Protein AF-A0A1G3GS64-F1 (afdb_monomer)

Mean predicted aligned error: 20.25 Å

Foldseek 3Di:
DDQAEQQPRHGADDDDPPCPSVVVVVVVNQCSCQPQHEAQEADDQEDDDPDDAQHKYQHDPNHDDLCPPQHRWIWGDHPNDTDTHHDAAQGWYHHNVVNFIWGHNHPHTDTPVRDDDDDQADEDVDDADNVRSYYYDDPDDDDDDPPDDDDDDFDDDDQQDDGWDFDDDPPATAKIWDSHGGNWTFIWGDPGSPDIDTQWTQDPVPRDIDGPVDDDDQWDKDADPVDRVDIDIDHPPPVPDPDDDDDDDDPDDDDPDDPDDDDDDPDDDDDPDDDDDPDPDDDQDDDPDDDDRDDQDDDDDPPDDRDDDQADPDDPPDDGDDDDADPDPPDDGDDDDPDPDDDDDPPDPDDDDPPDDDDAQADEEPPGTGDPVRSYYYDDPDDDDDDPDDDDDDDFDDDDQQDDRWDFDDDPPATAWIFQRHGGNWTWIWGDPGSPDIDTQWTQDPVPRDIDGPDDDDADADCADDDQDDAQDWHQHPVVRFTWGQHPNDIDGPDDDDDDDDDDDDFQDKDWQWPDDDDDDLPDKAWAAAQKKKKFKGADQAKFWFFKKKWWFPFADAPKWKWKWKAFADPVLHGWFTPDTFDIWHRNDGTMTMGTDTDIHHHGGMMMIIMTINHGTITGFDDPVGGDFDDADDDDDPFGFGIFMDGDHPPDDDDRTPPDDRVRTDGNHTGGIMITGGD

pLDDT: mean 83.96, std 13.83, range [40.47, 97.44]

Nearest PDB structures (foldseek):
  8gtc-assembly1_S  TM=8.065E-01  e=6.611E-02  Dinoroseobacter phage vB_DshS-R4C
  4d59-assembly1_A  TM=5.506E-01  e=1.405E-03  Clostridioides difficile QCD-32g58
  4ci7-assembly1_B  TM=5.411E-01  e=1.731E-03  Clostridioides difficile QCD-32g58
  4ci7-assembly1_A  TM=4.856E-01  e=3.232E-03  Clostridioides difficile QCD-32g58

Solvent-accessible surface area (backbone atoms only — not comparable to full-atom values): 42453 Å² total; per-residue (Å²): 132,77,61,45,43,81,70,70,58,47,79,44,64,73,95,60,91,86,58,62,39,58,64,53,40,51,53,48,53,51,48,44,54,59,57,90,19,64,23,54,39,53,80,48,34,51,77,69,89,83,76,51,79,61,44,28,29,31,31,13,71,86,26,32,78,94,39,46,91,41,49,65,16,40,36,35,30,47,99,92,46,77,46,78,42,80,76,54,65,71,43,56,34,37,26,61,74,71,79,40,56,29,36,25,77,68,84,53,76,42,42,72,86,81,49,85,88,80,69,93,54,45,50,44,85,36,87,43,48,95,81,45,29,69,27,75,54,63,102,72,85,89,85,80,56,96,66,101,59,74,84,89,87,74,81,55,95,51,56,66,35,65,28,69,52,78,41,65,58,94,90,29,44,36,35,37,40,34,24,69,54,30,77,34,43,32,34,32,39,25,93,76,43,78,62,72,44,56,52,34,36,31,39,74,93,74,66,50,75,42,48,81,74,60,83,95,56,104,48,52,66,53,57,43,90,91,42,76,86,49,63,52,76,52,74,68,85,84,58,91,60,102,67,92,80,86,85,82,82,69,101,58,98,67,76,88,75,72,97,74,79,94,82,85,82,81,77,95,82,86,76,97,64,87,90,80,76,91,59,100,72,82,85,84,77,85,70,96,60,97,74,89,80,81,78,85,74,76,92,68,65,90,95,61,83,83,81,86,86,89,71,71,97,63,62,95,89,65,84,75,86,86,85,85,64,57,92,51,90,91,53,93,53,85,85,84,82,94,60,101,71,88,84,80,66,97,79,72,87,77,85,88,64,96,86,64,87,84,88,73,84,51,42,48,36,71,87,32,73,34,43,98,89,38,36,70,26,76,43,66,101,74,84,89,89,85,64,97,71,95,66,83,86,85,89,75,81,56,94,49,59,68,37,66,26,70,53,74,44,63,59,96,89,34,40,36,36,38,40,33,26,68,54,33,76,30,43,32,36,32,38,26,95,77,47,82,61,74,46,61,50,37,37,32,37,70,91,74,67,48,77,46,61,78,49,89,83,83,67,72,58,31,85,53,78,73,84,81,64,56,69,74,41,72,49,29,25,48,70,79,71,41,52,34,32,24,56,92,86,35,84,40,71,78,82,80,91,87,87,80,91,70,87,76,74,56,71,72,37,71,46,71,72,43,77,57,88,78,92,77,76,84,58,52,76,44,71,37,36,63,12,33,32,38,34,27,68,34,54,40,86,47,72,43,48,30,36,31,44,33,38,39,30,74,40,49,28,82,88,19,37,35,31,46,38,34,24,36,38,44,102,85,67,44,50,29,46,53,74,46,71,48,70,85,32,76,29,50,47,63,45,78,40,69,49,78,50,85,47,78,46,52,51,78,42,54,30,25,42,26,44,33,21,48,28,69,31,21,29,42,14,40,44,73,86,32,41,62,72,58,90,69,84,96,64,94,67,96,50,60,26,36,26,39,51,50,78,51,62,62,92,54,82,78,61,64,50,64,68,80,53,76,87,30,55,34,66,64,46,68,34,62,40,47,34,38,21,28,84

Secondary structure (DSSP, 8-state):
--SB-SSS-PBPPPP-TT-HHHHHHHHHHHHHHHTT-EESEEEESSPPSSPPTT-EEEEPSS--GGGTT-TTSEEEEETTEEEEE---TT-EEEEGGGTEEEEE-SSSEEEGGGS----S-EEESS---SS-SEEE-SS------SSS--------SSTTSEEEEEEEETTEEEEEEEEESSSSEEEEE-SSSSS-EEEEEE-TTT--EE-TT----S-EEEE-SS-TT-EEEE--TT-SS---------SS------S-S-----S----SS-----SS-------SS-----SS-S---TTPPP----S--PPTT-------S-SSTT---------S-----TT------SS-----S-EEETT----SS-SEEE-SS------SSS--------SSTTSEEEEEEEETTEEEEEEEEESSSSEEEEE-SSSSS-EEEEEE-TTT--EEESS----PPBSSPPSSPPTT-EEEETTTTEEEEEETTEEEETT--------PPPTTPEEE--SS-S------EEE--TTEEEEEEE--SS-EEEEEEEEEEEE--TT-EEEEEEEEE-TTS-EEEEEEEPPPEE-SS-EEEEEEEEEEE-TT--EEEEEEESSS-EEEEE-GGGSPPPP--SS--SS-EEEEEEE--TTSPPPSB----GGGEEETPPEE--EEEE-

Radius of gyration: 88.42 Å; Cα contacts (8 Å, |Δi|>4): 1139; chains: 1; bounding box: 151×76×243 Å

Sequence (679 aa):
MPDNSTILSLPLILPAQAQKHVTHNEALRILDVAVQAAVSNRNLTAPPLGPVVGQRHIIAADASGEWAAKAGQIALFADGYWSYFAPQKGWRVWIEAEDAVATFDGAVWKTQAEGALTVARLGVAATPDVTNRLAVSAPATLLTHAGAGHQLKLNKASAGDTASLLFQTGFAGRAEMGTIGADAFGIKVSADGAAFYDALLVAGASGVVSLPQGVAAAGFSLRDAGDPAKQGAFSVADLTAGALRTYTLPDVSSEVAVLAGAQSFSGAKTFAGAVTVSAASADFGTASGVANYGLGVGATVAAATKTVNLGTGGVAGSTTVVTVGSGVAGAEGSLVVNLPTVTFANTVTAVGMTEAAVVAKYLGLGGASGDATNRLSVNSPAVLLNNAGAGIETTLNKAAMGDDASIAFKTGFSARALVGLLGSDDLAVKVSADGASYTTALTVAAASGQVSLAKPVILSGQSADPVAPADGTIWHNGSTGQLCAQIDGRVKALDSQQDLPFLLPPVGEYVMTTTGCGGASLASALAGAAGRIEIFPFVPRANLVVDRMAFNVTVAAAGALGRILLYDADANGRPASLLVETADMDCGTTGVKETAVALTLTRGRSYWVGVRHSATFTLSAWLAAMSPDINGGTAPNLNARKVLRRTLAFGTAAPASWGFTSAEIMAGALAPAVWLRMA

Structure (mmCIF, N/CA/C/O backbone):
data_AF-A0A1G3GS64-F1
#
_entry.id   AF-A0A1G3GS64-F1
#
loop_
_atom_site.group_PDB
_atom_site.id
_atom_site.type_symbol
_atom_site.label_atom_id
_atom_site.label_alt_id
_atom_site.label_comp_id
_atom_site.label_asym_id
_atom_site.label_entity_id
_atom_site.label_seq_id
_atom_site.pdbx_PDB_ins_code
_atom_site.Cartn_x
_atom_site.Cartn_y
_atom_site.Cartn_z
_atom_site.occupancy
_atom_site.B_iso_or_equiv
_atom_site.auth_seq_id
_atom_site.auth_comp_id
_atom_site.auth_asym_id
_atom_site.auth_atom_id
_atom_site.pdbx_PDB_model_num
ATOM 1 N N . MET A 1 1 ? -68.966 -35.525 128.489 1.00 58.91 1 MET A N 1
ATOM 2 C CA . MET A 1 1 ? -68.860 -35.458 127.017 1.00 58.91 1 MET A CA 1
ATOM 3 C C . MET A 1 1 ? -69.140 -34.019 126.634 1.00 58.91 1 MET A C 1
ATOM 5 O O . MET A 1 1 ? -70.061 -33.474 127.229 1.00 58.91 1 MET A O 1
ATOM 9 N N . PRO A 1 2 ? -68.335 -33.396 125.764 1.00 68.12 2 PRO A N 1
ATOM 10 C CA . PRO A 1 2 ? -68.625 -32.053 125.269 1.00 68.12 2 PRO A CA 1
ATOM 11 C C . PRO A 1 2 ? -69.928 -32.042 124.453 1.00 68.12 2 PRO A C 1
ATOM 13 O O . PRO A 1 2 ? -70.245 -33.028 123.785 1.00 68.12 2 PRO A O 1
ATOM 16 N N . ASP A 1 3 ? -70.661 -30.928 124.509 1.00 81.38 3 ASP A N 1
ATOM 17 C CA . ASP A 1 3 ? -71.946 -30.754 123.812 1.00 81.38 3 ASP A CA 1
ATOM 18 C C . ASP A 1 3 ? -71.775 -30.375 122.333 1.00 81.38 3 ASP A C 1
ATOM 20 O O . ASP A 1 3 ? -72.740 -30.435 121.580 1.00 81.38 3 ASP A O 1
ATOM 24 N N . ASN A 1 4 ? -70.556 -30.024 121.900 1.00 87.50 4 ASN A N 1
ATOM 25 C CA . ASN A 1 4 ? -70.233 -29.595 120.537 1.00 87.50 4 ASN A CA 1
ATOM 26 C C . ASN A 1 4 ? -68.971 -30.301 119.999 1.00 87.50 4 ASN A C 1
ATOM 28 O O . ASN A 1 4 ? -68.123 -30.750 120.775 1.00 87.50 4 ASN A O 1
ATOM 32 N N . SER A 1 5 ? -68.824 -30.361 118.672 1.00 88.38 5 SER A N 1
ATOM 33 C CA . SER A 1 5 ? -67.592 -30.775 117.986 1.00 88.38 5 SER A CA 1
ATOM 34 C C . SER A 1 5 ? -66.467 -29.738 118.137 1.00 88.38 5 SER A C 1
ATOM 36 O O . SER A 1 5 ? -66.703 -28.589 118.510 1.00 88.38 5 SER A O 1
ATOM 38 N N . THR A 1 6 ? -65.224 -30.141 117.874 1.00 89.75 6 THR A N 1
ATOM 39 C CA . THR A 1 6 ? -64.026 -29.374 118.249 1.00 89.75 6 THR A CA 1
ATOM 40 C C . THR A 1 6 ? -63.704 -28.227 117.290 1.00 89.75 6 THR A C 1
ATOM 42 O O . THR A 1 6 ? -63.231 -27.188 117.740 1.00 89.75 6 THR A O 1
ATOM 45 N N . ILE A 1 7 ? -63.922 -28.399 115.985 1.00 90.75 7 ILE A N 1
ATOM 46 C CA . ILE A 1 7 ? -63.451 -27.459 114.955 1.00 90.75 7 ILE A CA 1
ATOM 47 C C . ILE A 1 7 ? -64.543 -26.467 114.554 1.00 90.75 7 ILE A C 1
ATOM 49 O O . ILE A 1 7 ? -64.341 -25.257 114.592 1.00 90.75 7 ILE A O 1
ATOM 53 N N . LEU A 1 8 ? -65.709 -26.980 114.173 1.00 91.38 8 LEU A N 1
ATOM 54 C CA . LEU A 1 8 ? -66.837 -26.220 113.637 1.00 91.38 8 LEU A CA 1
ATOM 55 C C . LEU A 1 8 ? -67.930 -25.966 114.685 1.00 91.38 8 LEU A C 1
ATOM 57 O O . LEU A 1 8 ? -68.939 -25.342 114.365 1.00 91.38 8 LEU A O 1
ATOM 61 N N . SER A 1 9 ? -67.741 -26.420 115.933 1.00 91.44 9 SER A N 1
ATOM 62 C CA . SER A 1 9 ? -68.710 -26.263 117.032 1.00 91.44 9 SER A CA 1
ATOM 63 C C . SER A 1 9 ? -70.106 -26.822 116.710 1.00 91.44 9 SER A C 1
ATOM 65 O O . SER A 1 9 ? -71.124 -26.225 117.058 1.00 91.44 9 SER A O 1
ATOM 67 N N . LEU A 1 10 ? -70.168 -27.973 116.033 1.00 89.94 10 LEU A N 1
ATOM 68 C CA . LEU A 1 10 ? -71.415 -28.643 115.662 1.00 89.94 10 LEU A CA 1
ATOM 69 C C . LEU A 1 10 ? -72.058 -29.291 116.900 1.00 89.94 10 LEU A C 1
ATOM 71 O O . LEU A 1 10 ? -71.377 -30.069 117.569 1.00 89.94 10 LEU A O 1
ATOM 75 N N . PRO A 1 11 ? -73.346 -29.045 117.193 1.00 89.88 11 PRO A N 1
ATOM 76 C CA . PRO A 1 11 ? -74.014 -29.638 118.351 1.00 89.88 11 PRO A CA 1
ATOM 77 C C . PRO A 1 11 ? -74.061 -31.172 118.293 1.00 89.88 11 PRO A C 1
ATOM 79 O O . PRO A 1 11 ? -74.501 -31.748 117.298 1.00 89.88 11 PRO A O 1
ATOM 82 N N . LEU A 1 12 ? -73.649 -31.834 119.374 1.00 86.44 12 LEU A N 1
ATOM 83 C CA . LEU A 1 12 ? -73.683 -33.285 119.557 1.00 86.44 12 LEU A CA 1
ATOM 84 C C . LEU A 1 12 ? -74.919 -33.707 120.365 1.00 86.44 12 LEU A C 1
ATOM 86 O O . LEU A 1 12 ? -75.396 -32.999 121.249 1.00 86.44 12 LEU A O 1
ATOM 90 N N . ILE A 1 13 ? -75.440 -34.904 120.091 1.00 87.69 13 ILE A N 1
ATOM 91 C CA . ILE A 1 13 ? -76.587 -35.460 120.819 1.00 87.69 13 ILE A CA 1
ATOM 92 C C . ILE A 1 13 ? -76.106 -36.111 122.124 1.00 87.69 13 ILE A C 1
ATOM 94 O O . ILE A 1 13 ? -75.232 -36.983 122.097 1.00 87.69 13 ILE A O 1
ATOM 98 N N . LEU A 1 14 ? -76.711 -35.732 123.255 1.00 80.88 14 LEU A N 1
ATOM 99 C CA . LEU A 1 14 ? -76.427 -36.300 124.578 1.00 80.88 14 LEU A CA 1
ATOM 100 C C . LEU A 1 14 ? -76.902 -37.768 124.719 1.00 80.88 14 LEU A C 1
ATOM 102 O O . LEU A 1 14 ? -77.846 -38.184 124.037 1.00 80.88 14 LEU A O 1
ATOM 106 N N . PRO A 1 15 ? -76.289 -38.576 125.610 1.00 79.62 15 PRO A N 1
ATOM 107 C CA . PRO A 1 15 ? -76.644 -39.987 125.771 1.00 79.62 15 PRO A CA 1
ATOM 108 C C . PRO A 1 15 ? -78.118 -40.206 126.164 1.00 79.62 15 PRO A C 1
ATOM 110 O O . PRO A 1 15 ? -78.600 -39.656 127.150 1.00 79.62 15 PRO A O 1
ATOM 113 N N . ALA A 1 16 ? -78.823 -41.062 125.415 1.00 75.56 16 ALA A N 1
ATOM 114 C CA . ALA A 1 16 ? -80.213 -41.475 125.659 1.00 75.56 16 ALA A CA 1
ATOM 115 C C . ALA A 1 16 ? -80.434 -42.954 125.258 1.00 75.56 16 ALA A C 1
ATOM 117 O O . ALA A 1 16 ? -79.530 -43.600 124.714 1.00 75.56 16 ALA A O 1
ATOM 118 N N . GLN A 1 17 ? -81.631 -43.504 125.509 1.00 51.56 17 GLN A N 1
ATOM 119 C CA . GLN A 1 17 ? -81.995 -44.887 125.149 1.00 51.56 17 GLN A CA 1
ATOM 120 C C . GLN A 1 17 ? -81.812 -45.175 123.639 1.00 51.56 17 GLN A C 1
ATOM 122 O O . GLN A 1 17 ? -82.091 -44.329 122.792 1.00 51.56 17 GLN A O 1
ATOM 127 N N . ALA A 1 18 ? -81.359 -46.393 123.312 1.00 67.44 18 ALA A N 1
ATOM 128 C CA . ALA A 1 18 ? -81.112 -46.924 121.958 1.00 67.44 18 ALA A CA 1
ATOM 129 C C . ALA A 1 18 ? -79.886 -46.389 121.178 1.00 67.44 18 ALA A C 1
ATOM 131 O O . ALA A 1 18 ? -79.785 -46.633 119.979 1.00 67.44 18 ALA A O 1
ATOM 132 N N . GLN A 1 19 ? -78.940 -45.697 121.827 1.00 77.56 19 GLN A N 1
ATOM 133 C CA . GLN A 1 19 ? -77.588 -45.414 121.293 1.00 77.56 19 GLN A CA 1
ATOM 134 C C . GLN A 1 19 ? -77.499 -44.722 119.908 1.00 77.56 19 GLN A C 1
ATOM 136 O O . GLN A 1 19 ? -76.430 -44.682 119.305 1.00 77.56 19 GLN A O 1
ATOM 141 N N . LYS A 1 20 ? -78.573 -44.081 119.418 1.00 80.44 20 LYS A N 1
ATOM 142 C CA . LYS A 1 20 ? -78.575 -43.348 118.129 1.00 80.44 20 LYS A CA 1
ATOM 143 C C . LYS A 1 20 ? -77.558 -42.199 118.070 1.00 80.44 20 LYS A C 1
ATOM 145 O O . LYS A 1 20 ? -77.063 -41.868 116.998 1.00 80.44 20 LYS A O 1
ATOM 150 N N . HIS A 1 21 ? -77.241 -41.609 119.223 1.00 81.56 21 HIS A N 1
ATOM 151 C CA . HIS A 1 21 ? -76.223 -40.566 119.359 1.00 81.56 21 HIS A CA 1
ATOM 152 C C . HIS A 1 21 ? -74.833 -41.045 118.919 1.00 81.56 21 HIS A C 1
ATOM 154 O O . HIS A 1 21 ? -74.057 -40.238 118.429 1.00 81.56 21 HIS A O 1
ATOM 160 N N . VAL A 1 22 ? -74.523 -42.343 119.032 1.00 82.44 22 VAL A N 1
ATOM 161 C CA . VAL A 1 22 ? -73.199 -42.882 118.685 1.00 82.44 22 VAL A CA 1
ATOM 162 C C . VAL A 1 22 ? -72.911 -42.708 117.193 1.00 82.44 22 VAL A C 1
ATOM 164 O O . VAL A 1 22 ? -71.914 -42.097 116.829 1.00 82.44 22 VAL A O 1
ATOM 167 N N . THR A 1 23 ? -73.803 -43.181 116.320 1.00 85.12 23 THR A N 1
ATOM 168 C CA . THR A 1 23 ? -73.600 -43.126 114.862 1.00 85.12 23 THR A CA 1
ATOM 169 C C . THR A 1 23 ? -73.754 -41.716 114.297 1.00 85.12 23 THR A C 1
ATOM 171 O O . THR A 1 23 ? -73.015 -41.336 113.393 1.00 85.12 23 THR A O 1
ATOM 174 N N . HIS A 1 24 ? -74.677 -40.915 114.839 1.00 88.75 24 HIS A N 1
ATOM 175 C CA . HIS A 1 24 ? -74.868 -39.532 114.401 1.00 88.75 24 HIS A CA 1
ATOM 176 C C . HIS A 1 24 ? -73.705 -38.621 114.812 1.00 88.75 24 HIS A C 1
ATOM 178 O O . HIS A 1 24 ? -73.173 -37.897 113.972 1.00 88.75 24 HIS A O 1
ATOM 184 N N . ASN A 1 25 ? -73.270 -38.681 116.075 1.00 88.94 25 ASN A N 1
ATOM 185 C CA . ASN A 1 25 ? -72.150 -37.864 116.544 1.00 88.94 25 ASN A CA 1
ATOM 186 C C . ASN A 1 25 ? -70.849 -38.253 115.830 1.00 88.94 25 ASN A C 1
ATOM 188 O O . ASN A 1 25 ? -70.027 -37.383 115.565 1.00 88.94 25 ASN A O 1
ATOM 192 N N . GLU A 1 26 ? -70.677 -39.525 115.459 1.00 87.44 26 GLU A N 1
ATOM 193 C CA . GLU A 1 26 ? -69.535 -39.956 114.649 1.00 87.44 26 GLU A CA 1
ATOM 194 C C . GLU A 1 26 ? -69.558 -39.350 113.237 1.00 87.44 26 GLU A C 1
ATOM 196 O O . GLU A 1 26 ? -68.541 -38.847 112.763 1.00 87.44 26 GLU A O 1
ATOM 201 N N . ALA A 1 27 ? -70.726 -39.291 112.588 1.00 88.12 27 ALA A N 1
ATOM 202 C CA . ALA A 1 27 ? -70.869 -38.598 111.308 1.00 88.12 27 ALA A CA 1
ATOM 203 C C . ALA A 1 27 ? -70.545 -37.095 111.424 1.00 88.12 27 ALA A C 1
ATOM 205 O O . ALA A 1 27 ? -69.856 -36.549 110.561 1.00 88.12 27 ALA A O 1
ATOM 206 N N . LEU A 1 28 ? -70.988 -36.435 112.502 1.00 90.62 28 LEU A N 1
ATOM 207 C CA . LEU A 1 28 ? -70.663 -35.028 112.759 1.00 90.62 28 LEU A CA 1
ATOM 208 C C . LEU A 1 28 ? -69.168 -34.813 113.011 1.00 90.62 28 LEU A C 1
ATOM 210 O O . LEU A 1 28 ? -68.622 -33.840 112.507 1.00 90.62 28 LEU A O 1
ATOM 214 N N . ARG A 1 29 ? -68.484 -35.725 113.711 1.00 88.44 29 ARG A N 1
ATOM 215 C CA . ARG A 1 29 ? -67.024 -35.667 113.916 1.00 88.44 29 ARG A CA 1
ATOM 216 C C . ARG A 1 29 ? -66.240 -35.803 112.615 1.00 88.44 29 ARG A C 1
ATOM 218 O O . ARG A 1 29 ? -65.251 -35.103 112.428 1.00 88.44 29 ARG A O 1
ATOM 225 N N . ILE A 1 30 ? -66.688 -36.664 111.701 1.00 89.75 30 ILE A N 1
ATOM 226 C CA . ILE A 1 30 ? -66.081 -36.769 110.367 1.00 89.75 30 ILE A CA 1
ATOM 227 C C . ILE A 1 30 ? -66.270 -35.455 109.597 1.00 89.75 30 ILE A C 1
ATOM 229 O O . ILE A 1 30 ? -65.313 -34.953 109.010 1.00 89.75 30 ILE A O 1
ATOM 233 N N . LEU A 1 31 ? -67.475 -34.871 109.618 1.00 91.81 31 LEU A N 1
ATOM 234 C CA . LEU A 1 31 ? -67.748 -33.586 108.959 1.00 91.81 31 LEU A CA 1
ATOM 235 C C . LEU A 1 31 ? -66.948 -32.427 109.568 1.00 91.81 31 LEU A C 1
ATOM 237 O O . LEU A 1 31 ? -66.467 -31.580 108.820 1.00 91.81 31 LEU A O 1
ATOM 241 N N . ASP A 1 32 ? -66.762 -32.429 110.888 1.00 91.81 32 ASP A N 1
ATOM 242 C CA . ASP A 1 32 ? -65.976 -31.443 111.638 1.00 91.81 32 ASP A CA 1
ATOM 243 C C . ASP A 1 32 ? -64.524 -31.344 111.149 1.00 91.81 32 ASP A C 1
ATOM 245 O O . ASP A 1 32 ? -63.923 -30.272 111.171 1.00 91.81 32 ASP A O 1
ATOM 249 N N . VAL A 1 33 ? -63.966 -32.463 110.676 1.00 91.50 33 VAL A N 1
ATOM 250 C CA . VAL A 1 33 ? -62.598 -32.535 110.148 1.00 91.50 33 VAL A CA 1
ATOM 251 C C . VAL A 1 33 ? -62.548 -32.403 108.628 1.00 91.50 33 VAL A C 1
ATOM 253 O O . VAL A 1 33 ? -61.609 -31.805 108.110 1.00 91.50 33 VAL A O 1
ATOM 256 N N . ALA A 1 34 ? -63.521 -32.957 107.902 1.00 90.50 34 ALA A N 1
ATOM 257 C CA . ALA A 1 34 ? -63.486 -33.034 106.441 1.00 90.50 34 ALA A CA 1
ATOM 258 C C . ALA A 1 34 ? -63.943 -31.744 105.735 1.00 90.50 34 ALA A C 1
ATOM 260 O O . ALA A 1 34 ? -63.492 -31.456 104.623 1.00 90.50 34 ALA A O 1
ATOM 261 N N . VAL A 1 35 ? -64.848 -30.967 106.338 1.00 92.06 35 VAL A N 1
ATOM 262 C CA . VAL A 1 35 ? -65.373 -29.730 105.739 1.00 92.06 35 VAL A CA 1
ATOM 263 C C . VAL A 1 35 ? -64.432 -28.568 106.043 1.00 92.06 35 VAL A C 1
ATOM 265 O O . VAL A 1 35 ? -64.102 -28.330 107.198 1.00 92.06 35 VAL A O 1
ATOM 268 N N . GLN A 1 36 ? -64.019 -27.823 105.005 1.00 89.62 36 GLN A N 1
ATOM 269 C CA . GLN A 1 36 ? -63.038 -26.728 105.136 1.00 89.62 36 GLN A CA 1
ATOM 270 C C . GLN A 1 36 ? -61.763 -27.187 105.872 1.00 89.62 36 GLN A C 1
ATOM 272 O O . GLN A 1 36 ? -61.214 -26.481 106.717 1.00 89.62 36 GLN A O 1
ATOM 277 N N . ALA A 1 37 ? -61.326 -28.414 105.576 1.00 92.06 37 ALA A N 1
ATOM 278 C CA . ALA A 1 37 ? -60.254 -29.073 106.298 1.00 92.06 37 ALA A CA 1
ATOM 279 C C . ALA A 1 37 ? -58.939 -28.285 106.195 1.00 92.06 37 ALA A C 1
ATOM 281 O O . ALA A 1 37 ? -58.449 -28.004 105.099 1.00 92.06 37 ALA A O 1
ATOM 282 N N . ALA A 1 38 ? -58.351 -27.980 107.349 1.00 93.81 38 ALA A N 1
ATOM 283 C CA . ALA A 1 38 ? -57.038 -27.363 107.473 1.00 93.81 38 ALA A CA 1
ATOM 284 C C . ALA A 1 38 ? -56.193 -28.176 108.457 1.00 93.81 38 ALA A C 1
ATOM 286 O O . ALA A 1 38 ? -56.691 -28.609 109.498 1.00 93.81 38 ALA A O 1
ATOM 287 N N . VAL A 1 39 ? -54.929 -28.401 108.119 1.00 95.56 39 VAL A N 1
ATOM 288 C CA . VAL A 1 39 ? -53.960 -29.110 108.959 1.00 95.56 39 VAL A CA 1
ATOM 289 C C . VAL A 1 39 ? -52.693 -28.282 109.077 1.00 95.56 39 VAL A C 1
ATOM 291 O O . VAL A 1 39 ? -52.288 -27.605 108.133 1.00 95.56 39 VAL A O 1
ATOM 294 N N . SER A 1 40 ? -52.025 -28.376 110.221 1.00 95.19 40 SER A N 1
ATOM 295 C CA . SER A 1 40 ? -50.809 -27.613 110.480 1.00 95.19 40 SER A CA 1
ATOM 296 C C . SER A 1 40 ? -49.637 -28.097 109.624 1.00 95.19 40 SER A C 1
ATOM 298 O O . SER A 1 40 ? -48.858 -27.290 109.131 1.00 95.19 40 SER A O 1
ATOM 300 N N . ASN A 1 41 ? -49.502 -29.410 109.405 1.00 93.69 41 ASN A N 1
ATOM 301 C CA . ASN A 1 41 ? -48.523 -29.984 108.475 1.00 93.69 41 ASN A CA 1
ATOM 302 C C . ASN A 1 41 ? -48.918 -31.407 108.037 1.00 93.69 41 ASN A C 1
ATOM 304 O O . ASN A 1 41 ? -49.866 -31.988 108.575 1.00 93.69 41 ASN A O 1
ATOM 308 N N . ARG A 1 42 ? -48.155 -31.965 107.085 1.00 94.12 42 ARG A N 1
ATOM 309 C CA . ARG A 1 42 ? -48.267 -33.366 106.637 1.00 94.12 42 ARG A CA 1
ATOM 310 C C . ARG A 1 42 ? -46.993 -34.216 106.754 1.00 94.12 42 ARG A C 1
ATOM 312 O O . ARG A 1 42 ? -46.981 -35.354 106.298 1.00 94.12 42 ARG A O 1
ATOM 319 N N . ASN A 1 43 ? -45.922 -33.659 107.328 1.00 92.94 43 ASN A N 1
ATOM 320 C CA . ASN A 1 43 ? -44.571 -34.247 107.301 1.00 92.94 43 ASN A CA 1
ATOM 321 C C . ASN A 1 43 ? -44.092 -34.771 108.665 1.00 92.94 43 ASN A C 1
ATOM 323 O O . ASN A 1 43 ? -42.936 -35.163 108.801 1.00 92.94 43 ASN A O 1
ATOM 327 N N . LEU A 1 44 ? -44.950 -34.773 109.688 1.00 94.12 44 LEU A N 1
ATOM 328 C CA . LEU A 1 44 ? -44.605 -35.322 110.996 1.00 94.12 44 LEU A CA 1
ATOM 329 C C . LEU A 1 44 ? -44.898 -36.826 111.055 1.00 94.12 44 LEU A C 1
ATOM 331 O O . LEU A 1 44 ? -46.005 -37.270 110.746 1.00 94.12 44 LEU A O 1
ATOM 335 N N . THR A 1 45 ? -43.906 -37.596 111.501 1.00 93.06 45 THR A N 1
ATOM 336 C CA . THR A 1 45 ? -43.994 -39.052 111.709 1.00 93.06 45 THR A CA 1
ATOM 337 C C . THR A 1 45 ? -44.320 -39.423 113.163 1.00 93.06 45 THR A C 1
ATOM 339 O O . THR A 1 45 ? -44.547 -40.589 113.464 1.00 93.06 45 THR A O 1
ATOM 342 N N . ALA A 1 46 ? -44.367 -38.458 114.084 1.00 92.88 46 ALA A N 1
ATOM 343 C CA . ALA A 1 46 ? -44.740 -38.647 115.486 1.00 92.88 46 ALA A CA 1
ATOM 344 C C . ALA A 1 46 ? -45.567 -37.443 115.976 1.00 92.88 46 ALA A C 1
ATOM 346 O O . ALA A 1 46 ? -45.355 -36.333 115.471 1.00 92.88 46 ALA A O 1
ATOM 347 N N . PRO A 1 47 ? -46.478 -37.625 116.952 1.00 91.62 47 PRO A N 1
ATOM 348 C CA . PRO A 1 47 ? -47.255 -36.521 117.503 1.00 91.62 47 PRO A CA 1
ATOM 349 C C . PRO A 1 47 ? -46.352 -35.442 118.127 1.00 91.62 47 PRO A C 1
ATOM 351 O O . PRO A 1 47 ? -45.374 -35.784 118.798 1.00 91.62 47 PRO A O 1
ATOM 354 N N . PRO A 1 48 ? -46.660 -34.143 117.939 1.00 91.12 48 PRO A N 1
ATOM 355 C CA . PRO A 1 48 ? -45.902 -33.058 118.555 1.00 91.12 48 PRO A CA 1
ATOM 356 C C . PRO A 1 48 ? -45.976 -33.119 120.087 1.00 91.12 48 PRO A C 1
ATOM 358 O O . PRO A 1 48 ? -46.984 -33.534 120.659 1.00 91.12 48 PRO A O 1
ATOM 361 N N . LEU A 1 49 ? -44.914 -32.667 120.762 1.00 87.50 49 LEU A N 1
ATOM 362 C CA . LEU A 1 49 ? -44.909 -32.524 122.219 1.00 87.50 49 LEU A CA 1
ATOM 363 C C . LEU A 1 49 ? -45.825 -31.359 122.622 1.00 87.50 49 LEU A C 1
ATOM 365 O O . LEU A 1 49 ? -45.614 -30.231 122.187 1.00 87.50 49 LEU A O 1
ATOM 369 N N . GLY A 1 50 ? -46.825 -31.637 123.462 1.00 87.50 50 GLY A N 1
ATOM 370 C CA . GLY A 1 50 ? -47.800 -30.644 123.931 1.00 87.50 50 GLY A CA 1
ATOM 371 C C . GLY A 1 50 ? -48.820 -30.211 122.869 1.00 87.50 50 GLY A C 1
ATOM 372 O O . GLY A 1 50 ? -48.898 -29.017 122.577 1.00 87.50 50 GLY A O 1
ATOM 373 N N . PRO A 1 51 ? -49.595 -31.141 122.278 1.00 90.75 51 PRO A N 1
ATOM 374 C CA . PRO A 1 51 ? -50.584 -30.783 121.271 1.00 90.75 51 PRO A CA 1
ATOM 375 C C . PRO A 1 51 ? -51.717 -29.940 121.862 1.00 90.75 51 PRO A C 1
ATOM 377 O O . PRO A 1 51 ? -52.156 -30.155 122.995 1.00 90.75 51 PRO A O 1
ATOM 380 N N . VAL A 1 52 ? -52.203 -28.975 121.083 1.00 91.81 52 VAL A N 1
ATOM 381 C CA . VAL A 1 52 ? -53.328 -28.114 121.475 1.00 91.81 52 VAL A CA 1
ATOM 382 C C . VAL A 1 52 ? -54.641 -28.662 120.927 1.00 91.81 52 VAL A C 1
ATOM 384 O O . VAL A 1 52 ? -54.684 -29.253 119.849 1.00 91.81 52 VAL A O 1
ATOM 387 N N . VAL A 1 53 ? -55.733 -28.485 121.671 1.00 91.06 53 VAL A N 1
ATOM 388 C CA . VAL A 1 53 ? -57.063 -28.932 121.229 1.00 91.06 53 VAL A CA 1
ATOM 389 C C . VAL A 1 53 ? -57.418 -28.263 119.896 1.00 91.06 53 VAL A C 1
ATOM 391 O O . VAL A 1 53 ? -57.262 -27.054 119.745 1.00 91.06 53 VAL A O 1
ATOM 394 N N . GLY A 1 54 ? -57.878 -29.056 118.926 1.00 89.81 54 GLY A N 1
ATOM 395 C CA . GLY A 1 54 ? -58.177 -28.607 117.562 1.00 89.81 54 GLY A CA 1
ATOM 396 C C . GLY A 1 54 ? -56.993 -28.683 116.589 1.00 89.81 54 GLY A C 1
ATOM 397 O O . GLY A 1 54 ? -57.169 -28.465 115.386 1.00 89.81 54 GLY A O 1
ATOM 398 N N . GLN A 1 55 ? -55.792 -29.028 117.070 1.00 93.50 55 GLN A N 1
ATOM 399 C CA . GLN A 1 55 ? -54.625 -29.229 116.215 1.00 93.50 55 GLN A CA 1
ATOM 400 C C . GLN A 1 55 ? -54.831 -30.438 115.304 1.00 93.50 55 GLN A C 1
ATOM 402 O O . GLN A 1 55 ? -55.235 -31.512 115.759 1.00 93.50 55 GLN A O 1
ATOM 407 N N . ARG A 1 56 ? -54.547 -30.258 114.009 1.00 94.88 56 ARG A N 1
ATOM 408 C CA . ARG A 1 56 ? -54.746 -31.291 112.993 1.00 94.88 56 ARG A CA 1
ATOM 409 C C . ARG A 1 56 ? -53.489 -31.504 112.168 1.00 94.88 56 ARG A C 1
ATOM 411 O O . ARG A 1 56 ? -52.832 -30.539 111.790 1.00 94.88 56 ARG A O 1
ATOM 418 N N . HIS A 1 57 ? -53.181 -32.755 111.856 1.00 95.50 57 HIS A N 1
ATOM 419 C CA . HIS A 1 57 ? -52.035 -33.135 111.031 1.00 95.50 57 HIS A CA 1
ATOM 420 C C . HIS A 1 57 ? -52.444 -34.197 110.025 1.00 95.50 57 HIS A C 1
ATOM 422 O O . HIS A 1 57 ? -53.238 -35.071 110.350 1.00 95.50 57 HIS A O 1
ATOM 428 N N . ILE A 1 58 ? -51.868 -34.171 108.828 1.00 96.12 58 ILE A N 1
ATOM 429 C CA . ILE A 1 58 ? -51.799 -35.390 108.021 1.00 96.12 58 ILE A CA 1
ATOM 430 C C . ILE A 1 58 ? -50.590 -36.170 108.534 1.00 96.12 58 ILE A C 1
ATOM 432 O O . ILE A 1 58 ? -49.485 -35.639 108.623 1.00 96.12 58 ILE A O 1
ATOM 436 N N . ILE A 1 59 ? -50.797 -37.424 108.910 1.00 95.94 59 ILE A N 1
ATOM 437 C CA . ILE A 1 59 ? -49.718 -38.255 109.438 1.00 95.94 59 ILE A CA 1
ATOM 438 C C . ILE A 1 59 ? -48.808 -38.664 108.277 1.00 95.94 59 ILE A C 1
ATOM 440 O O . ILE A 1 59 ? -49.283 -39.232 107.289 1.00 95.94 59 ILE A O 1
ATOM 444 N N . ALA A 1 60 ? -47.507 -38.398 108.392 1.00 93.81 60 ALA A N 1
ATOM 445 C CA . ALA A 1 60 ? -46.534 -38.796 107.380 1.00 93.81 60 ALA A CA 1
ATOM 446 C C . ALA A 1 60 ? -46.367 -40.329 107.305 1.00 93.81 60 ALA A C 1
ATOM 448 O O . ALA A 1 60 ? -46.856 -41.080 108.155 1.00 93.81 60 ALA A O 1
ATOM 449 N N . ALA A 1 61 ? -45.670 -40.808 106.271 1.00 90.62 61 ALA A N 1
ATOM 450 C CA . ALA A 1 61 ? -45.235 -42.205 106.204 1.00 90.62 61 ALA A CA 1
ATOM 451 C C . ALA A 1 61 ? -44.341 -42.571 107.408 1.00 90.62 61 ALA A C 1
ATOM 453 O O . ALA A 1 61 ? -43.803 -41.689 108.070 1.00 90.62 61 ALA A O 1
ATOM 454 N N . ASP A 1 62 ? -44.199 -43.866 107.705 1.00 91.25 62 ASP A N 1
ATOM 455 C CA . ASP A 1 62 ? -43.370 -44.370 108.817 1.00 91.25 62 ASP A CA 1
ATOM 456 C C . ASP A 1 62 ? -43.756 -43.803 110.198 1.00 91.25 62 ASP A C 1
ATOM 458 O O . ASP A 1 62 ? -42.917 -43.534 111.060 1.00 91.25 62 ASP A O 1
ATOM 462 N N . ALA A 1 63 ? -45.063 -43.621 110.407 1.00 91.31 63 ALA A N 1
ATOM 463 C CA . ALA A 1 63 ? -45.617 -43.085 111.640 1.00 91.31 63 ALA A CA 1
ATOM 464 C C . ALA A 1 63 ? -45.263 -43.935 112.877 1.00 91.31 63 ALA A C 1
ATOM 466 O O . ALA A 1 63 ? -45.319 -45.166 112.850 1.00 91.31 63 ALA A O 1
ATOM 467 N N . SER A 1 64 ? -44.961 -43.264 113.986 1.00 92.19 64 SER A N 1
ATOM 468 C CA . SER A 1 64 ? -44.483 -43.830 115.248 1.00 92.19 64 SER A CA 1
ATOM 469 C C . SER A 1 64 ? -45.240 -43.250 116.452 1.00 92.19 64 SER A C 1
ATOM 471 O O . SER A 1 64 ? -46.044 -42.323 116.319 1.00 92.19 64 SER A O 1
ATOM 473 N N . GLY A 1 65 ? -45.015 -43.811 117.645 1.00 90.81 65 GLY A N 1
ATOM 474 C CA . GLY A 1 65 ? -45.743 -43.416 118.856 1.00 90.81 65 GLY A CA 1
ATOM 475 C C . GLY A 1 65 ? -47.248 -43.673 118.724 1.00 90.81 65 GLY A C 1
ATOM 476 O O . GLY A 1 65 ? -47.656 -44.691 118.168 1.00 90.81 65 GLY A O 1
ATOM 477 N N . GLU A 1 66 ? -48.082 -42.744 119.201 1.00 89.81 66 GLU A N 1
ATOM 478 C CA . GLU A 1 66 ? -49.548 -42.872 119.108 1.00 89.81 66 GLU A CA 1
ATOM 479 C C . GLU A 1 66 ? -50.066 -42.909 117.661 1.00 89.81 66 GLU A C 1
ATOM 481 O O . GLU A 1 66 ? -51.143 -43.446 117.409 1.00 89.81 66 GLU A O 1
ATOM 486 N N . TRP A 1 67 ? -49.290 -42.391 116.704 1.00 94.31 67 TRP A N 1
ATOM 487 C CA . TRP A 1 67 ? -49.651 -42.339 115.286 1.00 94.31 67 TRP A CA 1
ATOM 488 C C . TRP A 1 67 ? -49.290 -43.616 114.509 1.00 94.31 67 TRP A C 1
ATOM 490 O O . TRP A 1 67 ? -49.554 -43.701 113.306 1.00 94.31 67 TRP A O 1
ATOM 500 N N . ALA A 1 68 ? -48.701 -44.622 115.164 1.00 93.19 68 ALA A N 1
ATOM 501 C CA . ALA A 1 68 ? -48.295 -45.866 114.517 1.00 93.19 68 ALA A CA 1
ATOM 502 C C . ALA A 1 68 ? -49.452 -46.529 113.739 1.00 93.19 68 ALA A C 1
ATOM 504 O O . ALA A 1 68 ? -50.576 -46.649 114.227 1.00 93.19 68 ALA A O 1
ATOM 505 N N . ALA A 1 69 ? -49.163 -46.964 112.506 1.00 91.25 69 ALA A N 1
ATOM 506 C CA . ALA A 1 69 ? -50.123 -47.547 111.555 1.00 91.25 69 ALA A CA 1
ATOM 507 C C . ALA A 1 69 ? -51.279 -46.622 111.101 1.00 91.25 69 ALA A C 1
ATOM 509 O O . ALA A 1 69 ? -52.275 -47.104 110.557 1.00 91.25 69 ALA A O 1
ATOM 510 N N . LYS A 1 70 ? -51.156 -45.298 111.284 1.00 94.88 70 LYS A N 1
ATOM 511 C CA . LYS A 1 70 ? -52.150 -44.291 110.854 1.00 94.88 70 LYS A CA 1
ATOM 512 C C . LYS A 1 70 ? -51.645 -43.345 109.756 1.00 94.88 70 LYS A C 1
ATOM 514 O O . LYS A 1 70 ? -52.266 -42.315 109.509 1.00 94.88 70 LYS A O 1
ATOM 519 N N . ALA A 1 71 ? -50.548 -43.691 109.080 1.00 93.00 71 ALA A N 1
ATOM 520 C CA . ALA A 1 71 ? -49.990 -42.898 107.983 1.00 93.00 71 ALA A CA 1
ATOM 521 C C . ALA A 1 71 ? -51.054 -42.525 106.929 1.00 93.00 71 ALA A C 1
ATOM 523 O O . ALA A 1 71 ? -51.910 -43.336 106.571 1.00 93.00 71 ALA A O 1
ATOM 524 N N . GLY A 1 72 ? -51.010 -41.282 106.451 1.00 92.31 72 GLY A N 1
ATOM 525 C CA . GLY A 1 72 ? -51.942 -40.715 105.473 1.00 92.31 72 GLY A CA 1
ATOM 526 C C . GLY A 1 72 ? -53.301 -40.275 106.032 1.00 92.31 72 GLY A C 1
ATOM 527 O O . GLY A 1 72 ? -54.026 -39.559 105.336 1.00 92.31 72 GLY A O 1
ATOM 528 N N . GLN A 1 73 ? -53.652 -40.654 107.267 1.00 95.25 73 GLN A N 1
ATOM 529 C CA . GLN A 1 73 ? -54.880 -40.199 107.926 1.00 95.25 73 GLN A CA 1
ATOM 530 C C . GLN A 1 73 ? -54.726 -38.774 108.461 1.00 95.25 73 GLN A C 1
ATOM 532 O O . GLN A 1 73 ? -53.617 -38.316 108.740 1.00 95.25 73 GLN A O 1
ATOM 537 N N . ILE A 1 74 ? -55.852 -38.080 108.622 1.00 95.69 74 ILE A N 1
ATOM 538 C CA . ILE A 1 74 ? -55.894 -36.798 109.325 1.00 95.69 74 ILE A CA 1
ATOM 539 C C . ILE A 1 74 ? -56.043 -37.098 110.816 1.00 95.69 74 ILE A C 1
ATOM 541 O O . ILE A 1 74 ? -57.034 -37.695 111.232 1.00 95.69 74 ILE A O 1
ATOM 545 N N . ALA A 1 75 ? -55.059 -36.706 111.612 1.00 95.06 75 ALA A N 1
ATOM 546 C CA . ALA A 1 75 ? -55.110 -36.734 113.063 1.00 95.06 75 ALA A CA 1
ATOM 547 C C . ALA A 1 75 ? -55.716 -35.424 113.580 1.00 95.06 75 ALA A C 1
ATOM 549 O O . ALA A 1 75 ? -55.308 -34.360 113.125 1.00 95.06 75 ALA A O 1
ATOM 550 N N . LEU A 1 76 ? -56.636 -35.492 114.540 1.00 94.12 76 LEU A N 1
ATOM 551 C CA . LEU A 1 76 ? -57.186 -34.364 115.300 1.00 94.12 76 LEU A CA 1
ATOM 552 C C . LEU A 1 76 ? -56.911 -34.589 116.788 1.00 94.12 76 LEU A C 1
ATOM 554 O O . LEU A 1 76 ? -57.298 -35.630 117.315 1.00 94.12 76 LEU A O 1
ATOM 558 N N . PHE A 1 77 ? -56.306 -33.621 117.475 1.00 93.69 77 PHE A N 1
ATOM 559 C CA . PHE A 1 77 ? -56.165 -33.674 118.929 1.00 93.69 77 PHE A CA 1
ATOM 560 C C . PHE A 1 77 ? -57.389 -33.057 119.616 1.00 93.69 77 PHE A C 1
ATOM 562 O O . PHE A 1 77 ? -57.668 -31.866 119.459 1.00 93.69 77 PHE A O 1
ATOM 569 N N . ALA A 1 78 ? -58.125 -33.865 120.378 1.00 89.19 78 ALA A N 1
ATOM 570 C CA .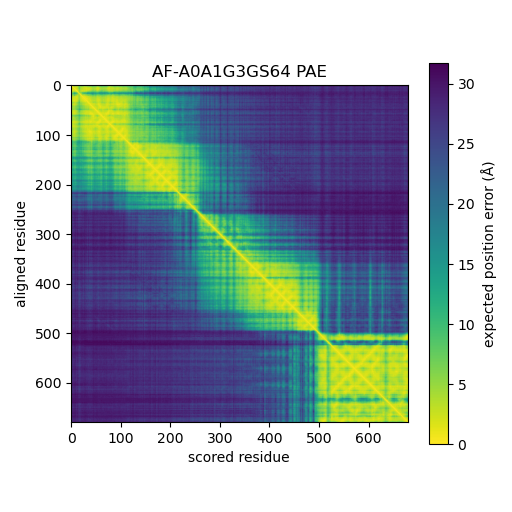 ALA A 1 78 ? -59.306 -33.453 121.134 1.00 89.19 78 ALA A CA 1
ATOM 571 C C . ALA A 1 78 ? -59.493 -34.357 122.361 1.00 89.19 78 ALA A C 1
ATOM 573 O O . ALA A 1 78 ? -59.051 -35.500 122.363 1.00 89.19 78 ALA A O 1
ATOM 574 N N . ASP A 1 79 ? -60.128 -33.849 123.423 1.00 84.88 79 ASP A N 1
ATOM 575 C CA . ASP A 1 79 ? -60.426 -34.618 124.646 1.00 84.88 79 ASP A CA 1
ATOM 576 C C . ASP A 1 79 ? -59.209 -35.351 125.272 1.00 84.88 79 ASP A C 1
ATOM 578 O O . ASP A 1 79 ? -59.361 -36.348 125.976 1.00 84.88 79 ASP A O 1
ATOM 582 N N . GLY A 1 80 ? -57.990 -34.848 125.035 1.00 85.81 80 GLY A N 1
ATOM 583 C CA . GLY A 1 80 ? -56.742 -35.406 125.568 1.00 85.81 80 GLY A CA 1
ATOM 584 C C . GLY A 1 80 ? -56.138 -36.571 124.773 1.00 85.81 80 GLY A C 1
ATOM 585 O O . GLY A 1 80 ? -55.161 -37.148 125.240 1.00 85.81 80 GLY A O 1
ATOM 586 N N . TYR A 1 81 ? -56.675 -36.916 123.597 1.00 89.81 81 TYR A N 1
ATOM 587 C CA . TYR A 1 81 ? -56.145 -37.966 122.718 1.00 89.81 81 TYR A CA 1
ATOM 588 C C . TYR A 1 81 ? -56.253 -37.586 121.229 1.00 89.81 81 TYR A C 1
ATOM 590 O O . TYR A 1 81 ? -56.903 -36.610 120.850 1.00 89.81 81 TYR A O 1
ATOM 598 N N . TRP A 1 82 ? -55.607 -38.364 120.358 1.00 92.31 82 TRP A N 1
ATOM 599 C CA . TRP A 1 82 ? -55.715 -38.203 118.907 1.00 92.31 82 TRP A CA 1
ATOM 600 C C . TRP A 1 82 ? -56.851 -39.049 118.323 1.00 92.31 82 TRP A C 1
ATOM 602 O O . TRP A 1 82 ? -56.895 -40.267 118.493 1.00 92.31 82 TRP A O 1
ATOM 612 N N . SER A 1 83 ? -57.749 -38.399 117.587 1.00 92.06 83 SER A N 1
ATOM 613 C CA . SER A 1 83 ? -58.738 -39.040 116.714 1.00 92.06 83 SER A CA 1
ATOM 614 C C . SER A 1 83 ? -58.212 -39.087 115.281 1.00 92.06 83 SER A C 1
ATOM 616 O O . SER A 1 83 ? -57.556 -38.145 114.841 1.00 92.06 83 SER A O 1
ATOM 618 N N . TYR A 1 84 ? -58.502 -40.159 114.539 1.00 94.00 84 TYR A N 1
ATOM 619 C CA . TYR A 1 84 ? -57.939 -40.385 113.204 1.00 94.00 84 TYR A CA 1
ATOM 620 C C . TYR A 1 84 ? -59.026 -40.570 112.152 1.00 94.00 84 TYR A C 1
ATOM 622 O O . TYR A 1 84 ? -59.939 -41.377 112.324 1.00 94.00 84 TYR A O 1
ATOM 630 N N . PHE A 1 85 ? -58.888 -39.856 111.039 1.00 93.81 85 PHE A N 1
ATOM 631 C CA . PHE A 1 85 ? -59.860 -39.828 109.955 1.00 93.81 85 PHE A CA 1
ATOM 632 C C . PHE A 1 85 ? -59.200 -40.286 108.654 1.00 93.81 85 PHE A C 1
ATOM 634 O O . PHE A 1 85 ? -58.265 -39.654 108.155 1.00 93.81 85 PHE A O 1
ATOM 641 N N . ALA A 1 86 ? -59.683 -41.398 108.098 1.00 93.06 86 ALA A N 1
ATOM 642 C CA . ALA A 1 86 ? -59.208 -41.915 106.820 1.00 93.06 86 ALA A CA 1
ATOM 643 C C . ALA A 1 86 ? -59.781 -41.082 105.656 1.00 93.06 86 ALA A C 1
ATOM 645 O O . ALA A 1 86 ? -61.006 -40.988 105.536 1.00 93.06 86 ALA A O 1
ATOM 646 N N . PRO A 1 87 ? -58.941 -40.488 104.790 1.00 94.00 87 PRO A N 1
ATOM 647 C CA . PRO A 1 87 ? -59.430 -39.693 103.674 1.00 94.00 87 PRO A CA 1
ATOM 648 C C . PRO A 1 87 ? -59.973 -40.548 102.531 1.00 94.00 87 PRO A C 1
ATOM 650 O O . PRO A 1 87 ? -59.566 -41.693 102.331 1.00 94.00 87 PRO A O 1
ATOM 653 N N . GLN A 1 88 ? -60.859 -39.961 101.725 1.00 93.12 88 GLN A N 1
ATOM 654 C CA . GLN A 1 88 ? -61.299 -40.545 100.458 1.00 93.12 88 GLN A CA 1
ATOM 655 C C . GLN A 1 88 ? -60.683 -39.806 99.271 1.00 93.12 88 GLN A C 1
ATOM 657 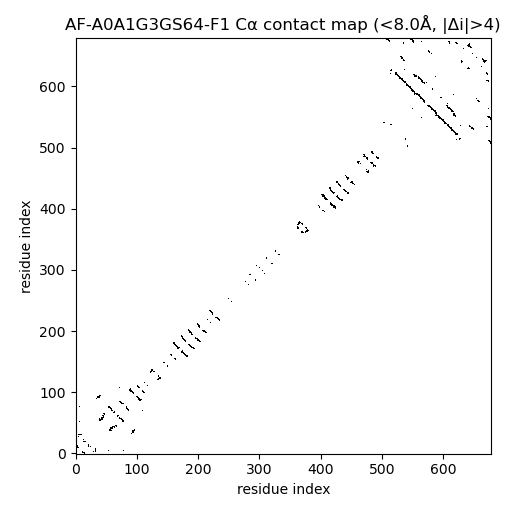O O . GLN A 1 88 ? -60.338 -38.625 99.355 1.00 93.12 88 GLN A O 1
ATOM 662 N N . LYS A 1 89 ? -60.546 -40.505 98.138 1.00 95.00 89 LYS A N 1
ATOM 663 C CA . LYS A 1 89 ? -60.029 -39.919 96.896 1.00 95.00 89 LYS A CA 1
ATOM 664 C C . LYS A 1 89 ? -60.811 -38.651 96.539 1.00 95.00 89 LYS A C 1
ATOM 666 O O . LYS A 1 89 ? -62.034 -38.678 96.451 1.00 95.00 89 LYS A O 1
ATOM 671 N N . GLY A 1 90 ? -60.091 -37.558 96.304 1.00 91.06 90 GLY A N 1
ATOM 672 C CA . GLY A 1 90 ? -60.647 -36.246 95.984 1.00 91.06 90 GLY A CA 1
ATOM 673 C C . GLY A 1 90 ? -60.845 -35.317 97.184 1.00 91.06 90 GLY A C 1
ATOM 674 O O . GLY A 1 90 ? -61.160 -34.148 96.965 1.00 91.06 90 GLY A O 1
ATOM 675 N N . TRP A 1 91 ? -60.632 -35.782 98.423 1.00 93.50 91 TRP A N 1
ATOM 676 C CA . TRP A 1 91 ? -60.592 -34.900 99.594 1.00 93.50 91 TRP A CA 1
ATOM 677 C C . TRP A 1 91 ? -59.510 -33.835 99.433 1.00 93.50 91 TRP A C 1
ATOM 679 O O . TRP A 1 91 ? -58.436 -34.117 98.900 1.00 93.50 91 TRP A O 1
ATOM 689 N N . ARG A 1 92 ? -59.799 -32.619 99.905 1.00 94.50 92 ARG A N 1
ATOM 690 C CA . ARG A 1 92 ? -58.897 -31.466 99.844 1.00 94.50 92 ARG A CA 1
ATOM 691 C C . ARG A 1 92 ? -58.667 -30.915 101.237 1.00 94.50 92 ARG A C 1
ATOM 693 O O . ARG A 1 92 ? -59.621 -30.769 101.993 1.00 94.50 92 ARG A O 1
ATOM 700 N N . VAL A 1 93 ? -57.417 -30.596 101.536 1.00 95.12 93 VAL A N 1
ATOM 701 C CA . VAL A 1 93 ? -56.990 -30.055 102.825 1.00 95.12 93 VAL A CA 1
ATOM 702 C C . VAL A 1 93 ? -56.029 -28.902 102.574 1.00 95.12 93 VAL A C 1
ATOM 704 O O . VAL A 1 93 ? -55.107 -29.035 101.769 1.00 95.12 93 VAL A O 1
ATOM 707 N N . TRP A 1 94 ? -56.232 -27.783 103.263 1.00 96.12 94 TRP A N 1
ATOM 708 C CA . TRP A 1 94 ? -55.244 -26.712 103.351 1.00 96.12 94 TRP A CA 1
ATOM 709 C C . TRP A 1 94 ? -54.126 -27.113 104.315 1.00 96.12 94 TRP A C 1
ATOM 711 O O . TRP A 1 94 ? -54.401 -27.481 105.457 1.00 96.12 94 TRP A O 1
ATOM 721 N N . ILE A 1 95 ? -52.875 -27.061 103.866 1.00 96.00 95 ILE A N 1
ATOM 722 C CA . ILE A 1 95 ? -51.702 -27.369 104.685 1.00 96.00 95 ILE A CA 1
ATOM 723 C C . ILE A 1 95 ? -51.017 -26.054 105.033 1.00 96.00 95 ILE A C 1
ATOM 725 O O . ILE A 1 95 ? -50.374 -25.442 104.183 1.00 96.00 95 ILE A O 1
ATOM 729 N N . GLU A 1 96 ? -51.130 -25.636 106.291 1.00 95.06 96 GLU A N 1
ATOM 730 C CA . GLU A 1 96 ? -50.627 -24.339 106.759 1.00 95.06 96 GLU A CA 1
ATOM 731 C C . GLU A 1 96 ? -49.116 -24.194 106.541 1.00 95.06 96 GLU A C 1
ATOM 733 O O . GLU A 1 96 ? -48.662 -23.164 106.054 1.00 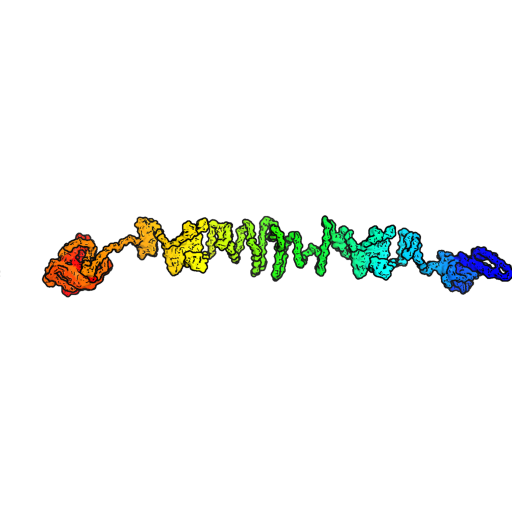95.06 96 GLU A O 1
ATOM 738 N N . ALA A 1 97 ? -48.336 -25.241 106.833 1.00 95.00 97 ALA A N 1
ATOM 739 C CA . ALA A 1 97 ? -46.881 -25.228 106.660 1.00 95.00 97 ALA A CA 1
ATOM 740 C C . ALA A 1 97 ? -46.404 -25.098 105.200 1.00 95.00 97 ALA A C 1
ATOM 742 O O . ALA A 1 97 ? -45.228 -24.818 104.981 1.00 95.00 97 ALA A O 1
ATOM 743 N N . GLU A 1 98 ? -47.275 -25.330 104.214 1.00 93.94 98 GLU A N 1
ATOM 744 C CA . GLU A 1 98 ? -46.924 -25.312 102.786 1.00 93.94 98 GLU A CA 1
ATOM 745 C C . GLU A 1 98 ? -47.617 -24.190 102.002 1.00 93.94 98 GLU A C 1
ATOM 747 O O . GLU A 1 98 ? -47.325 -24.029 100.820 1.00 93.94 98 GLU A O 1
ATOM 752 N N . ASP A 1 99 ? -48.526 -23.436 102.633 1.00 93.75 99 ASP A N 1
ATOM 753 C CA . ASP A 1 99 ? -49.372 -22.422 101.979 1.00 93.75 99 ASP A CA 1
ATOM 754 C C . ASP A 1 99 ? -50.091 -22.981 100.729 1.00 93.75 99 ASP A C 1
ATOM 756 O O . ASP A 1 99 ? -50.194 -22.342 99.680 1.00 93.75 99 ASP A O 1
ATOM 760 N N . ALA A 1 100 ? -50.543 -24.240 100.818 1.00 93.62 100 ALA A N 1
ATOM 761 C CA . ALA A 1 100 ? -51.045 -24.991 99.673 1.00 93.62 100 ALA A CA 1
ATOM 762 C C . ALA A 1 100 ? -52.208 -25.928 100.016 1.00 93.62 100 ALA A C 1
ATOM 764 O O . ALA A 1 100 ? -52.312 -26.489 101.108 1.00 93.62 100 ALA A O 1
ATOM 765 N N . VAL A 1 101 ? -53.065 -26.166 99.019 1.00 93.94 101 VAL A N 1
ATOM 766 C CA . VAL A 1 101 ? -54.081 -27.222 99.072 1.00 93.94 101 VAL A CA 1
ATOM 767 C C . VAL A 1 101 ? -53.463 -28.536 98.606 1.00 93.94 101 VAL A C 1
ATOM 769 O O . VAL A 1 101 ? -52.995 -28.640 97.469 1.00 93.94 101 VAL A O 1
ATOM 772 N N . ALA A 1 102 ? -53.541 -29.565 99.443 1.00 94.12 102 ALA A N 1
ATOM 773 C CA . ALA A 1 102 ? -53.295 -30.937 99.031 1.00 94.12 102 ALA A CA 1
ATOM 774 C C . ALA A 1 102 ? -54.610 -31.645 98.698 1.00 94.12 102 ALA A C 1
ATOM 776 O O . ALA A 1 102 ? -55.618 -31.480 99.385 1.00 94.12 102 ALA A O 1
ATOM 777 N N . THR A 1 103 ? -54.594 -32.462 97.648 1.00 93.44 103 THR A N 1
ATOM 778 C CA . THR A 1 103 ? -55.691 -33.365 97.286 1.00 93.44 103 THR A CA 1
ATOM 779 C C . THR A 1 103 ? -55.247 -34.808 97.496 1.00 93.44 103 THR A C 1
ATOM 781 O O . THR A 1 103 ? -54.154 -35.184 97.073 1.00 93.44 103 THR A O 1
ATOM 784 N N . PHE A 1 104 ? -56.085 -35.629 98.125 1.00 93.62 104 PHE A N 1
ATOM 785 C CA . PHE A 1 104 ? -55.823 -37.059 98.262 1.00 93.62 104 PHE A CA 1
ATOM 786 C C . PHE A 1 104 ? -56.145 -37.783 96.947 1.00 93.62 104 PHE A C 1
ATOM 788 O O . PHE A 1 104 ? -57.294 -37.786 96.499 1.00 93.62 104 PHE A O 1
ATOM 795 N N . ASP A 1 105 ? -55.154 -38.404 96.304 1.00 90.12 105 ASP A N 1
ATOM 796 C CA . ASP A 1 105 ? -55.323 -39.058 94.993 1.00 90.12 105 ASP A CA 1
ATOM 797 C C . ASP A 1 105 ? -55.914 -40.482 95.069 1.00 90.12 105 ASP A C 1
ATOM 799 O O . ASP A 1 105 ? -56.221 -41.097 94.040 1.00 90.12 105 ASP A O 1
ATOM 803 N N . GLY A 1 106 ? -56.143 -40.970 96.291 1.00 91.31 106 GLY A N 1
ATOM 804 C CA . GLY A 1 106 ? -56.562 -42.334 96.610 1.00 91.31 106 GLY A CA 1
ATOM 805 C C . GLY A 1 106 ? -55.466 -43.161 97.288 1.00 91.31 106 GLY A C 1
ATOM 806 O O . GLY A 1 106 ? -55.784 -44.204 97.850 1.00 91.31 106 GLY A O 1
ATOM 807 N N . ALA A 1 107 ? -54.214 -42.694 97.269 1.00 90.62 107 ALA A N 1
ATOM 808 C CA . ALA A 1 107 ? -53.088 -43.318 97.959 1.00 90.62 107 ALA A CA 1
ATOM 809 C C . ALA A 1 107 ? -52.298 -42.313 98.811 1.00 90.62 107 ALA A C 1
ATOM 811 O O . ALA A 1 107 ? -51.951 -42.616 99.950 1.00 90.62 107 ALA A O 1
ATOM 812 N N . VAL A 1 108 ? -52.031 -41.116 98.283 1.00 91.56 108 VAL A N 1
ATOM 813 C CA . VAL A 1 108 ? -51.224 -40.083 98.944 1.00 91.56 108 VAL A CA 1
ATOM 814 C C . VAL A 1 108 ? -51.842 -38.694 98.789 1.00 91.56 108 VAL A C 1
ATOM 816 O O . VAL A 1 108 ? -52.624 -38.425 97.874 1.00 91.56 108 VAL A O 1
ATOM 819 N N . TRP A 1 109 ? -51.479 -37.788 99.694 1.00 93.06 109 TRP A N 1
ATOM 820 C CA . TRP A 1 109 ? -51.798 -36.366 99.592 1.00 93.06 109 TRP A CA 1
ATOM 821 C C . TRP A 1 109 ? -50.788 -35.672 98.683 1.00 93.06 109 TRP A C 1
ATOM 823 O O . TRP A 1 109 ? -49.591 -35.773 98.942 1.00 93.06 109 TRP A O 1
ATOM 833 N N . LYS A 1 110 ? -51.258 -34.957 97.655 1.00 91.62 110 LYS A N 1
ATOM 834 C CA . LYS A 1 110 ? -50.410 -34.204 96.718 1.00 91.62 110 LYS A CA 1
ATOM 835 C C . LYS A 1 110 ? -50.863 -32.761 96.575 1.00 91.62 110 LYS A C 1
ATOM 837 O O . LYS A 1 110 ? -52.057 -32.511 96.404 1.00 91.62 110 LYS A O 1
ATOM 842 N N . THR A 1 111 ? -49.924 -31.824 96.581 1.00 91.25 111 THR A N 1
ATOM 843 C CA . THR A 1 111 ? -50.170 -30.442 96.156 1.00 91.25 111 THR A CA 1
ATOM 844 C C . THR A 1 111 ? -50.040 -30.324 94.639 1.00 91.25 111 THR A C 1
ATOM 846 O O . THR A 1 111 ? -49.506 -31.202 93.958 1.00 91.25 111 THR A O 1
ATOM 849 N N . GLN A 1 112 ? -50.528 -29.218 94.077 1.00 84.56 112 GLN A N 1
ATOM 850 C CA . GLN A 1 112 ? -50.419 -28.963 92.639 1.00 84.56 112 GLN A CA 1
ATOM 851 C C . GLN A 1 112 ? -48.959 -28.826 92.169 1.00 84.56 112 GLN A C 1
ATOM 853 O O . GLN A 1 112 ? -48.666 -29.139 91.019 1.00 84.56 112 GLN A O 1
ATOM 858 N N . ALA A 1 113 ? -48.052 -28.393 93.051 1.00 84.19 113 ALA A N 1
ATOM 859 C CA . ALA A 1 113 ? -46.631 -28.220 92.748 1.00 84.19 113 ALA A CA 1
ATOM 860 C C . ALA A 1 113 ? -45.862 -29.551 92.638 1.00 84.19 113 ALA A C 1
ATOM 862 O O . ALA A 1 113 ? -44.812 -29.604 92.006 1.00 84.19 113 ALA A O 1
ATOM 863 N N . GLU A 1 114 ? -46.384 -30.631 93.225 1.00 85.69 114 GLU A N 1
ATOM 864 C CA . GLU A 1 114 ? -45.747 -31.957 93.231 1.00 85.69 114 GLU A CA 1
ATOM 865 C C . GLU A 1 114 ? -46.068 -32.794 91.983 1.00 85.69 114 GLU A C 1
ATOM 867 O O . GLU A 1 114 ? -45.528 -33.886 91.806 1.00 85.69 114 GLU A O 1
ATOM 872 N N . GLY A 1 115 ? -46.963 -32.311 91.116 1.00 78.75 115 GLY A N 1
ATOM 873 C CA . GLY A 1 115 ? -47.385 -32.991 89.894 1.00 78.75 115 GLY A CA 1
ATOM 874 C C . GLY A 1 115 ? -47.148 -32.163 88.633 1.00 78.75 115 GLY A C 1
ATOM 875 O O . GLY A 1 115 ? -46.954 -30.951 88.675 1.00 78.75 115 GLY A O 1
ATOM 876 N N . ALA A 1 116 ? -47.209 -32.820 87.474 1.00 79.56 116 ALA A N 1
ATOM 877 C CA . ALA A 1 116 ? -47.202 -32.121 86.194 1.00 79.56 116 ALA A CA 1
ATOM 878 C C . ALA A 1 116 ? -48.499 -31.314 86.020 1.00 79.56 116 ALA A C 1
ATOM 880 O O . ALA A 1 116 ? -49.599 -31.875 86.051 1.00 79.56 116 ALA A O 1
ATOM 881 N N . LEU A 1 117 ? -48.382 -30.008 85.770 1.00 84.75 117 LEU A N 1
ATOM 882 C CA . LEU A 1 117 ? -49.530 -29.182 85.411 1.00 84.75 117 LEU A CA 1
ATOM 883 C C . LEU A 1 117 ? -50.005 -29.549 83.998 1.00 84.75 117 LEU A C 1
ATOM 885 O O . LEU A 1 117 ? -49.412 -29.135 83.005 1.00 84.75 117 LEU A O 1
ATOM 889 N N . THR A 1 118 ? -51.092 -30.316 83.911 1.00 86.69 118 THR A N 1
ATOM 890 C CA . THR A 1 118 ? -51.739 -30.663 82.639 1.00 86.69 118 THR A CA 1
ATOM 891 C C . THR A 1 118 ? -53.072 -29.937 82.543 1.00 86.69 118 THR A C 1
ATOM 893 O O . THR A 1 118 ? -54.008 -30.240 83.279 1.00 86.69 118 THR A O 1
ATOM 896 N N . VAL A 1 119 ? -53.162 -28.971 81.634 1.00 90.50 119 VAL A N 1
ATOM 897 C CA . VAL A 1 119 ? -54.374 -28.176 81.402 1.00 90.50 119 VAL A CA 1
ATOM 898 C C 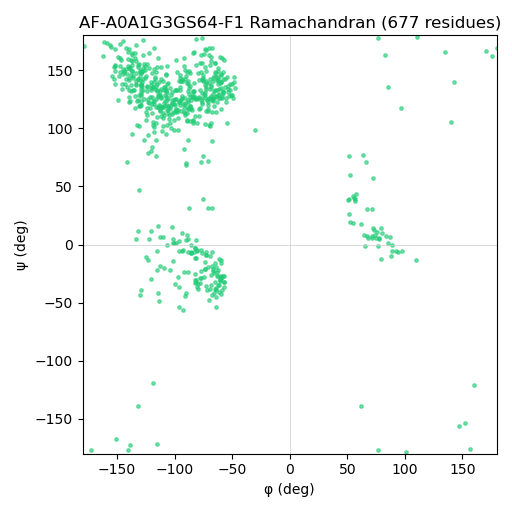. VAL A 1 119 ? -54.709 -28.158 79.917 1.00 90.50 119 VAL A C 1
ATOM 900 O O . VAL A 1 119 ? -53.819 -28.147 79.070 1.00 90.50 119 VAL A O 1
ATOM 903 N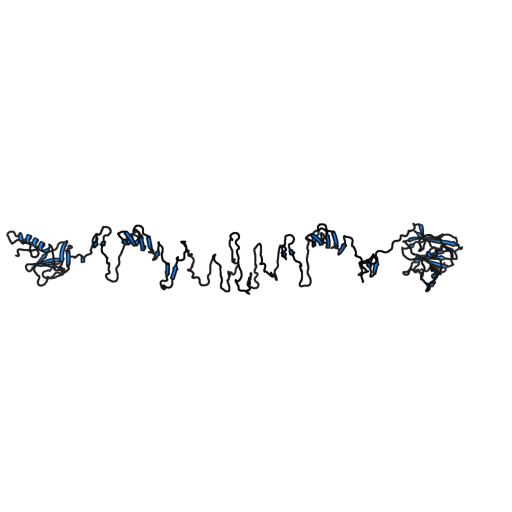 N . ALA A 1 120 ? -56.002 -28.155 79.584 1.00 93.81 120 ALA A N 1
ATOM 904 C CA . ALA A 1 120 ? -56.442 -28.098 78.189 1.00 93.81 120 ALA A CA 1
ATOM 905 C C . ALA A 1 120 ? -56.120 -26.742 77.536 1.00 93.81 120 ALA A C 1
ATOM 907 O O . ALA A 1 120 ? -55.829 -26.685 76.341 1.00 93.81 120 ALA A O 1
ATOM 908 N N . ARG A 1 121 ? -56.192 -25.663 78.326 1.00 95.00 121 ARG A N 1
ATOM 909 C CA . ARG A 1 121 ? -55.850 -24.292 77.944 1.00 95.00 121 ARG A CA 1
ATOM 910 C C . ARG A 1 121 ? -55.309 -23.532 79.155 1.00 95.00 121 ARG A C 1
ATOM 912 O O . ARG A 1 121 ? -55.796 -23.744 80.264 1.00 95.00 121 ARG A O 1
ATOM 919 N N . LEU A 1 122 ? -54.344 -22.643 78.937 1.00 95.00 122 LEU A N 1
ATOM 920 C CA . LEU A 1 122 ? -53.727 -21.795 79.955 1.00 95.00 122 LEU A CA 1
ATOM 921 C C . LEU A 1 122 ? -53.703 -20.339 79.479 1.00 95.00 122 LEU A C 1
ATOM 923 O O . LEU A 1 122 ? -53.109 -20.024 78.450 1.00 95.00 122 LEU A O 1
ATOM 927 N N . GLY A 1 123 ? -54.364 -19.459 80.227 1.00 95.50 123 GLY A N 1
ATOM 928 C CA . GLY A 1 123 ? -54.426 -18.026 79.951 1.00 95.50 123 GLY A CA 1
ATOM 929 C C . GLY A 1 123 ? -53.777 -17.215 81.062 1.00 95.50 123 GLY A C 1
ATOM 930 O O . GLY A 1 123 ? -54.071 -17.445 82.232 1.00 95.50 123 GLY A O 1
ATOM 931 N N . VAL A 1 124 ? -52.940 -16.241 80.705 1.00 96.19 124 VAL A N 1
ATOM 932 C CA . VAL A 1 124 ? -52.409 -15.227 81.628 1.00 96.19 124 VAL A CA 1
ATOM 933 C C . VAL A 1 124 ? -52.923 -13.867 81.174 1.00 96.19 124 VAL A C 1
ATOM 935 O O . VAL A 1 124 ? -52.487 -13.351 80.146 1.00 96.19 124 VAL A O 1
ATOM 938 N N . ALA A 1 125 ? -53.904 -13.327 81.905 1.00 96.56 125 ALA A N 1
ATOM 939 C CA . ALA A 1 125 ? -54.635 -12.099 81.558 1.00 96.56 125 ALA A CA 1
ATOM 940 C C . ALA A 1 125 ? -55.241 -12.084 80.131 1.00 96.56 125 ALA A C 1
ATOM 942 O O . ALA A 1 125 ? -55.592 -11.032 79.607 1.00 96.56 125 ALA A O 1
ATOM 943 N N . ALA A 1 126 ? -55.399 -13.259 79.515 1.00 95.62 126 ALA A N 1
ATOM 944 C CA . ALA A 1 126 ? -55.981 -13.475 78.195 1.00 95.62 126 ALA A CA 1
ATOM 945 C C . ALA A 1 126 ? -56.891 -14.710 78.223 1.00 95.62 126 ALA A C 1
ATOM 947 O O . ALA A 1 126 ? -56.657 -15.633 79.004 1.00 95.62 126 ALA A O 1
ATOM 948 N N . THR A 1 127 ? -57.902 -14.749 77.350 1.00 96.12 127 THR A N 1
ATOM 949 C CA . THR A 1 127 ? -58.741 -15.944 77.166 1.00 96.12 127 THR A CA 1
ATOM 950 C C . THR A 1 127 ? -58.116 -16.842 76.094 1.00 96.12 127 THR A C 1
ATOM 952 O O . THR A 1 127 ? -58.087 -16.435 74.935 1.00 96.12 127 THR A O 1
ATOM 955 N N . PRO A 1 128 ? -57.617 -18.045 76.436 1.00 96.75 128 PRO A N 1
ATOM 956 C CA . PRO A 1 128 ? -57.058 -18.971 75.457 1.00 96.75 128 PRO A CA 1
ATOM 957 C C . PRO A 1 128 ? -58.161 -19.688 74.662 1.00 96.75 128 PRO A C 1
ATOM 959 O O . PRO A 1 128 ? -59.240 -20.008 75.180 1.00 96.75 128 PRO A O 1
ATOM 962 N N . ASP A 1 129 ? -57.870 -20.020 73.407 1.00 94.88 129 ASP A N 1
ATOM 963 C CA . ASP A 1 129 ? -58.802 -20.670 72.480 1.00 94.88 129 ASP A CA 1
ATOM 964 C C . ASP A 1 129 ? -58.328 -22.088 72.070 1.00 94.88 129 ASP A C 1
ATOM 966 O O . ASP A 1 129 ? -57.433 -22.666 72.692 1.00 94.88 129 ASP A O 1
ATOM 970 N N . VAL A 1 130 ? -58.999 -22.725 71.099 1.00 95.50 130 VAL A N 1
ATOM 971 C CA . VAL A 1 130 ? -58.641 -24.086 70.634 1.00 95.50 130 VAL A CA 1
ATOM 972 C C . VAL A 1 130 ? -57.306 -24.145 69.884 1.00 95.50 130 VAL A C 1
ATOM 974 O O . VAL A 1 130 ? -56.667 -25.203 69.889 1.00 95.50 130 VAL A O 1
ATOM 977 N N . THR A 1 131 ? -56.906 -23.030 69.277 1.00 93.81 131 THR A N 1
ATOM 978 C CA . THR A 1 131 ? -55.694 -22.828 68.481 1.00 93.81 131 THR A CA 1
ATOM 979 C C . THR A 1 131 ? -54.571 -22.296 69.376 1.00 93.81 131 THR A C 1
ATOM 981 O O . THR A 1 131 ? -53.543 -22.950 69.535 1.00 93.81 131 THR A O 1
ATOM 984 N N . ASN A 1 132 ? -54.797 -21.172 70.058 1.00 94.31 132 ASN A N 1
ATOM 985 C CA . ASN A 1 132 ? -53.877 -20.546 71.009 1.00 94.31 132 ASN A CA 1
ATOM 986 C C . ASN A 1 132 ? -54.127 -21.084 72.422 1.00 94.31 132 ASN A C 1
ATOM 988 O O . ASN A 1 132 ? -54.659 -20.397 73.298 1.00 94.31 132 ASN A O 1
ATOM 992 N N . ARG A 1 133 ? -53.771 -22.354 72.645 1.00 96.06 133 ARG A N 1
ATOM 993 C CA . ARG A 1 133 ? -54.012 -23.027 73.935 1.00 96.06 133 ARG A CA 1
ATOM 994 C C . ARG A 1 133 ? -53.199 -22.440 75.088 1.00 96.06 133 ARG A C 1
ATOM 996 O O . ARG A 1 133 ? -53.608 -22.593 76.235 1.00 96.06 133 ARG A O 1
ATOM 1003 N N . LEU A 1 134 ? -52.085 -21.775 74.788 1.00 95.25 134 LEU A N 1
ATOM 1004 C CA . LEU A 1 134 ? -51.376 -20.883 75.701 1.00 95.25 134 LEU A CA 1
ATOM 1005 C C . LEU A 1 134 ? -51.547 -19.451 75.185 1.00 95.25 134 LEU A C 1
ATOM 1007 O O . LEU A 1 134 ? -51.106 -19.154 74.078 1.00 95.25 134 LEU A O 1
ATOM 1011 N N . ALA A 1 135 ? -52.168 -18.579 75.977 1.00 95.44 135 ALA A N 1
ATOM 1012 C CA . ALA A 1 135 ? -52.361 -17.173 75.630 1.00 95.44 135 ALA A CA 1
ATOM 1013 C C . ALA A 1 135 ? -51.886 -16.269 76.769 1.00 95.44 135 ALA A C 1
ATOM 1015 O O . ALA A 1 135 ? -52.258 -16.464 77.927 1.00 95.44 135 ALA A O 1
ATOM 1016 N N . VAL A 1 136 ? -51.080 -15.262 76.439 1.00 97.00 136 VAL A N 1
ATOM 1017 C CA . VAL A 1 136 ? -50.541 -14.297 77.403 1.00 97.00 136 VAL A CA 1
ATOM 1018 C C . VAL A 1 136 ? -50.818 -12.891 76.887 1.00 97.00 136 VAL A C 1
ATOM 1020 O O . VAL A 1 136 ? -50.406 -12.549 75.783 1.00 97.00 136 VAL A O 1
ATOM 1023 N N . SER A 1 137 ? -51.501 -12.074 77.686 1.00 96.12 137 SER A N 1
ATOM 1024 C CA . SER A 1 137 ? -51.682 -10.643 77.431 1.00 96.12 137 SER A CA 1
ATOM 1025 C C . SER A 1 137 ? -51.002 -9.862 78.546 1.00 96.12 137 SER A C 1
ATOM 1027 O O . SER A 1 137 ? -51.594 -9.578 79.585 1.00 96.12 137 SER A O 1
ATOM 1029 N N . ALA A 1 138 ? -49.729 -9.545 78.338 1.00 96.12 138 ALA A N 1
ATOM 1030 C CA . ALA A 1 138 ? -48.896 -8.829 79.294 1.00 96.12 138 ALA A CA 1
ATOM 1031 C C . ALA A 1 138 ? -47.880 -7.946 78.549 1.00 96.12 138 ALA A C 1
ATOM 1033 O O . ALA A 1 138 ? -47.580 -8.225 77.387 1.00 96.12 138 ALA A O 1
ATOM 1034 N N . PRO A 1 139 ? -47.295 -6.922 79.201 1.00 96.62 139 PRO A N 1
ATOM 1035 C CA . PRO A 1 139 ? -46.220 -6.125 78.606 1.00 96.62 139 PRO A CA 1
ATOM 1036 C C . PRO A 1 139 ? -44.986 -6.946 78.190 1.00 96.62 139 PRO A C 1
ATOM 1038 O O . PRO A 1 139 ? -44.270 -6.544 77.278 1.00 96.62 139 PRO A O 1
ATOM 1041 N N . ALA A 1 140 ? -44.728 -8.083 78.850 1.00 95.00 140 ALA A N 1
ATOM 1042 C CA . ALA A 1 140 ? -43.628 -8.988 78.526 1.00 95.00 140 ALA A CA 1
ATOM 1043 C C . ALA A 1 140 ? -43.946 -10.443 78.911 1.00 95.00 140 ALA A C 1
ATOM 1045 O O . ALA A 1 140 ? -44.695 -10.700 79.852 1.00 95.00 140 ALA A O 1
ATOM 1046 N N . THR A 1 141 ? -43.315 -11.389 78.211 1.00 95.81 141 THR A N 1
ATOM 1047 C CA . THR A 1 141 ? -43.217 -12.803 78.607 1.00 95.81 141 THR A CA 1
ATOM 1048 C C . THR A 1 141 ? -41.740 -13.143 78.773 1.00 95.81 141 THR A C 1
ATOM 1050 O O . THR A 1 141 ? -40.974 -13.002 77.823 1.00 95.81 141 THR A O 1
ATOM 1053 N N . LEU A 1 142 ? -41.332 -13.581 79.966 1.00 95.00 142 LEU A N 1
ATOM 1054 C CA . LEU A 1 142 ? -39.959 -14.010 80.235 1.00 95.00 142 LEU A CA 1
ATOM 1055 C C . LEU A 1 142 ? -39.880 -15.538 80.246 1.00 95.00 142 LEU A C 1
ATOM 1057 O O . LEU A 1 142 ? -40.517 -16.190 81.070 1.00 95.00 142 LEU A O 1
ATOM 1061 N N . LEU A 1 143 ? -39.051 -16.096 79.367 1.00 93.81 143 LEU A N 1
ATOM 1062 C CA . LEU A 1 143 ? -38.643 -17.499 79.390 1.00 93.81 143 LEU A CA 1
ATOM 1063 C C . LEU A 1 143 ? -37.168 -17.546 79.798 1.00 93.81 143 LEU A C 1
ATOM 1065 O O . LEU A 1 143 ? -36.314 -17.040 79.074 1.00 93.81 143 LEU A O 1
ATOM 1069 N N . THR A 1 144 ? -36.873 -18.093 80.978 1.00 95.00 144 THR A N 1
ATOM 1070 C CA . THR A 1 144 ? -35.524 -18.054 81.571 1.00 95.00 144 THR A CA 1
ATOM 1071 C C . THR A 1 144 ? -34.926 -19.452 81.770 1.00 95.00 144 THR A C 1
ATOM 1073 O O . THR A 1 144 ? -35.593 -20.472 81.577 1.00 95.00 144 THR A O 1
ATOM 1076 N N . HIS A 1 145 ? -33.634 -19.507 82.089 1.00 93.75 145 HIS A N 1
ATOM 1077 C CA . HIS A 1 145 ? -32.855 -20.735 82.238 1.00 93.75 145 HIS A CA 1
ATOM 1078 C C . HIS A 1 145 ? -32.706 -21.169 83.700 1.00 93.75 145 HIS A C 1
ATOM 1080 O O . HIS A 1 145 ? -32.712 -20.352 84.617 1.00 93.75 145 HIS A O 1
ATOM 1086 N N . ALA A 1 146 ? -32.421 -22.456 83.903 1.00 92.94 146 ALA A N 1
ATOM 1087 C CA . ALA A 1 146 ? -31.967 -23.001 85.185 1.00 92.94 146 ALA A CA 1
ATOM 1088 C C . ALA A 1 146 ? -30.422 -23.061 85.307 1.00 92.94 146 ALA A C 1
ATOM 1090 O O . ALA A 1 146 ? -29.908 -23.694 86.223 1.00 92.94 146 ALA A O 1
ATOM 1091 N N . GLY A 1 147 ? -29.669 -22.457 84.370 1.00 92.38 147 GLY A N 1
ATOM 1092 C CA . GLY A 1 147 ? -28.200 -22.515 84.333 1.00 92.38 147 GLY A CA 1
ATOM 1093 C C . GLY A 1 147 ? -27.614 -22.178 82.957 1.00 92.38 147 GLY A C 1
ATOM 1094 O O . GLY A 1 147 ? -27.849 -21.099 82.432 1.00 92.38 147 GLY A O 1
ATOM 1095 N N . ALA A 1 148 ? -26.865 -23.106 82.354 1.00 91.81 148 ALA A N 1
ATOM 1096 C CA . ALA A 1 148 ? -26.035 -22.860 81.164 1.00 91.81 148 ALA A CA 1
ATOM 1097 C C . ALA A 1 148 ? -26.785 -22.550 79.846 1.00 91.81 148 ALA A C 1
ATOM 1099 O O . ALA A 1 148 ? -26.143 -22.234 78.847 1.00 91.81 148 ALA A O 1
ATOM 1100 N N . GLY A 1 149 ? -28.117 -22.647 79.796 1.00 91.69 149 GLY A N 1
ATOM 1101 C CA . GLY A 1 149 ? -28.868 -22.320 78.582 1.00 91.69 149 GLY A CA 1
ATOM 1102 C C . GLY A 1 149 ? -30.383 -22.488 78.694 1.00 91.69 149 GLY A C 1
ATOM 1103 O O . GLY A 1 149 ? -30.901 -23.064 79.651 1.00 91.69 149 GLY A O 1
ATOM 1104 N N . HIS A 1 150 ? -31.088 -21.985 77.679 1.00 96.50 150 HIS A N 1
ATOM 1105 C CA . HIS A 1 150 ? -32.534 -22.110 77.475 1.00 96.50 150 HIS A CA 1
ATOM 1106 C C . HIS A 1 150 ? -32.811 -22.405 75.992 1.00 96.50 150 HIS A C 1
ATOM 1108 O O . HIS A 1 150 ? -32.087 -21.925 75.123 1.00 96.50 150 HIS A O 1
ATOM 1114 N N . GLN A 1 151 ? -33.844 -23.195 75.690 1.00 94.88 151 GLN A N 1
ATOM 1115 C CA . GLN A 1 151 ? -34.225 -23.531 74.315 1.00 94.88 151 GLN A CA 1
ATOM 1116 C C . GLN A 1 151 ? -35.742 -23.532 74.162 1.00 94.88 151 GLN A C 1
ATOM 1118 O O . GLN A 1 151 ? -36.430 -24.284 74.857 1.00 94.88 151 GLN A O 1
ATOM 1123 N N . LEU A 1 152 ? -36.235 -22.788 73.173 1.00 94.56 152 LEU A N 1
ATOM 1124 C CA . LEU A 1 152 ? -37.589 -22.937 72.658 1.00 94.56 152 LEU A CA 1
ATOM 1125 C C . LEU A 1 152 ? -37.567 -23.946 71.506 1.00 94.56 152 LEU A C 1
ATOM 1127 O O . LEU A 1 152 ? -36.869 -23.742 70.515 1.00 94.56 152 LEU A O 1
ATOM 1131 N N . LYS A 1 153 ? -38.320 -25.040 71.638 1.00 95.75 153 LYS A N 1
ATOM 1132 C CA . LYS A 1 153 ? -38.493 -26.025 70.564 1.00 95.75 153 LYS A CA 1
ATOM 1133 C C . LYS A 1 153 ? -39.812 -25.763 69.849 1.00 95.75 153 LYS A C 1
ATOM 1135 O O . LYS A 1 153 ? -40.870 -25.892 70.458 1.00 95.75 153 LYS A O 1
ATOM 1140 N N . LEU A 1 154 ? -39.732 -25.421 68.566 1.00 95.31 154 LEU A N 1
ATOM 1141 C CA . LEU A 1 154 ? -40.871 -25.317 67.657 1.00 95.31 154 LEU A CA 1
ATOM 1142 C C . LEU A 1 154 ? -40.778 -26.490 66.684 1.00 95.31 154 LEU A C 1
ATOM 1144 O O . LEU A 1 154 ? -39.780 -26.624 65.983 1.00 95.31 154 LEU A O 1
ATOM 1148 N N . ASN A 1 155 ? -41.784 -27.359 66.683 1.00 95.69 155 ASN A N 1
ATOM 1149 C CA . ASN A 1 155 ? -41.797 -28.558 65.855 1.00 95.69 155 ASN A CA 1
ATOM 1150 C C . ASN A 1 155 ? -43.002 -28.529 64.917 1.00 95.69 155 ASN A C 1
ATOM 1152 O O . ASN A 1 155 ? -44.106 -28.198 65.346 1.00 95.69 155 ASN A O 1
ATOM 1156 N N . LYS A 1 156 ? -42.788 -28.916 63.661 1.00 95.12 156 LYS A N 1
ATOM 1157 C CA . LYS A 1 156 ? -43.832 -29.046 62.641 1.00 95.12 156 LYS A CA 1
ATOM 1158 C C . LYS A 1 156 ? -43.986 -30.506 62.217 1.00 95.12 156 LYS A C 1
ATOM 1160 O O . LYS A 1 156 ? -43.046 -31.285 62.349 1.00 95.12 156 LYS A O 1
ATOM 1165 N N . ALA A 1 157 ? -45.178 -30.888 61.764 1.00 96.56 157 ALA A N 1
ATOM 1166 C CA . ALA A 1 157 ? -45.499 -32.286 61.467 1.00 96.56 157 ALA A CA 1
ATOM 1167 C C . ALA A 1 157 ? -44.909 -32.757 60.129 1.00 96.56 157 ALA A C 1
ATOM 1169 O O . ALA A 1 157 ? -44.528 -33.918 59.997 1.00 96.56 157 ALA A O 1
ATOM 1170 N N . SER A 1 158 ? -44.816 -31.857 59.150 1.00 96.00 158 SER A N 1
ATOM 1171 C CA . SER A 1 158 ? -44.298 -32.137 57.814 1.00 96.00 158 SER A CA 1
ATOM 1172 C C . SER A 1 158 ? -43.415 -31.007 57.273 1.00 96.00 158 SER A C 1
ATOM 1174 O O . SER A 1 158 ? -43.347 -29.902 57.821 1.00 96.00 158 SER A O 1
ATOM 1176 N N . ALA A 1 159 ? -42.712 -31.278 56.169 1.00 92.12 159 ALA A N 1
ATOM 1177 C CA . ALA A 1 159 ? -41.832 -30.311 55.515 1.00 92.12 159 ALA A CA 1
ATOM 1178 C C . ALA A 1 159 ? -42.579 -29.036 55.069 1.00 92.12 159 ALA A C 1
ATOM 1180 O O . ALA A 1 159 ? -42.057 -27.938 55.242 1.00 92.12 159 ALA A O 1
ATOM 1181 N N . GLY A 1 160 ? -43.807 -29.185 54.561 1.00 95.19 160 GLY A N 1
ATOM 1182 C CA . GLY A 1 160 ? -44.629 -28.084 54.046 1.00 95.19 160 GLY A CA 1
ATOM 1183 C C . GLY A 1 160 ? -45.367 -27.267 55.109 1.00 95.19 160 GLY A C 1
ATOM 1184 O O . GLY A 1 160 ? -46.009 -26.279 54.768 1.00 95.19 160 GLY A O 1
ATOM 1185 N N . ASP A 1 161 ? -45.285 -27.660 56.379 1.00 96.69 161 ASP A N 1
ATOM 1186 C CA . ASP A 1 161 ? -45.906 -26.925 57.480 1.00 96.69 161 ASP A CA 1
ATOM 1187 C C . ASP A 1 161 ? -45.045 -25.731 57.934 1.00 96.69 161 ASP A C 1
ATOM 1189 O O . ASP A 1 161 ? -43.914 -25.520 57.481 1.00 96.69 161 ASP A O 1
ATOM 1193 N N . THR A 1 162 ? -45.576 -24.967 58.888 1.00 96.19 162 THR A N 1
ATOM 1194 C CA . THR A 1 162 ? -44.914 -23.799 59.471 1.00 96.19 162 THR A CA 1
ATOM 1195 C C . THR A 1 162 ? -44.536 -24.050 60.928 1.00 96.19 162 THR A C 1
ATOM 1197 O O . THR A 1 162 ? -45.383 -24.375 61.757 1.00 96.19 162 THR A O 1
ATOM 1200 N N . ALA A 1 163 ? -43.259 -23.842 61.249 1.00 96.75 163 ALA A N 1
ATOM 1201 C CA . ALA A 1 163 ? -42.773 -23.650 62.613 1.00 96.75 163 ALA A CA 1
ATOM 1202 C C . ALA A 1 163 ? -42.000 -22.331 62.663 1.00 96.75 163 ALA A C 1
ATOM 1204 O O . ALA A 1 163 ? -40.907 -22.219 62.100 1.00 96.75 163 ALA A O 1
ATOM 1205 N N . SER A 1 164 ? -42.591 -21.320 63.295 1.00 96.50 164 SER A N 1
ATOM 1206 C CA . SER A 1 164 ? -42.119 -19.944 63.184 1.00 96.50 164 SER A CA 1
ATOM 1207 C C . SER A 1 164 ? -42.434 -19.093 64.410 1.00 96.50 164 SER A C 1
ATOM 1209 O O . SER A 1 164 ? -43.217 -19.459 65.289 1.00 96.50 164 SER A O 1
ATOM 1211 N N . LEU A 1 165 ? -41.804 -17.924 64.436 1.00 96.56 165 LEU A N 1
ATOM 1212 C CA . LEU A 1 165 ? -42.195 -16.787 65.248 1.00 96.56 165 LEU A CA 1
ATOM 1213 C C . LEU A 1 165 ? -42.804 -15.738 64.317 1.00 96.56 165 LEU A C 1
ATOM 1215 O O . LEU A 1 165 ? -42.115 -15.203 63.445 1.00 96.56 165 LEU A O 1
ATOM 1219 N N . LEU A 1 166 ? -44.096 -15.465 64.507 1.00 96.12 166 LEU A N 1
ATOM 1220 C CA . LEU A 1 166 ? -44.855 -14.478 63.745 1.00 96.12 166 LEU A CA 1
ATOM 1221 C C . LEU A 1 166 ? -44.967 -13.173 64.540 1.00 96.12 166 LEU A C 1
ATOM 1223 O O . LEU A 1 166 ? -45.548 -13.130 65.623 1.00 96.12 166 LEU A O 1
ATOM 1227 N N . PHE A 1 167 ? -44.446 -12.092 63.973 1.00 97.19 167 PHE A N 1
ATOM 1228 C CA . PHE A 1 167 ? -44.538 -10.741 64.510 1.00 97.19 167 PHE A CA 1
ATOM 1229 C C . PHE A 1 167 ? -45.747 -10.030 63.901 1.00 97.19 167 PHE A C 1
ATOM 1231 O O . PHE A 1 167 ? -45.881 -9.953 62.675 1.00 97.19 167 PHE A O 1
ATOM 1238 N N . GLN A 1 168 ? -46.628 -9.503 64.753 1.00 96.75 168 GLN A N 1
ATOM 1239 C CA . GLN A 1 168 ? -47.909 -8.928 64.338 1.00 96.75 168 GLN A CA 1
ATOM 1240 C C . GLN A 1 168 ? -48.114 -7.501 64.858 1.00 96.75 168 GLN A C 1
ATOM 1242 O O . GLN A 1 168 ? -47.578 -7.101 65.888 1.00 96.75 168 GLN A O 1
ATOM 1247 N N . THR A 1 169 ? -48.953 -6.735 64.163 1.00 95.12 169 THR A N 1
ATOM 1248 C CA . THR A 1 169 ? -49.518 -5.467 64.644 1.00 95.12 169 THR A CA 1
ATOM 1249 C C . THR A 1 169 ? -51.018 -5.493 64.393 1.00 95.12 169 THR A C 1
ATOM 1251 O O . THR A 1 169 ? -51.440 -5.732 63.265 1.00 95.12 169 THR A O 1
ATOM 1254 N N . GLY A 1 170 ? -51.830 -5.292 65.436 1.00 93.44 170 GLY A N 1
ATOM 1255 C CA . GLY A 1 170 ? -53.292 -5.356 65.310 1.00 93.44 170 GLY A CA 1
ATOM 1256 C C . GLY A 1 170 ? -53.795 -6.689 64.740 1.00 93.44 170 GLY A C 1
ATOM 1257 O O . GLY A 1 170 ? -54.690 -6.686 63.905 1.00 93.44 170 GLY A O 1
ATOM 1258 N N . PHE A 1 171 ? -53.187 -7.811 65.146 1.00 92.12 171 PHE A N 1
ATOM 1259 C CA . PHE A 1 171 ? -53.473 -9.171 64.651 1.00 92.12 171 PHE A CA 1
ATOM 1260 C C . PHE A 1 171 ? -53.159 -9.430 63.165 1.00 92.12 171 PHE A C 1
ATOM 1262 O O . PHE A 1 171 ? -53.454 -10.509 62.659 1.00 92.12 171 PHE A O 1
ATOM 1269 N N . ALA A 1 172 ? -52.508 -8.493 62.473 1.00 95.50 172 ALA A N 1
ATOM 1270 C CA . ALA A 1 172 ? -52.012 -8.693 61.116 1.00 95.50 172 ALA A CA 1
ATOM 1271 C C . ALA A 1 172 ? -50.509 -9.010 61.129 1.00 95.50 172 ALA A C 1
ATOM 1273 O O . ALA A 1 172 ? -49.732 -8.327 61.802 1.00 95.50 172 ALA A O 1
ATOM 1274 N N . GLY A 1 173 ? -50.092 -10.038 60.383 1.00 95.81 173 GLY A N 1
ATOM 1275 C CA . GLY A 1 173 ? -48.682 -10.418 60.243 1.00 95.81 173 GLY A CA 1
ATOM 1276 C C . GLY A 1 173 ? -47.842 -9.323 59.579 1.00 95.81 173 GLY A C 1
ATOM 1277 O O . GLY A 1 173 ? -48.308 -8.636 58.672 1.00 95.81 173 GLY A O 1
ATOM 1278 N N . ARG A 1 174 ? -46.609 -9.129 60.051 1.00 97.44 174 ARG A N 1
ATOM 1279 C CA . ARG A 1 174 ? -45.664 -8.135 59.506 1.00 97.44 174 ARG A CA 1
ATOM 1280 C C . ARG A 1 174 ? -44.305 -8.731 59.191 1.00 97.44 174 ARG A C 1
ATOM 1282 O O . ARG A 1 174 ? -43.717 -8.405 58.166 1.00 97.44 174 ARG A O 1
ATOM 1289 N N . ALA A 1 175 ? -43.831 -9.628 60.044 1.00 97.06 175 ALA A N 1
ATOM 1290 C CA . ALA A 1 175 ? -42.632 -10.404 59.791 1.00 97.06 175 ALA A CA 1
ATOM 1291 C C . ALA A 1 175 ? -42.802 -11.806 60.362 1.00 97.06 175 ALA A C 1
ATOM 1293 O O . ALA A 1 175 ? -43.478 -11.987 61.371 1.00 97.06 175 ALA A O 1
ATOM 1294 N N . GLU A 1 176 ? -42.178 -12.789 59.737 1.00 97.38 176 GLU A N 1
ATOM 1295 C CA . GLU A 1 176 ? -42.187 -14.167 60.201 1.00 97.38 176 GLU A CA 1
ATOM 1296 C C . GLU A 1 176 ? -40.800 -14.773 60.012 1.00 97.38 176 GLU A C 1
ATOM 1298 O O . GLU A 1 176 ? -40.198 -14.610 58.948 1.00 97.38 176 GLU A O 1
ATOM 1303 N N . MET A 1 177 ? -40.285 -15.456 61.037 1.00 97.38 177 MET A N 1
ATOM 1304 C CA . MET A 1 177 ? -39.001 -16.156 60.959 1.00 97.38 177 MET A CA 1
ATOM 1305 C C . MET A 1 177 ? -39.115 -17.599 61.435 1.00 97.38 177 MET A C 1
ATOM 1307 O O . MET A 1 177 ? -39.751 -17.875 62.453 1.00 97.38 177 MET A O 1
ATOM 1311 N N . GLY A 1 178 ? -38.478 -18.517 60.716 1.00 96.62 178 GLY A N 1
ATOM 1312 C CA . GLY A 1 178 ? -38.490 -19.943 61.036 1.00 96.62 178 GLY A CA 1
ATOM 1313 C C . GLY A 1 178 ? -38.430 -20.819 59.792 1.00 96.62 178 GLY A C 1
ATOM 1314 O O . GLY A 1 178 ? -37.966 -20.390 58.739 1.00 96.62 178 GLY A O 1
ATOM 1315 N N . THR A 1 179 ? -38.920 -22.049 59.910 1.00 96.19 179 THR A N 1
ATOM 1316 C CA . THR A 1 179 ? -39.078 -22.988 58.791 1.00 96.19 179 THR A CA 1
ATOM 1317 C C . THR A 1 179 ? -40.520 -22.914 58.293 1.00 96.19 179 THR A C 1
ATOM 1319 O O . THR A 1 179 ? -41.427 -23.463 58.926 1.00 96.19 179 THR A O 1
ATOM 1322 N N . ILE A 1 180 ? -40.738 -22.148 57.221 1.00 94.25 180 ILE A N 1
ATOM 1323 C CA . ILE A 1 180 ? -42.058 -21.642 56.810 1.00 94.25 180 ILE A CA 1
ATOM 1324 C C . ILE A 1 180 ? -42.412 -22.199 55.426 1.00 94.25 180 ILE A C 1
ATOM 1326 O O . ILE A 1 180 ? -41.991 -21.646 54.403 1.00 94.25 180 ILE A O 1
ATOM 1330 N N . GLY A 1 181 ? -43.184 -23.288 55.387 1.00 91.06 181 GLY A N 1
ATOM 1331 C CA . GLY A 1 181 ? -43.558 -23.962 54.137 1.00 91.06 181 GLY A CA 1
ATOM 1332 C C . GLY A 1 181 ? -42.455 -24.845 53.536 1.00 91.06 181 GLY A C 1
ATOM 1333 O O . GLY A 1 181 ? -42.611 -25.355 52.429 1.00 91.06 181 GLY A O 1
ATOM 1334 N N . ALA A 1 182 ? -41.335 -24.997 54.246 1.00 92.19 182 ALA A N 1
ATOM 1335 C CA . ALA A 1 182 ? -40.189 -25.835 53.900 1.00 92.19 182 ALA A CA 1
ATOM 1336 C C . ALA A 1 182 ? -39.337 -26.098 55.156 1.00 92.19 182 ALA A C 1
ATOM 1338 O O . ALA A 1 182 ? -39.569 -25.497 56.206 1.00 92.19 182 ALA A O 1
ATOM 1339 N N . ASP A 1 183 ? -38.312 -26.948 55.043 1.00 94.62 183 ASP A N 1
ATOM 1340 C CA . ASP A 1 183 ? -37.309 -27.164 56.106 1.00 94.62 183 ASP A CA 1
ATOM 1341 C C . ASP A 1 183 ? -36.190 -26.105 56.117 1.00 94.62 183 ASP A C 1
ATOM 1343 O O . ASP A 1 183 ? -35.409 -26.029 57.063 1.00 94.62 183 ASP A O 1
ATOM 1347 N N . ALA A 1 184 ? -36.100 -25.274 55.077 1.00 94.75 184 ALA A N 1
ATOM 1348 C CA . ALA A 1 184 ? -35.155 -24.164 55.016 1.00 94.75 184 ALA A CA 1
ATOM 1349 C C . ALA A 1 184 ? -35.551 -23.048 55.997 1.00 94.75 184 ALA A C 1
ATOM 1351 O O . ALA A 1 184 ? -36.729 -22.703 56.114 1.00 94.75 184 ALA A O 1
ATOM 1352 N N . PHE A 1 185 ? -34.564 -22.456 56.676 1.00 96.50 185 PHE A N 1
ATOM 1353 C CA . PHE A 1 185 ? -34.803 -21.287 57.522 1.00 96.50 185 PHE A CA 1
ATOM 1354 C C . PHE A 1 185 ? -35.033 -20.061 56.640 1.00 96.50 185 PHE A C 1
ATOM 1356 O O . PHE A 1 185 ? -34.246 -19.794 55.732 1.00 96.50 185 PHE A O 1
ATOM 1363 N N . GLY A 1 186 ? -36.083 -19.298 56.916 1.00 95.88 186 GLY A N 1
ATOM 1364 C CA . GLY A 1 186 ? -36.413 -18.099 56.164 1.00 95.88 186 GLY A CA 1
ATOM 1365 C C . GLY A 1 186 ? -36.909 -16.962 57.042 1.00 95.88 186 GLY A C 1
ATOM 1366 O O . GLY A 1 186 ? -37.368 -17.165 58.168 1.00 95.88 186 GLY A O 1
ATOM 1367 N N . ILE A 1 187 ? -36.817 -15.757 56.485 1.00 96.50 187 ILE A N 1
ATOM 1368 C CA . ILE A 1 187 ? -37.429 -14.541 57.011 1.00 96.50 187 ILE A CA 1
ATOM 1369 C C . ILE A 1 187 ? -38.320 -13.969 55.918 1.00 96.50 187 ILE A C 1
ATOM 1371 O O . ILE A 1 187 ? -37.846 -13.661 54.821 1.00 96.50 187 ILE A O 1
ATOM 1375 N N . LYS A 1 188 ? -39.602 -13.798 56.240 1.00 96.00 188 LYS A N 1
ATOM 1376 C CA . LYS A 1 188 ? -40.595 -13.191 55.354 1.00 96.00 188 LYS A CA 1
ATOM 1377 C C . LYS A 1 188 ? -41.123 -11.911 55.965 1.00 96.00 188 LYS A C 1
ATOM 1379 O O . LYS A 1 188 ? -41.297 -11.834 57.179 1.00 96.00 188 LYS A O 1
ATOM 1384 N N . VAL A 1 189 ? -41.408 -10.922 55.128 1.00 96.31 189 VAL A N 1
ATOM 1385 C CA . VAL A 1 189 ? -42.000 -9.648 55.555 1.00 96.31 189 VAL A CA 1
ATOM 1386 C C . VAL A 1 189 ? -43.241 -9.329 54.740 1.00 96.31 189 VAL A C 1
ATOM 1388 O O . VAL A 1 189 ? -43.344 -9.708 53.576 1.00 96.31 189 VAL A O 1
ATOM 1391 N N . SER A 1 190 ? -44.184 -8.631 55.357 1.00 96.19 190 SER A N 1
ATOM 1392 C CA . SER A 1 190 ? -45.440 -8.228 54.739 1.00 96.19 190 SER A CA 1
ATOM 1393 C C . SER A 1 190 ? -45.831 -6.826 55.190 1.00 96.19 190 SER A C 1
ATOM 1395 O O . SER A 1 190 ? -45.761 -6.497 56.376 1.00 96.19 190 SER A O 1
ATOM 1397 N N . ALA A 1 191 ? -46.262 -5.997 54.239 1.00 94.06 191 ALA A N 1
ATOM 1398 C CA . ALA A 1 191 ? -46.788 -4.668 54.532 1.00 94.06 191 ALA A CA 1
ATOM 1399 C C . ALA A 1 191 ? -48.252 -4.719 55.009 1.00 94.06 191 ALA A C 1
ATOM 1401 O O . ALA A 1 191 ? -48.655 -3.925 55.858 1.00 94.06 191 ALA A O 1
ATOM 1402 N N . ASP A 1 192 ? -49.043 -5.659 54.485 1.00 92.19 192 ASP A N 1
ATOM 1403 C CA . ASP A 1 192 ? -50.493 -5.748 54.693 1.00 92.19 192 ASP A CA 1
ATOM 1404 C C . ASP A 1 192 ? -50.910 -6.930 55.586 1.00 92.19 192 ASP A C 1
ATOM 1406 O O . ASP A 1 192 ? -51.942 -6.871 56.251 1.00 92.19 192 ASP A O 1
ATOM 1410 N N . GLY A 1 193 ? -50.059 -7.944 55.730 1.00 92.31 193 GLY A N 1
ATOM 1411 C CA . GLY A 1 193 ? -50.336 -9.193 56.440 1.00 92.31 193 GLY A CA 1
ATOM 1412 C C . GLY A 1 193 ? -51.000 -10.260 55.576 1.00 92.31 193 GLY A C 1
ATOM 1413 O O . GLY A 1 193 ? -51.367 -11.307 56.106 1.00 92.31 193 GLY A O 1
ATOM 1414 N N . ALA A 1 194 ? -51.135 -10.011 54.273 1.00 91.06 194 ALA A N 1
ATOM 1415 C CA . ALA A 1 194 ? -51.647 -10.951 53.285 1.00 91.06 194 ALA A CA 1
ATOM 1416 C C . ALA A 1 194 ? -50.551 -11.357 52.287 1.00 91.06 194 ALA A C 1
ATOM 1418 O O . ALA A 1 194 ? -50.331 -12.546 52.065 1.00 91.06 194 ALA A O 1
ATOM 1419 N N . ALA A 1 195 ? -49.827 -10.387 51.721 1.00 93.25 195 ALA A N 1
ATOM 1420 C CA . ALA A 1 195 ? -48.738 -10.620 50.781 1.00 93.25 195 ALA A CA 1
ATOM 1421 C C . ALA A 1 195 ? -47.390 -10.651 51.510 1.00 93.25 195 ALA A C 1
ATOM 1423 O O . ALA A 1 195 ? -46.946 -9.638 52.054 1.00 93.25 195 ALA A O 1
ATOM 1424 N N . PHE A 1 196 ? -46.731 -11.809 51.509 1.00 94.94 196 PHE A N 1
ATOM 1425 C CA . PHE A 1 196 ? -45.414 -11.992 52.116 1.00 94.94 196 PHE A CA 1
ATOM 1426 C C . PHE A 1 196 ? -44.322 -12.113 51.057 1.00 94.94 196 PHE A C 1
ATOM 1428 O O . PHE A 1 196 ? -44.481 -12.815 50.060 1.00 94.94 196 PHE A O 1
ATOM 1435 N N . TYR A 1 197 ? -43.192 -11.463 51.322 1.00 94.62 197 TYR A N 1
ATOM 1436 C CA . TYR A 1 197 ? -41.984 -11.520 50.509 1.00 94.62 197 TYR A CA 1
ATOM 1437 C C . TYR A 1 197 ? -40.885 -12.242 51.281 1.00 94.62 197 TYR A C 1
ATOM 1439 O O . TYR A 1 197 ? -40.569 -11.853 52.408 1.00 94.62 197 TYR A O 1
ATOM 1447 N N . ASP A 1 198 ? -40.281 -13.262 50.671 1.00 93.88 198 ASP A N 1
ATOM 1448 C CA . ASP A 1 198 ? -39.102 -13.937 51.217 1.00 93.88 198 ASP A CA 1
ATOM 1449 C C . ASP A 1 198 ? -37.901 -12.985 51.145 1.00 93.88 198 ASP A C 1
ATOM 1451 O O . ASP A 1 198 ? -37.321 -12.779 50.078 1.00 93.88 198 ASP A O 1
ATOM 1455 N N . ALA A 1 199 ? -37.545 -12.371 52.272 1.00 92.44 199 ALA A N 1
ATOM 1456 C CA . ALA A 1 199 ? -36.424 -11.441 52.364 1.00 92.44 199 ALA A CA 1
ATOM 1457 C C . ALA A 1 199 ? -35.086 -12.187 52.454 1.00 92.44 199 ALA A C 1
ATOM 1459 O O . ALA A 1 199 ? -34.097 -11.768 51.856 1.00 92.44 199 ALA A O 1
ATOM 1460 N N . LEU A 1 200 ? -35.069 -13.305 53.182 1.00 94.56 200 LEU A N 1
ATOM 1461 C CA . LEU A 1 200 ? -33.899 -14.153 53.378 1.00 94.56 200 LEU A CA 1
ATOM 1462 C C . LEU A 1 200 ? -34.321 -15.617 53.405 1.00 94.56 200 LEU A C 1
ATOM 1464 O O . LEU A 1 200 ? -35.303 -15.971 54.054 1.00 94.56 200 LEU A O 1
ATOM 1468 N N . LEU A 1 201 ? -33.539 -16.465 52.745 1.00 94.56 201 LEU A N 1
ATOM 1469 C CA . LEU A 1 201 ? -33.679 -17.915 52.782 1.00 94.56 201 LEU A CA 1
ATOM 1470 C C . LEU A 1 201 ? -32.301 -18.552 52.966 1.00 94.56 201 LEU A C 1
ATOM 1472 O O . LEU A 1 201 ? -31.362 -18.201 52.258 1.00 94.56 201 LEU A O 1
ATOM 1476 N N . VAL A 1 202 ? -32.181 -19.502 53.889 1.00 95.81 202 VAL A N 1
ATOM 1477 C CA . VAL A 1 202 ? -30.961 -20.280 54.121 1.00 95.81 202 VAL A CA 1
ATOM 1478 C C . VAL A 1 202 ? -31.218 -21.721 53.718 1.00 95.81 202 VAL A C 1
ATOM 1480 O O . VAL A 1 202 ? -32.042 -22.414 54.319 1.00 95.81 202 VAL A O 1
ATOM 1483 N N . ALA A 1 203 ? -30.502 -22.185 52.698 1.00 92.44 203 ALA A N 1
ATOM 1484 C CA . ALA A 1 203 ? -30.609 -23.559 52.235 1.00 92.44 203 ALA A CA 1
ATOM 1485 C C . ALA A 1 203 ? -30.093 -24.527 53.311 1.00 92.44 203 ALA A C 1
ATOM 1487 O O . ALA A 1 203 ? -28.917 -24.494 53.667 1.00 92.44 203 ALA A O 1
ATOM 1488 N N . GLY A 1 204 ? -30.952 -25.427 53.799 1.00 88.31 204 GLY A N 1
ATOM 1489 C CA . GLY A 1 204 ? -30.595 -26.353 54.882 1.00 88.31 204 GLY A CA 1
ATOM 1490 C C . GLY A 1 204 ? -29.426 -27.290 54.551 1.00 88.31 204 GLY A C 1
ATOM 1491 O O . GLY A 1 204 ? -28.645 -27.625 55.433 1.00 88.31 204 GLY A O 1
ATOM 1492 N N . ALA A 1 205 ? -29.266 -27.676 53.280 1.00 87.88 205 ALA A N 1
ATOM 1493 C CA . ALA A 1 205 ? -28.207 -28.594 52.857 1.00 87.88 205 ALA A CA 1
ATOM 1494 C C . ALA A 1 205 ? -26.819 -27.939 52.732 1.00 87.88 205 ALA A C 1
ATOM 1496 O O . ALA A 1 205 ? -25.813 -28.623 52.885 1.00 87.88 205 ALA A O 1
ATOM 1497 N N . SER A 1 206 ? -26.752 -26.640 52.421 1.00 89.56 206 SER A N 1
ATOM 1498 C CA . SER A 1 206 ? -25.495 -25.962 52.065 1.00 89.56 206 SER A CA 1
ATOM 1499 C C . SER A 1 206 ? -25.159 -24.756 52.938 1.00 89.56 206 SER A C 1
ATOM 1501 O O . SER A 1 206 ? -24.050 -24.239 52.856 1.00 89.56 206 SER A O 1
ATOM 1503 N N . GLY A 1 207 ? -26.110 -24.265 53.733 1.00 88.88 207 GLY A N 1
ATOM 1504 C CA . GLY A 1 207 ? -25.985 -22.996 54.448 1.00 88.88 207 GLY A CA 1
ATOM 1505 C C . GLY A 1 207 ? -25.982 -21.764 53.533 1.00 88.88 207 GLY A C 1
ATOM 1506 O O . GLY A 1 207 ? -25.785 -20.654 54.020 1.00 88.88 207 GLY A O 1
ATOM 1507 N N . VAL A 1 208 ? -26.199 -21.926 52.220 1.00 89.19 208 VAL A N 1
ATOM 1508 C CA . VAL A 1 208 ? -26.189 -20.808 51.267 1.00 89.19 208 VAL A CA 1
ATOM 1509 C C . VAL A 1 208 ? -27.362 -19.879 51.554 1.00 89.19 208 VAL A C 1
ATOM 1511 O O . VAL A 1 208 ? -28.520 -20.302 51.582 1.00 89.19 208 VAL A O 1
ATOM 1514 N N . VAL A 1 209 ? -27.041 -18.599 51.732 1.00 91.75 209 VAL A N 1
ATOM 1515 C CA . VAL A 1 209 ? -28.015 -17.526 51.917 1.00 91.75 209 VAL A CA 1
ATOM 1516 C C . VAL A 1 209 ? -28.455 -17.005 50.553 1.00 91.75 209 VAL A C 1
ATOM 1518 O O . VAL A 1 209 ? -27.631 -16.612 49.731 1.00 91.75 209 VAL A O 1
ATOM 1521 N N . SER A 1 210 ? -29.764 -16.976 50.330 1.00 90.00 210 SER A N 1
ATOM 1522 C CA . SER A 1 210 ? -30.413 -16.313 49.201 1.00 90.00 210 SER A CA 1
ATOM 1523 C C . SER A 1 210 ? -31.180 -15.091 49.700 1.00 90.00 210 SER A C 1
ATOM 1525 O O . SER A 1 210 ? -31.825 -15.147 50.748 1.00 90.00 210 SER A O 1
ATOM 1527 N N . LEU A 1 211 ? -31.138 -14.002 48.929 1.00 90.88 211 LEU A N 1
ATOM 1528 C CA . LEU A 1 211 ? -31.871 -12.757 49.186 1.00 90.88 211 LEU A CA 1
ATOM 1529 C C . LEU A 1 211 ? -32.806 -12.487 47.994 1.00 90.88 211 LEU A C 1
ATOM 1531 O O . LEU A 1 211 ? -32.435 -11.729 47.096 1.00 90.88 211 LEU A O 1
ATOM 1535 N N . PRO A 1 212 ? -33.986 -13.139 47.923 1.00 87.81 212 PRO A N 1
ATOM 1536 C CA . PRO A 1 212 ? -34.859 -13.096 46.743 1.00 87.81 212 PRO A CA 1
ATOM 1537 C C . PRO A 1 212 ? -35.337 -11.692 46.358 1.00 87.81 212 PRO A C 1
ATOM 1539 O O . PRO A 1 212 ? -35.591 -11.437 45.185 1.00 87.81 212 PRO A O 1
ATOM 1542 N N . GLN A 1 213 ? -35.429 -10.777 47.328 1.00 85.88 213 GLN A N 1
ATOM 1543 C CA . GLN A 1 213 ? -35.790 -9.373 47.088 1.00 85.88 213 GLN A CA 1
ATOM 1544 C C . GLN A 1 213 ? -34.580 -8.469 46.769 1.00 85.88 213 GLN A C 1
ATOM 1546 O O . GLN A 1 213 ? -34.736 -7.259 46.622 1.00 85.88 213 GLN A O 1
ATOM 1551 N N . GLY A 1 214 ? -33.374 -9.035 46.652 1.00 76.69 214 GLY A N 1
ATOM 1552 C CA . GLY A 1 214 ? -32.133 -8.300 46.404 1.00 76.69 214 GLY A CA 1
ATOM 1553 C C . GLY A 1 214 ? -31.572 -7.575 47.635 1.00 76.69 214 GLY A C 1
ATOM 1554 O O . GLY A 1 214 ? -32.092 -7.674 48.745 1.00 76.69 214 GLY A O 1
ATOM 1555 N N . VAL A 1 215 ? -30.470 -6.845 47.429 1.00 77.44 215 VAL A N 1
ATOM 1556 C CA . VAL A 1 215 ? -29.805 -6.020 48.452 1.00 77.44 215 VAL A CA 1
ATOM 1557 C C . VAL A 1 215 ? -29.888 -4.557 48.035 1.00 77.44 215 VAL A C 1
ATOM 1559 O O . VAL A 1 215 ? -29.211 -4.135 47.100 1.00 77.44 215 VAL A O 1
ATOM 1562 N N . ALA A 1 216 ? -30.691 -3.767 48.744 1.00 67.56 216 ALA A N 1
ATOM 1563 C CA . ALA A 1 216 ? -30.689 -2.315 48.617 1.00 67.56 216 ALA A CA 1
ATOM 1564 C C . ALA A 1 216 ? -29.653 -1.734 49.591 1.00 67.56 216 ALA A C 1
ATOM 1566 O O . ALA A 1 216 ? -29.955 -1.472 50.752 1.00 67.56 216 ALA A O 1
ATOM 1567 N N . ALA A 1 217 ? -28.410 -1.570 49.141 1.00 57.66 217 ALA A N 1
ATOM 1568 C CA . ALA A 1 217 ? -27.362 -0.909 49.915 1.00 57.66 217 ALA A CA 1
ATOM 1569 C C . ALA A 1 217 ? -26.694 0.174 49.066 1.00 57.66 217 ALA A C 1
ATOM 1571 O O . ALA A 1 217 ? -26.525 0.001 47.860 1.00 57.66 217 ALA A O 1
ATOM 1572 N N . ALA A 1 218 ? -26.223 1.250 49.700 1.00 57.56 218 ALA A N 1
ATOM 1573 C CA . ALA A 1 218 ? -25.322 2.242 49.101 1.00 57.56 218 ALA A CA 1
ATOM 1574 C C . ALA A 1 218 ? -23.909 1.665 48.796 1.00 57.56 218 ALA A C 1
ATOM 1576 O O . ALA A 1 218 ? -22.910 2.370 48.879 1.00 57.56 218 ALA A O 1
ATOM 1577 N N . GLY A 1 219 ? -23.826 0.368 48.477 1.00 59.34 219 GLY A N 1
ATOM 1578 C CA . GLY A 1 219 ? -22.615 -0.430 48.314 1.00 59.34 219 GLY A CA 1
ATOM 1579 C C . GLY A 1 219 ? -22.808 -1.830 48.903 1.00 59.34 219 GLY A C 1
ATOM 1580 O O . GLY A 1 219 ? -22.802 -2.000 50.120 1.00 59.34 219 GLY A O 1
ATOM 1581 N N . PHE A 1 220 ? -22.973 -2.849 48.056 1.00 73.06 220 PHE A N 1
ATOM 1582 C CA . PHE A 1 220 ? -22.819 -4.244 48.485 1.00 73.06 220 PHE A CA 1
ATOM 1583 C C . PHE A 1 220 ? -21.317 -4.544 48.533 1.00 73.06 220 PHE A C 1
ATOM 1585 O O . PHE A 1 220 ? -20.634 -4.299 47.544 1.00 73.06 220 PHE A O 1
ATOM 1592 N N . SER A 1 221 ? -20.777 -5.029 49.655 1.00 71.44 221 SER A N 1
ATOM 1593 C CA . SER A 1 221 ? -19.354 -5.390 49.740 1.00 71.44 221 SER A CA 1
ATOM 1594 C C . SER A 1 221 ? -19.147 -6.806 50.258 1.00 71.44 221 SER A C 1
ATOM 1596 O O . SER A 1 221 ? -19.742 -7.204 51.256 1.00 71.44 221 SER A O 1
ATOM 1598 N N . LEU A 1 222 ? -18.294 -7.558 49.566 1.00 75.75 222 LEU A N 1
ATOM 1599 C CA . LEU A 1 222 ? -17.715 -8.800 50.059 1.00 75.75 222 LEU A CA 1
ATOM 1600 C C . LEU A 1 222 ? -16.500 -8.430 50.902 1.00 75.75 222 LEU A C 1
ATOM 1602 O O . LEU A 1 222 ? -15.682 -7.631 50.452 1.00 75.75 222 LEU A O 1
ATOM 1606 N N . ARG A 1 223 ? -16.379 -8.986 52.106 1.00 77.69 223 ARG A N 1
ATOM 1607 C CA . ARG A 1 223 ? -15.230 -8.769 52.993 1.00 77.69 223 ARG A CA 1
ATOM 1608 C C . ARG A 1 223 ? -14.628 -10.101 53.393 1.00 77.69 223 ARG A C 1
ATOM 1610 O O . ARG A 1 223 ? -15.363 -11.066 53.593 1.00 77.69 223 ARG A O 1
ATOM 1617 N N . ASP A 1 224 ? -13.309 -10.138 53.511 1.00 77.81 224 ASP A N 1
ATOM 1618 C CA . ASP A 1 224 ? -12.621 -11.286 54.088 1.00 77.81 224 ASP A CA 1
ATOM 1619 C C . ASP A 1 224 ? -12.961 -11.416 55.581 1.00 77.81 224 ASP A C 1
ATOM 1621 O O . ASP A 1 224 ? -13.078 -10.421 56.300 1.00 77.81 224 ASP A O 1
ATOM 1625 N N . ALA A 1 225 ? -13.143 -12.652 56.048 1.00 75.62 225 ALA A N 1
ATOM 1626 C CA . ALA A 1 225 ? -13.546 -12.922 57.426 1.00 75.62 225 ALA A CA 1
ATOM 1627 C C . ALA A 1 225 ? -12.405 -12.720 58.442 1.00 75.62 225 ALA A C 1
ATOM 1629 O O . ALA A 1 225 ? -12.676 -12.420 59.604 1.00 75.62 225 ALA A O 1
ATOM 1630 N N . GLY A 1 226 ? -11.145 -12.899 58.028 1.00 75.25 226 GLY A N 1
ATOM 1631 C CA . GLY A 1 226 ? -9.966 -12.739 58.885 1.00 75.25 226 GLY A CA 1
ATOM 1632 C C . GLY A 1 226 ? -9.376 -11.329 58.850 1.00 75.25 226 GLY A C 1
ATOM 1633 O O . GLY A 1 226 ? -8.721 -10.918 59.805 1.00 75.25 226 GLY A O 1
ATOM 1634 N N . ASP A 1 227 ? -9.624 -10.586 57.772 1.00 74.62 227 ASP A N 1
ATOM 1635 C CA . ASP A 1 227 ? -9.167 -9.212 57.591 1.00 74.62 227 ASP A CA 1
ATOM 1636 C C . ASP A 1 227 ? -10.274 -8.326 56.991 1.00 74.62 227 ASP A C 1
ATOM 1638 O O . ASP A 1 227 ? -10.412 -8.232 55.766 1.00 74.62 227 ASP A O 1
ATOM 1642 N N . PRO A 1 228 ? -11.034 -7.605 57.836 1.00 76.69 228 PRO A N 1
ATOM 1643 C CA . PRO A 1 228 ? -12.104 -6.721 57.384 1.00 76.69 228 PRO A CA 1
ATOM 1644 C C . PRO A 1 228 ? -11.661 -5.589 56.441 1.00 76.69 228 PRO A C 1
ATOM 1646 O O . PRO A 1 228 ? -12.527 -4.950 55.839 1.00 76.69 228 PRO A O 1
ATOM 1649 N N . ALA A 1 229 ? -10.356 -5.312 56.310 1.00 71.56 229 ALA A N 1
ATOM 1650 C CA . ALA A 1 229 ? -9.836 -4.339 55.351 1.00 71.56 229 ALA A CA 1
ATOM 1651 C C . ALA A 1 229 ? -9.795 -4.885 53.911 1.00 71.56 229 ALA A C 1
ATOM 1653 O O . ALA A 1 229 ? -9.839 -4.101 52.959 1.00 71.56 229 ALA A O 1
ATOM 1654 N N . LYS A 1 230 ? -9.759 -6.211 53.720 1.00 66.75 230 LYS A N 1
ATOM 1655 C CA . LYS A 1 230 ? -9.859 -6.841 52.398 1.00 66.75 230 LYS A CA 1
ATOM 1656 C C . LYS A 1 230 ? -11.322 -6.889 51.984 1.00 66.75 230 LYS A C 1
ATOM 1658 O O . LYS A 1 230 ? -12.094 -7.704 52.486 1.00 66.75 230 LYS A O 1
ATOM 1663 N N . GLN A 1 231 ? -11.704 -6.011 51.063 1.00 73.50 231 GLN A N 1
ATOM 1664 C CA . GLN A 1 231 ? -13.084 -5.904 50.605 1.00 73.50 231 GLN A CA 1
ATOM 1665 C C . GLN A 1 231 ? -13.197 -5.679 49.094 1.00 73.50 231 GLN A C 1
ATOM 1667 O O . GLN A 1 231 ? -12.402 -4.950 48.508 1.00 73.50 231 GLN A O 1
ATOM 1672 N N . GLY A 1 232 ? -14.218 -6.273 48.475 1.00 71.62 232 GLY A N 1
ATOM 1673 C CA . GLY A 1 232 ? -14.662 -5.984 47.113 1.00 71.62 232 GLY A CA 1
ATOM 1674 C C . GLY A 1 232 ? -16.040 -5.333 47.151 1.00 71.62 232 GLY A C 1
ATOM 1675 O O . GLY A 1 232 ? -16.978 -5.935 47.666 1.00 71.62 232 GLY A O 1
ATOM 1676 N N . ALA A 1 233 ? -16.169 -4.105 46.645 1.00 72.19 233 ALA A N 1
ATOM 1677 C CA . ALA A 1 233 ? -17.417 -3.345 46.660 1.00 72.19 233 ALA A CA 1
ATOM 1678 C C . ALA A 1 233 ? -18.072 -3.294 45.272 1.00 72.19 233 ALA A C 1
ATOM 1680 O O . ALA A 1 233 ? -17.407 -3.075 44.262 1.00 72.19 233 ALA A O 1
ATOM 1681 N N . PHE A 1 234 ? -19.392 -3.438 45.244 1.00 72.31 234 PHE A N 1
ATOM 1682 C CA . PHE A 1 234 ? -20.250 -3.312 44.076 1.00 72.31 234 PHE A CA 1
ATOM 1683 C C . PHE A 1 234 ? -21.114 -2.059 44.262 1.00 72.31 234 PHE A C 1
ATOM 1685 O O . PHE A 1 234 ? -21.976 -2.014 45.145 1.00 72.31 234 PHE A O 1
ATOM 1692 N N . SER A 1 235 ? -20.856 -1.028 43.452 1.00 70.06 235 SER A N 1
ATOM 1693 C CA . SER A 1 235 ? -21.593 0.240 43.462 1.00 70.06 235 SER A CA 1
ATOM 1694 C C . SER A 1 235 ? -22.338 0.435 42.148 1.00 70.06 235 SER A C 1
ATOM 1696 O O . SER A 1 235 ? -21.802 0.183 41.071 1.00 70.06 235 SER A O 1
ATOM 1698 N N . VAL A 1 236 ? -23.573 0.920 42.249 1.00 71.25 236 VAL A N 1
ATOM 1699 C CA . VAL A 1 236 ? -24.396 1.359 41.112 1.00 71.25 236 VAL A CA 1
ATOM 1700 C C . VAL A 1 236 ? -24.634 2.871 41.127 1.00 71.25 236 VAL A C 1
ATOM 1702 O O . VAL A 1 236 ? -25.399 3.371 40.310 1.00 71.25 236 VAL A O 1
ATOM 1705 N N . ALA A 1 237 ? -23.986 3.600 42.046 1.00 68.69 237 ALA A N 1
ATOM 1706 C CA . ALA A 1 237 ? -24.223 5.027 42.273 1.00 68.69 237 ALA A CA 1
ATOM 1707 C C . ALA A 1 237 ? -23.943 5.894 41.031 1.00 68.69 237 ALA A C 1
ATOM 1709 O O . ALA A 1 237 ? -24.619 6.897 40.825 1.00 68.69 237 ALA A O 1
ATOM 1710 N N . ASP A 1 238 ? -23.007 5.471 40.178 1.00 65.12 238 ASP A N 1
ATOM 1711 C CA . ASP A 1 238 ? -22.607 6.207 38.972 1.00 65.12 238 ASP A CA 1
ATOM 1712 C C . ASP A 1 238 ? -23.423 5.827 37.718 1.00 65.12 238 ASP A C 1
ATOM 1714 O O . ASP A 1 238 ? -23.144 6.306 36.616 1.00 65.12 238 ASP A O 1
ATOM 1718 N N . LEU A 1 239 ? -24.434 4.953 37.838 1.00 68.06 239 LEU A N 1
ATOM 1719 C CA . LEU A 1 239 ? -25.340 4.663 36.725 1.00 68.06 239 LEU A CA 1
ATOM 1720 C C . LEU A 1 239 ? -26.296 5.845 36.519 1.00 68.06 239 LEU A C 1
ATOM 1722 O O . LEU A 1 239 ? -27.270 6.021 37.243 1.00 68.06 239 LEU A O 1
ATOM 1726 N N . THR A 1 240 ? -26.038 6.639 35.482 1.00 63.78 240 THR A N 1
ATOM 1727 C CA . THR A 1 240 ? -26.812 7.848 35.148 1.00 63.78 240 THR A CA 1
ATOM 1728 C C . THR A 1 240 ? -28.173 7.570 34.493 1.00 63.78 240 THR A C 1
ATOM 1730 O O . THR A 1 240 ? -28.965 8.491 34.309 1.00 63.78 240 THR A O 1
ATOM 1733 N N . ALA A 1 241 ? -28.466 6.310 34.151 1.00 64.19 241 ALA A N 1
ATOM 1734 C CA . ALA A 1 241 ? -29.745 5.854 33.609 1.00 64.19 241 ALA A CA 1
ATOM 1735 C C . ALA A 1 241 ? -30.071 4.437 34.113 1.00 64.19 241 ALA A C 1
ATOM 1737 O O . ALA A 1 241 ? -29.169 3.617 34.297 1.00 64.19 241 ALA A O 1
ATOM 1738 N N . GLY A 1 242 ? -31.361 4.139 34.307 1.00 65.31 242 GLY A N 1
ATOM 1739 C CA . GLY A 1 242 ? -31.857 2.851 34.809 1.00 65.31 242 GLY A CA 1
ATOM 1740 C C . GLY A 1 242 ? -31.723 1.707 33.800 1.00 65.31 242 GLY A C 1
ATOM 1741 O O . GLY A 1 242 ? -32.718 1.253 33.245 1.00 65.31 242 GLY A O 1
ATOM 1742 N N . ALA A 1 243 ? -30.497 1.247 33.552 1.00 61.31 243 ALA A N 1
ATOM 1743 C CA . ALA A 1 243 ? -30.202 0.119 32.675 1.00 61.31 243 ALA A CA 1
ATOM 1744 C C . ALA A 1 243 ? -29.662 -1.073 33.477 1.00 61.31 243 ALA A C 1
ATOM 1746 O O . ALA A 1 243 ? -28.699 -0.939 34.235 1.00 61.31 243 ALA A O 1
ATOM 1747 N N . LEU A 1 244 ? -30.254 -2.253 33.269 1.00 65.88 244 LEU A N 1
ATOM 1748 C CA . LEU A 1 244 ? -29.740 -3.508 33.815 1.00 65.88 244 LEU A CA 1
ATOM 1749 C C . LEU A 1 244 ? -28.341 -3.779 33.244 1.00 65.88 244 LEU A C 1
ATOM 1751 O O . LEU A 1 244 ? -28.152 -3.781 32.027 1.00 65.88 244 LEU A O 1
ATOM 1755 N N . ARG A 1 245 ? -27.367 -4.045 34.119 1.00 64.94 245 ARG A N 1
ATOM 1756 C CA . ARG A 1 245 ? -26.050 -4.554 33.721 1.00 64.94 245 ARG A CA 1
ATOM 1757 C C . ARG A 1 245 ? -25.908 -6.003 34.165 1.00 64.94 245 ARG A C 1
ATOM 1759 O O . ARG A 1 245 ? -25.948 -6.291 35.357 1.00 64.94 245 ARG A O 1
ATOM 1766 N N . THR A 1 246 ? -25.728 -6.899 33.200 1.00 60.44 246 THR A N 1
ATOM 1767 C CA . THR A 1 246 ? -25.493 -8.326 33.445 1.00 60.44 246 THR A CA 1
ATOM 1768 C C . THR A 1 246 ? -24.006 -8.630 33.303 1.00 60.44 246 THR A C 1
ATOM 1770 O O . THR A 1 246 ? -23.434 -8.438 32.231 1.00 60.44 246 THR A O 1
ATOM 1773 N N . TYR A 1 247 ? -23.387 -9.137 34.369 1.00 60.78 247 TYR A N 1
ATOM 1774 C CA . TYR A 1 247 ? -22.025 -9.672 34.353 1.00 60.78 247 TYR A CA 1
ATOM 1775 C C . TYR A 1 247 ? -22.115 -11.197 34.392 1.00 60.78 247 TYR A C 1
ATOM 1777 O O . TYR A 1 247 ? -22.559 -11.761 35.388 1.00 60.78 247 TYR A O 1
ATOM 1785 N N . THR A 1 248 ? -21.739 -11.864 33.299 1.00 50.97 248 THR A N 1
ATOM 1786 C CA . THR A 1 248 ? -21.691 -13.334 33.244 1.00 50.97 248 THR A CA 1
ATOM 1787 C C . THR A 1 248 ? -20.240 -13.767 33.401 1.00 50.97 248 THR A C 1
ATOM 1789 O O . THR A 1 248 ? -19.414 -13.455 32.544 1.00 50.97 248 THR A O 1
ATOM 1792 N N . LEU A 1 249 ? -19.920 -14.442 34.505 1.00 54.75 249 LEU A N 1
ATOM 1793 C CA . LEU A 1 249 ? -18.607 -15.048 34.723 1.00 54.75 249 LEU A CA 1
ATOM 1794 C C . LEU A 1 249 ? -18.573 -16.391 33.973 1.00 54.75 249 LEU A C 1
ATOM 1796 O O . LEU A 1 249 ? -19.477 -17.202 34.178 1.00 54.75 249 LEU A O 1
ATOM 1800 N N . PRO A 1 250 ? -17.602 -16.633 33.078 1.00 48.31 250 PRO A N 1
ATOM 1801 C CA . PRO A 1 250 ? -17.511 -17.904 32.372 1.00 48.31 250 PRO A CA 1
ATOM 1802 C C . PRO A 1 250 ? -17.034 -19.022 33.313 1.00 48.31 250 PRO A C 1
ATOM 1804 O O . PRO A 1 250 ? -16.233 -18.784 34.215 1.00 48.31 250 PRO A O 1
ATOM 1807 N N . ASP A 1 251 ? -17.485 -20.252 33.059 1.00 45.38 251 ASP A N 1
ATOM 1808 C CA . ASP A 1 251 ? -17.130 -21.482 33.796 1.00 45.38 251 ASP A CA 1
ATOM 1809 C C . ASP A 1 251 ? -15.717 -22.000 33.440 1.00 45.38 251 ASP A C 1
ATOM 1811 O O . ASP A 1 251 ? -15.475 -23.184 33.227 1.00 45.38 251 ASP A O 1
ATOM 1815 N N . VAL A 1 252 ? -14.768 -21.077 33.272 1.00 40.47 252 VAL A N 1
ATOM 1816 C CA . VAL A 1 252 ? -13.341 -21.349 33.079 1.00 40.47 252 VAL A CA 1
ATOM 1817 C C . VAL A 1 252 ? -12.574 -20.307 33.887 1.00 40.47 252 VAL A C 1
ATOM 1819 O O . VAL A 1 252 ? -12.808 -19.109 33.726 1.00 40.47 252 VAL A O 1
ATOM 1822 N N . SER A 1 253 ? -11.726 -20.770 34.811 1.00 49.22 253 SER A N 1
ATOM 1823 C CA . SER A 1 253 ? -11.061 -19.993 35.872 1.00 49.22 253 SER A CA 1
ATOM 1824 C C . SER A 1 253 ? -10.793 -18.528 35.502 1.00 49.22 253 SER A C 1
ATOM 1826 O O . SER A 1 253 ? -9.818 -18.212 34.820 1.00 49.22 253 SER A O 1
ATOM 1828 N N . SER A 1 254 ? -11.660 -17.627 35.951 1.00 42.69 254 SER A N 1
ATOM 1829 C CA . SER A 1 254 ? -11.467 -16.190 35.791 1.00 42.69 254 SER A CA 1
ATOM 1830 C C . SER A 1 254 ? -11.580 -15.567 37.172 1.00 42.69 254 SER A C 1
ATOM 1832 O O . SER A 1 254 ? -12.673 -15.230 37.624 1.00 42.69 254 SER A O 1
ATOM 1834 N N . GLU A 1 255 ? -10.443 -15.461 37.864 1.00 45.88 255 GLU A N 1
ATOM 1835 C CA . GLU A 1 255 ? -10.306 -14.497 38.954 1.00 45.88 255 GLU A CA 1
ATOM 1836 C C . GLU A 1 255 ? -10.798 -13.123 38.475 1.00 45.88 255 GLU A C 1
ATOM 1838 O O . GLU A 1 255 ? -10.606 -12.734 37.319 1.00 45.88 255 GLU A O 1
ATOM 1843 N N . VAL A 1 256 ? -11.434 -12.374 39.376 1.00 53.78 256 VAL A N 1
ATOM 1844 C CA . VAL A 1 256 ? -11.807 -10.973 39.152 1.00 53.78 256 VAL A CA 1
ATOM 1845 C C . VAL A 1 256 ? -10.508 -10.165 39.072 1.00 53.78 256 VAL A C 1
ATOM 1847 O O . VAL A 1 256 ? -9.967 -9.742 40.090 1.00 53.78 256 VAL A O 1
ATOM 1850 N N . ALA A 1 257 ? -9.946 -10.031 37.869 1.00 49.25 257 ALA A N 1
ATOM 1851 C CA . ALA A 1 257 ? -8.615 -9.468 37.674 1.00 49.25 257 ALA A CA 1
ATOM 1852 C C . ALA A 1 257 ? -8.553 -7.990 38.099 1.00 49.25 257 ALA A C 1
ATOM 1854 O O . ALA A 1 257 ? -9.131 -7.107 37.463 1.00 49.25 257 ALA A O 1
ATOM 1855 N N . VAL A 1 258 ? -7.786 -7.719 39.156 1.00 49.31 258 VAL A N 1
ATOM 1856 C CA . VAL A 1 258 ? -7.209 -6.401 39.436 1.00 49.31 258 VAL A CA 1
ATOM 1857 C C . VAL A 1 258 ? -6.256 -6.070 38.280 1.00 49.31 258 VAL A C 1
ATOM 1859 O O . VAL A 1 258 ? -5.344 -6.842 37.988 1.00 49.31 258 VAL A O 1
ATOM 1862 N N . LEU A 1 259 ? -6.468 -4.950 37.581 1.00 59.84 259 LEU A N 1
ATOM 1863 C CA . LEU A 1 259 ? -5.653 -4.555 36.425 1.00 59.84 259 LEU A CA 1
ATOM 1864 C C . LEU A 1 259 ? -4.272 -4.012 36.851 1.00 59.84 259 LEU A C 1
ATOM 1866 O O . LEU A 1 259 ? -4.025 -2.810 36.793 1.00 59.84 259 LEU A O 1
ATOM 1870 N N . ALA A 1 260 ? -3.353 -4.896 37.241 1.00 43.59 260 ALA A N 1
ATOM 1871 C CA . ALA A 1 260 ? -1.914 -4.628 37.300 1.00 43.59 260 ALA A CA 1
ATOM 1872 C C . ALA A 1 260 ? -1.124 -5.901 36.935 1.00 43.59 260 ALA A C 1
ATOM 1874 O O . ALA A 1 260 ? -1.444 -6.980 37.426 1.00 43.59 260 ALA A O 1
ATOM 1875 N N . GLY A 1 261 ? -0.103 -5.783 36.075 1.00 52.31 261 GLY A N 1
ATOM 1876 C CA . GLY A 1 261 ? 0.732 -6.903 35.606 1.00 52.31 261 GLY A CA 1
ATOM 1877 C C . GLY A 1 261 ? 0.533 -7.280 34.130 1.00 52.31 261 GLY A C 1
ATOM 1878 O O . GLY A 1 261 ? -0.261 -6.667 33.417 1.00 52.31 261 GLY A O 1
ATOM 1879 N N . ALA A 1 262 ? 1.292 -8.277 33.660 1.00 51.09 262 ALA A N 1
ATOM 1880 C CA . ALA A 1 262 ? 1.160 -8.818 32.307 1.00 51.09 262 ALA A CA 1
ATOM 1881 C C . ALA A 1 262 ? -0.184 -9.549 32.158 1.00 51.09 262 ALA A C 1
ATOM 1883 O O . ALA A 1 262 ? -0.489 -10.457 32.927 1.00 51.09 262 ALA A O 1
ATOM 1884 N N . GLN A 1 263 ? -0.978 -9.157 31.163 1.00 55.38 263 GLN A N 1
ATOM 1885 C CA . GLN A 1 263 ? -2.292 -9.736 30.884 1.00 55.38 263 GLN A CA 1
ATOM 1886 C C . GLN A 1 263 ? -2.219 -10.567 29.602 1.00 55.38 263 GLN A C 1
ATOM 1888 O O . GLN A 1 263 ? -1.770 -10.074 28.568 1.00 55.38 263 GLN A O 1
ATOM 1893 N N . SER A 1 264 ? -2.685 -11.815 29.654 1.00 55.03 264 SER A N 1
ATOM 1894 C CA . SER A 1 264 ? -2.901 -12.640 28.462 1.00 55.03 264 SER A CA 1
ATOM 1895 C C . SER A 1 264 ? -4.391 -12.744 28.180 1.00 55.03 264 SER A C 1
ATOM 1897 O O . SER A 1 264 ? -5.146 -13.314 28.961 1.00 55.03 264 SER A O 1
ATOM 1899 N N . PHE A 1 265 ? -4.816 -12.206 27.040 1.00 61.38 265 PHE A N 1
ATOM 1900 C CA . PHE A 1 265 ? -6.182 -12.350 26.554 1.00 61.38 265 PHE A CA 1
ATOM 1901 C C . PHE A 1 265 ? -6.244 -13.503 25.551 1.00 61.38 265 PHE A C 1
ATOM 1903 O O . PHE A 1 265 ? -5.566 -13.468 24.527 1.00 61.38 265 PHE A O 1
ATOM 1910 N N . SER A 1 266 ? -7.086 -14.504 25.803 1.00 55.84 266 SER A N 1
ATOM 1911 C CA . SER A 1 266 ? -7.404 -15.545 24.820 1.00 55.84 266 SER A CA 1
ATOM 1912 C C . SER A 1 266 ? -8.685 -15.193 24.047 1.00 55.84 266 SER A C 1
ATOM 1914 O O . SER A 1 266 ? -9.643 -14.652 24.607 1.00 55.84 266 SER A O 1
ATOM 1916 N N . GLY A 1 267 ? -8.711 -15.470 22.739 1.00 54.03 267 GLY A N 1
ATOM 1917 C CA . GLY A 1 267 ? -9.854 -15.200 21.850 1.00 54.03 267 GLY A CA 1
ATOM 1918 C C . GLY A 1 267 ? -10.029 -13.729 21.437 1.00 54.03 267 GLY A C 1
ATOM 1919 O O . GLY A 1 267 ? -9.292 -12.850 21.877 1.00 54.03 267 GLY A O 1
ATOM 1920 N N . ALA A 1 268 ? -11.030 -13.444 20.595 1.00 55.75 268 ALA A N 1
ATOM 1921 C CA . ALA A 1 268 ? -11.282 -12.094 20.078 1.00 55.75 268 ALA A CA 1
ATOM 1922 C C . ALA A 1 268 ? -11.585 -11.088 21.207 1.00 55.75 268 ALA A C 1
ATOM 1924 O O . ALA A 1 268 ? -12.307 -11.401 22.160 1.00 55.75 268 ALA A O 1
ATOM 1925 N N . LYS A 1 269 ? -11.030 -9.875 21.105 1.00 61.81 269 LYS A N 1
ATOM 1926 C CA . LYS A 1 269 ? -11.259 -8.759 22.036 1.00 61.81 269 LYS A CA 1
ATOM 1927 C C . LYS A 1 269 ? -11.526 -7.486 21.240 1.00 61.81 269 LYS A C 1
ATOM 1929 O O . LYS A 1 269 ? -10.859 -7.234 20.242 1.00 61.81 269 LYS A O 1
ATOM 1934 N N . THR A 1 270 ? -12.504 -6.702 21.686 1.00 60.88 270 THR A N 1
ATOM 1935 C CA . THR A 1 270 ? -12.843 -5.401 21.093 1.00 60.88 270 THR A CA 1
ATOM 1936 C C . THR A 1 270 ? -12.622 -4.321 22.142 1.00 60.88 270 THR A C 1
ATOM 1938 O O . THR A 1 270 ? -13.206 -4.392 23.222 1.00 60.88 270 THR A O 1
ATOM 1941 N N . PHE A 1 271 ? -11.794 -3.326 21.827 1.00 64.44 271 PHE A N 1
ATOM 1942 C CA . PHE A 1 271 ? -11.567 -2.151 22.667 1.00 64.44 271 PHE A CA 1
ATOM 1943 C C . PHE A 1 271 ? -12.333 -0.967 22.067 1.00 64.44 271 PHE A C 1
ATOM 1945 O O . PHE A 1 271 ? -12.218 -0.702 20.874 1.00 64.44 271 PHE A O 1
ATOM 1952 N N . ALA A 1 272 ? -13.135 -0.271 22.875 1.00 59.06 272 ALA A N 1
ATOM 1953 C CA . ALA A 1 272 ? -13.968 0.844 22.409 1.00 59.06 272 ALA A CA 1
ATOM 1954 C C . ALA A 1 272 ? -13.220 2.195 22.333 1.00 59.06 272 ALA A C 1
ATOM 1956 O O . ALA A 1 272 ? -13.784 3.176 21.856 1.00 59.06 272 ALA A O 1
ATOM 1957 N N . GLY A 1 273 ? -11.970 2.257 22.808 1.00 63.47 273 GLY A N 1
ATOM 1958 C CA . GLY A 1 273 ? -11.141 3.467 22.848 1.00 63.47 273 GLY A CA 1
ATOM 1959 C C . GLY A 1 273 ? -9.767 3.273 22.203 1.00 63.47 273 GLY A C 1
ATOM 1960 O O . GLY A 1 273 ? -9.416 2.169 21.784 1.00 63.47 273 GLY A O 1
ATOM 1961 N N . ALA A 1 274 ? -8.988 4.356 22.127 1.00 62.16 274 ALA A N 1
ATOM 1962 C CA . ALA A 1 274 ? -7.624 4.315 21.607 1.00 62.16 274 ALA A CA 1
ATOM 1963 C C . ALA A 1 274 ? -6.735 3.389 22.454 1.00 62.16 274 ALA A C 1
ATOM 1965 O O . ALA A 1 274 ? -6.738 3.460 23.684 1.00 62.16 274 ALA A O 1
ATOM 1966 N N . VAL A 1 275 ? -5.957 2.538 21.784 1.00 66.31 275 VAL A N 1
ATOM 1967 C CA . VAL A 1 275 ? -4.906 1.741 22.423 1.00 66.31 275 VAL A CA 1
ATOM 1968 C C . VAL A 1 275 ? -3.659 2.620 22.520 1.00 66.31 275 VAL A C 1
ATOM 1970 O O . VAL A 1 275 ? -3.018 2.892 21.508 1.00 66.31 275 VAL A O 1
ATOM 1973 N N . THR A 1 276 ? -3.331 3.079 23.729 1.00 64.75 276 THR A N 1
ATOM 1974 C CA . THR A 1 276 ? -2.141 3.901 23.999 1.00 64.75 276 THR A CA 1
ATOM 1975 C C . THR A 1 276 ? -1.091 3.061 24.712 1.00 64.75 276 THR A C 1
ATOM 1977 O O . THR A 1 276 ? -1.373 2.494 25.767 1.00 64.75 276 THR A O 1
ATOM 1980 N N . VAL A 1 277 ? 0.128 3.014 24.172 1.00 65.69 277 VAL A N 1
ATOM 1981 C CA . VAL A 1 277 ? 1.279 2.396 24.839 1.00 65.69 277 VAL A CA 1
ATOM 1982 C C . VAL A 1 277 ? 2.261 3.491 25.230 1.00 65.69 277 VAL A C 1
ATOM 1984 O O . VAL A 1 277 ? 2.755 4.220 24.377 1.00 65.69 277 VAL A O 1
ATOM 1987 N N . SER A 1 278 ? 2.503 3.634 26.531 1.00 64.44 278 SER A N 1
ATOM 1988 C CA . SER A 1 278 ? 3.448 4.605 27.102 1.00 64.44 278 SER A CA 1
ATOM 1989 C C . SER A 1 278 ? 4.849 4.026 27.331 1.00 64.44 278 SER A C 1
ATOM 1991 O O . SER A 1 278 ? 5.757 4.754 27.725 1.00 64.44 278 SER A O 1
ATOM 1993 N N . ALA A 1 279 ? 5.024 2.721 27.109 1.00 64.31 279 ALA A N 1
ATOM 1994 C CA . ALA A 1 279 ? 6.312 2.044 27.186 1.00 64.31 279 ALA A CA 1
ATOM 1995 C C . ALA A 1 279 ? 7.171 2.313 25.937 1.00 64.31 279 ALA A C 1
ATOM 1997 O O . ALA A 1 279 ? 6.665 2.726 24.896 1.00 64.31 279 ALA A O 1
ATOM 1998 N N . ALA A 1 280 ? 8.476 2.041 26.040 1.00 65.81 280 ALA A N 1
ATOM 1999 C CA . ALA A 1 280 ? 9.426 2.226 24.940 1.00 65.81 280 ALA A CA 1
ATOM 2000 C C . ALA A 1 280 ? 9.145 1.324 23.720 1.00 65.81 280 ALA A C 1
ATOM 2002 O O . ALA A 1 280 ? 9.545 1.667 22.609 1.00 65.81 280 ALA A O 1
ATOM 2003 N N . SER A 1 281 ? 8.453 0.195 23.915 1.00 65.00 281 SER A N 1
ATOM 2004 C CA . SER A 1 281 ? 8.008 -0.702 22.846 1.00 65.00 281 SER A CA 1
ATOM 2005 C C . SER A 1 281 ? 6.603 -1.253 23.110 1.00 65.00 281 SER A C 1
ATOM 2007 O O . SER A 1 281 ? 6.150 -1.354 24.253 1.00 65.00 281 SER A O 1
ATOM 2009 N N . ALA A 1 282 ? 5.917 -1.600 22.020 1.00 66.81 282 ALA A N 1
ATOM 2010 C CA . ALA A 1 282 ? 4.619 -2.259 21.995 1.00 66.81 282 ALA A CA 1
ATOM 2011 C C . ALA A 1 282 ? 4.681 -3.419 20.993 1.00 66.81 282 ALA A C 1
ATOM 2013 O O . ALA A 1 282 ? 4.617 -3.187 19.785 1.00 66.81 282 ALA A O 1
ATOM 2014 N N . ASP A 1 283 ? 4.803 -4.652 21.479 1.00 66.81 283 ASP A N 1
ATOM 2015 C CA . ASP A 1 283 ? 4.880 -5.824 20.606 1.00 66.81 283 ASP A CA 1
ATOM 2016 C C . ASP A 1 283 ? 3.476 -6.393 20.361 1.00 66.81 283 ASP A C 1
ATOM 2018 O O . ASP A 1 283 ? 2.828 -6.929 21.262 1.00 66.81 283 ASP A O 1
ATOM 2022 N N . PHE A 1 284 ? 2.986 -6.281 19.125 1.00 67.56 284 PHE A N 1
ATOM 2023 C CA . PHE A 1 284 ? 1.711 -6.867 18.710 1.00 67.56 284 PHE A CA 1
ATOM 2024 C C . PHE A 1 284 ? 1.935 -8.266 18.131 1.00 67.56 284 PHE A C 1
ATOM 2026 O O . PHE A 1 284 ? 1.972 -8.455 16.919 1.00 67.56 284 PHE A O 1
ATOM 2033 N N . GLY A 1 285 ? 2.046 -9.243 19.035 1.00 61.84 285 GLY A N 1
ATOM 2034 C CA . GLY A 1 285 ? 2.144 -10.664 18.711 1.00 61.84 285 GLY A CA 1
ATOM 2035 C C . GLY A 1 285 ? 3.563 -11.153 18.401 1.00 61.84 285 GLY A C 1
ATOM 2036 O O . GLY A 1 285 ? 4.318 -10.524 17.673 1.00 61.84 285 GLY A O 1
ATOM 2037 N N . THR A 1 286 ? 3.918 -12.306 18.970 1.00 57.41 286 THR A N 1
ATOM 2038 C CA . THR A 1 286 ? 5.257 -12.920 18.885 1.00 57.41 286 THR A CA 1
ATOM 2039 C C . THR A 1 286 ? 5.164 -14.399 18.495 1.00 57.41 286 THR A C 1
ATOM 2041 O O . THR A 1 286 ? 5.753 -15.275 19.127 1.00 57.41 286 THR A O 1
ATOM 2044 N N . ALA A 1 287 ? 4.365 -14.716 17.472 1.00 59.12 287 ALA A N 1
ATOM 2045 C CA . ALA A 1 287 ? 4.211 -16.098 17.030 1.00 59.12 287 ALA A CA 1
ATOM 2046 C C . ALA A 1 287 ? 5.457 -16.586 16.274 1.00 59.12 287 ALA A C 1
ATOM 2048 O O . ALA A 1 287 ? 5.983 -15.896 15.406 1.00 59.12 287 ALA A O 1
ATOM 2049 N N . SER A 1 288 ? 5.887 -17.816 16.560 1.00 57.28 288 SER A N 1
ATOM 2050 C CA . SER A 1 288 ? 6.978 -18.504 15.854 1.00 57.28 288 SER A CA 1
ATOM 2051 C C . SER A 1 288 ? 6.548 -19.153 14.525 1.00 57.28 288 SER A C 1
ATOM 2053 O O . SER A 1 288 ? 7.352 -19.822 13.881 1.00 57.28 288 SER A O 1
ATOM 2055 N N . GLY A 1 289 ? 5.290 -18.969 14.109 1.00 55.00 289 GLY A N 1
ATOM 2056 C CA . GLY A 1 289 ? 4.707 -19.496 12.870 1.00 55.00 289 GLY A CA 1
ATOM 2057 C C . GLY A 1 289 ? 3.802 -18.470 12.181 1.00 55.00 289 GLY A C 1
ATOM 2058 O O . GLY A 1 289 ? 3.740 -17.316 12.601 1.00 55.00 289 GLY A O 1
ATOM 2059 N N . VAL A 1 290 ? 3.087 -18.876 11.124 1.00 54.81 290 VAL A N 1
ATOM 2060 C CA . VAL A 1 290 ? 2.184 -17.976 10.379 1.00 54.81 290 VAL A CA 1
ATOM 2061 C C . VAL A 1 290 ? 1.102 -17.429 11.315 1.00 54.81 290 VAL A C 1
ATOM 2063 O O . VAL A 1 290 ? 0.281 -18.188 11.829 1.00 54.81 290 VAL A O 1
ATOM 2066 N N . ALA A 1 291 ? 1.089 -16.112 11.519 1.00 57.59 291 ALA A N 1
ATOM 2067 C CA . ALA A 1 291 ? 0.105 -15.425 12.343 1.00 57.59 291 ALA A CA 1
ATOM 2068 C C . ALA A 1 291 ? -0.437 -14.185 11.628 1.00 57.59 291 ALA A C 1
ATOM 2070 O O . ALA A 1 291 ? 0.311 -13.409 11.036 1.00 57.59 291 ALA A O 1
ATOM 2071 N N . ASN A 1 292 ? -1.754 -13.995 11.718 1.00 58.84 292 ASN A N 1
ATOM 2072 C CA . ASN A 1 292 ? -2.438 -12.847 11.137 1.00 58.84 292 ASN A CA 1
ATOM 2073 C C . ASN A 1 292 ? -2.749 -11.832 12.240 1.00 58.84 292 ASN A C 1
ATOM 2075 O O . ASN A 1 292 ? -3.603 -12.081 13.093 1.00 58.84 292 ASN A O 1
ATOM 2079 N N . TYR A 1 293 ? -2.096 -10.672 12.195 1.00 69.25 293 TYR A N 1
ATOM 2080 C CA . TYR A 1 293 ? -2.337 -9.567 13.123 1.00 69.25 293 TYR A CA 1
ATOM 2081 C C . TYR A 1 293 ? -3.176 -8.486 12.439 1.00 69.25 293 TYR A C 1
ATOM 2083 O O . TYR A 1 293 ? -2.685 -7.702 11.630 1.00 69.25 293 TYR A O 1
ATOM 2091 N N . GLY A 1 294 ? -4.478 -8.474 12.726 1.00 63.22 294 GLY A N 1
ATOM 2092 C CA . GLY A 1 294 ? -5.409 -7.513 12.142 1.00 63.22 294 GLY A CA 1
ATOM 2093 C C . GLY A 1 294 ? -5.431 -6.189 12.904 1.00 63.22 294 GLY A C 1
ATOM 2094 O O . GLY A 1 294 ? -6.076 -6.101 13.945 1.00 63.22 294 GLY A O 1
ATOM 2095 N N . LEU A 1 295 ? -4.803 -5.144 12.360 1.00 66.81 295 LEU A N 1
ATOM 2096 C CA . LEU A 1 295 ? -4.965 -3.762 12.827 1.00 66.81 295 LEU A CA 1
ATOM 2097 C C . LEU A 1 295 ? -5.905 -3.011 11.877 1.00 66.81 295 LEU A C 1
ATOM 2099 O O . LEU A 1 295 ? -5.658 -2.943 10.676 1.00 66.81 295 LEU A O 1
ATOM 2103 N N . GLY A 1 296 ? -7.010 -2.473 12.405 1.00 62.72 296 GLY A N 1
ATOM 2104 C CA . GLY A 1 296 ? -7.993 -1.740 11.597 1.00 62.72 296 GLY A CA 1
ATOM 2105 C C . GLY A 1 296 ? -8.841 -2.615 10.658 1.00 62.72 296 GLY A C 1
ATOM 2106 O O . GLY A 1 296 ? -9.256 -2.151 9.603 1.00 62.72 296 GLY A O 1
ATOM 2107 N N . VAL A 1 297 ? -9.130 -3.871 11.012 1.00 55.12 297 VAL A N 1
ATOM 2108 C CA . VAL A 1 297 ? -9.961 -4.794 10.205 1.00 55.12 297 VAL A CA 1
ATOM 2109 C C . VAL A 1 297 ? -11.458 -4.639 10.542 1.00 55.12 297 VAL A C 1
ATOM 2111 O O . VAL A 1 297 ? -11.812 -4.273 11.660 1.00 55.12 297 VAL A O 1
ATOM 2114 N N . GLY A 1 298 ? -12.361 -4.871 9.580 1.00 57.09 298 GLY A N 1
ATOM 2115 C CA . GLY A 1 298 ? -13.824 -4.906 9.783 1.00 57.09 298 GLY A CA 1
ATOM 2116 C C . GLY A 1 298 ? -14.613 -4.134 8.721 1.00 57.09 298 GLY A C 1
ATOM 2117 O O . GLY A 1 298 ? -14.035 -3.335 7.992 1.00 57.09 298 GLY A O 1
ATOM 2118 N N . ALA A 1 299 ? -15.930 -4.339 8.630 1.00 47.94 299 ALA A N 1
ATOM 2119 C CA . ALA A 1 299 ? -16.772 -3.585 7.698 1.00 47.94 299 ALA A CA 1
ATOM 2120 C C . ALA A 1 299 ? -16.739 -2.083 8.030 1.00 47.94 299 ALA A C 1
ATOM 2122 O O . ALA A 1 299 ? -16.754 -1.691 9.199 1.00 47.94 299 ALA A O 1
ATOM 2123 N N . THR A 1 300 ? -16.663 -1.246 7.002 1.00 49.91 300 THR A N 1
ATOM 2124 C CA . THR A 1 300 ? -16.763 0.208 7.137 1.00 49.91 300 THR A CA 1
ATOM 2125 C C . THR A 1 300 ? -18.145 0.630 6.666 1.00 49.91 300 THR A C 1
ATOM 2127 O O . THR A 1 300 ? -18.603 0.174 5.619 1.00 49.91 300 THR A O 1
ATOM 2130 N N . VAL A 1 301 ? -18.818 1.496 7.421 1.00 52.28 301 VAL A N 1
ATOM 2131 C CA . VAL A 1 301 ? -20.015 2.181 6.916 1.00 52.28 301 VAL A CA 1
ATOM 2132 C C . VAL A 1 301 ? -19.579 3.033 5.717 1.00 52.28 301 VAL A C 1
ATOM 2134 O O . VAL A 1 301 ? -18.470 3.573 5.731 1.00 52.28 301 VAL A O 1
ATOM 2137 N N . ALA A 1 302 ? -20.390 3.104 4.660 1.00 53.53 302 ALA A N 1
ATOM 2138 C CA . ALA A 1 302 ? -20.026 3.799 3.425 1.00 53.53 302 ALA A CA 1
ATOM 2139 C C . ALA A 1 302 ? -19.435 5.203 3.700 1.00 53.53 302 ALA A C 1
ATOM 2141 O O . ALA A 1 302 ? -19.975 5.951 4.511 1.00 53.53 302 ALA A O 1
ATOM 2142 N N . ALA A 1 303 ? -18.333 5.536 3.016 1.00 52.06 303 ALA A N 1
ATOM 2143 C CA . ALA A 1 303 ? -17.579 6.797 3.112 1.00 52.06 303 ALA A CA 1
ATOM 2144 C C . ALA A 1 303 ? -16.744 7.059 4.389 1.00 52.06 303 ALA A C 1
ATOM 2146 O O . ALA A 1 303 ? -16.145 8.128 4.491 1.00 52.06 303 ALA A O 1
ATOM 2147 N N . ALA A 1 304 ? -16.619 6.114 5.330 1.00 51.78 304 ALA A N 1
ATOM 2148 C CA . ALA A 1 304 ? -15.639 6.238 6.417 1.00 51.78 304 ALA A CA 1
ATOM 2149 C C . ALA A 1 304 ? -14.265 5.647 6.029 1.00 51.78 304 ALA A C 1
ATOM 2151 O O . ALA A 1 304 ? -14.174 4.603 5.381 1.00 51.78 304 ALA A O 1
ATOM 2152 N N . THR A 1 305 ? -13.181 6.310 6.441 1.00 58.50 305 THR A N 1
ATOM 2153 C CA . THR A 1 305 ? -11.797 5.852 6.229 1.00 58.50 305 THR A CA 1
ATOM 2154 C C . THR A 1 305 ? -11.311 5.091 7.455 1.00 58.50 305 THR A C 1
ATOM 2156 O O . THR A 1 305 ? -11.498 5.543 8.585 1.00 58.50 305 THR A O 1
ATOM 2159 N N . LYS A 1 306 ? -10.650 3.949 7.247 1.00 61.38 306 LYS A N 1
ATOM 2160 C CA . LYS A 1 306 ? -9.853 3.312 8.299 1.00 61.38 306 LYS A CA 1
ATOM 2161 C C . LYS A 1 306 ? -8.420 3.798 8.182 1.00 61.38 306 LYS A C 1
ATOM 2163 O O . LYS A 1 306 ? -7.788 3.600 7.148 1.00 61.38 306 LYS A O 1
ATOM 2168 N N . THR A 1 307 ? -7.923 4.417 9.242 1.00 62.69 307 THR A N 1
ATOM 2169 C CA . THR A 1 307 ? -6.568 4.963 9.279 1.00 62.69 307 THR A CA 1
ATOM 2170 C C . THR A 1 307 ? -5.742 4.192 10.296 1.00 62.69 307 THR A C 1
ATOM 2172 O O . THR A 1 307 ? -6.135 4.080 11.456 1.00 62.69 307 THR A O 1
ATOM 2175 N N . VAL A 1 308 ? -4.587 3.685 9.866 1.00 72.75 308 VAL A N 1
ATOM 2176 C CA . VAL A 1 308 ? -3.539 3.180 10.759 1.00 72.75 308 VAL A CA 1
ATOM 2177 C C . VAL A 1 308 ? -2.410 4.205 10.734 1.00 72.75 308 VAL A C 1
ATOM 2179 O O . VAL A 1 308 ? -1.665 4.289 9.763 1.00 72.75 308 VAL A O 1
ATOM 2182 N N . ASN A 1 309 ? -2.319 5.026 11.781 1.00 68.19 309 ASN A N 1
ATOM 2183 C CA . ASN A 1 309 ? -1.248 6.011 11.923 1.00 68.19 309 ASN A CA 1
ATOM 2184 C C . ASN A 1 309 ? -0.023 5.334 12.552 1.00 68.19 309 ASN A C 1
ATOM 2186 O O . ASN A 1 309 ? -0.093 4.893 13.697 1.00 68.19 309 ASN A O 1
ATOM 2190 N N . LEU A 1 310 ? 1.088 5.264 11.816 1.00 71.69 310 LEU A N 1
ATOM 2191 C CA . LEU A 1 310 ? 2.367 4.733 12.294 1.00 71.69 310 LEU A CA 1
ATOM 2192 C C . LEU A 1 310 ? 3.369 5.888 12.413 1.00 71.69 310 LEU A C 1
ATOM 2194 O O . LEU A 1 310 ? 3.943 6.324 11.418 1.00 71.69 310 LEU A O 1
ATOM 2198 N N . GLY A 1 311 ? 3.539 6.416 13.625 1.00 65.00 311 GLY A N 1
ATOM 2199 C CA . GLY A 1 311 ? 4.495 7.482 13.918 1.00 65.00 311 GLY A CA 1
ATOM 2200 C C . GLY A 1 311 ? 4.332 8.072 15.312 1.00 65.00 311 GLY A C 1
ATOM 2201 O O . GLY A 1 311 ? 3.348 7.804 16.000 1.00 65.00 311 GLY A O 1
ATOM 2202 N N . THR A 1 312 ? 5.319 8.849 15.755 1.00 56.84 312 THR A N 1
ATOM 2203 C CA . THR A 1 312 ? 5.263 9.518 17.061 1.00 56.84 312 THR A CA 1
ATOM 2204 C C . THR A 1 312 ? 4.538 10.859 16.933 1.00 56.84 312 THR A C 1
ATOM 2206 O O . THR A 1 312 ? 4.676 11.553 15.928 1.00 56.84 312 THR A O 1
ATOM 2209 N N . GLY A 1 313 ? 3.815 11.289 17.973 1.00 57.81 313 GLY A N 1
ATOM 2210 C CA . GLY A 1 313 ? 3.396 12.695 18.126 1.00 57.81 313 GLY A CA 1
ATOM 2211 C C . GLY A 1 313 ? 4.574 13.624 18.467 1.00 57.81 313 GLY A C 1
ATOM 2212 O O . GLY A 1 313 ? 4.411 14.549 19.256 1.00 57.81 313 GLY A O 1
ATOM 2213 N N . GLY A 1 314 ? 5.777 13.295 17.981 1.00 57.09 314 GLY A N 1
ATOM 2214 C CA . GLY A 1 314 ? 7.060 13.792 18.462 1.00 57.09 314 GLY A CA 1
ATOM 2215 C C . GLY A 1 314 ? 7.277 15.292 18.258 1.00 57.09 314 GLY A C 1
ATOM 2216 O O . GLY A 1 314 ? 6.698 15.926 17.379 1.00 57.09 314 GLY A O 1
ATOM 2217 N N . VAL A 1 315 ? 8.163 15.847 19.086 1.00 50.88 315 VAL A N 1
ATOM 2218 C CA . VAL A 1 315 ? 8.625 17.242 19.040 1.00 50.88 315 VAL A CA 1
ATOM 2219 C C . VAL A 1 315 ? 9.478 17.522 17.793 1.00 50.88 315 VAL A C 1
ATOM 2221 O O . VAL A 1 315 ? 10.024 16.597 17.182 1.00 50.88 315 VAL A O 1
ATOM 2224 N N . ALA A 1 316 ? 9.628 18.801 17.428 1.00 61.97 316 ALA A N 1
ATOM 2225 C CA . ALA A 1 316 ? 10.441 19.233 16.288 1.00 61.97 316 ALA A CA 1
ATOM 2226 C C . ALA A 1 316 ? 11.860 18.628 16.333 1.00 61.97 316 ALA A C 1
ATOM 2228 O O . ALA A 1 316 ? 12.544 18.716 17.349 1.00 61.97 316 ALA A O 1
ATOM 2229 N N . GLY A 1 317 ? 12.287 18.009 15.226 1.00 66.25 317 GLY A N 1
ATOM 2230 C CA . GLY A 1 317 ? 13.576 17.311 15.111 1.00 66.25 317 GLY A CA 1
ATOM 2231 C C . GLY A 1 317 ? 13.515 15.791 15.311 1.00 66.25 317 GLY A C 1
ATOM 2232 O O . GLY A 1 317 ? 14.516 15.118 15.081 1.00 66.25 317 GLY A O 1
ATOM 2233 N N . SER A 1 318 ? 12.360 15.230 15.686 1.00 60.94 318 SER A N 1
ATOM 2234 C CA . SER A 1 318 ? 12.191 13.774 15.795 1.00 60.94 318 SER A CA 1
ATOM 2235 C C . SER A 1 318 ? 12.127 13.109 14.416 1.00 60.94 318 SER A C 1
ATOM 2237 O O . SER A 1 318 ? 11.393 13.561 13.537 1.00 60.94 318 SER A O 1
ATOM 2239 N N . THR A 1 319 ? 12.840 11.995 14.237 1.00 60.12 319 THR A N 1
ATOM 2240 C CA . THR A 1 319 ? 12.695 11.113 13.072 1.00 60.12 319 THR A CA 1
ATOM 2241 C C . THR A 1 319 ? 11.787 9.935 13.428 1.00 60.12 319 THR A C 1
ATOM 2243 O O . THR A 1 319 ? 11.930 9.313 14.477 1.00 60.12 319 THR A O 1
ATOM 2246 N N . THR A 1 320 ? 10.821 9.626 12.561 1.00 63.09 320 THR A N 1
ATOM 2247 C CA . THR A 1 320 ? 10.035 8.387 12.645 1.00 63.09 320 THR A CA 1
ATOM 2248 C C . THR A 1 320 ? 10.547 7.443 11.567 1.00 63.09 320 THR A C 1
ATOM 2250 O O . THR A 1 320 ? 10.470 7.768 10.384 1.00 63.09 320 THR A O 1
ATOM 2253 N N . VAL A 1 321 ? 11.058 6.280 11.967 1.00 62.72 321 VAL A N 1
ATOM 2254 C CA . VAL A 1 321 ? 11.435 5.200 11.047 1.00 62.72 321 VAL A CA 1
ATOM 2255 C C . VAL A 1 321 ? 10.386 4.101 11.166 1.00 62.72 321 VAL A C 1
ATOM 2257 O O . VAL A 1 321 ? 10.197 3.543 12.243 1.00 62.72 321 VAL A O 1
ATOM 2260 N N . VAL A 1 322 ? 9.693 3.803 10.067 1.00 71.44 322 VAL A N 1
ATOM 2261 C CA . VAL A 1 322 ? 8.767 2.667 9.977 1.00 71.44 322 VAL A CA 1
ATOM 2262 C C . VAL A 1 322 ? 9.452 1.574 9.166 1.00 71.44 322 VAL A C 1
ATOM 2264 O O . VAL A 1 322 ? 9.562 1.677 7.947 1.00 71.44 322 VAL A O 1
ATOM 2267 N N . THR A 1 323 ? 9.924 0.532 9.845 1.00 64.12 323 THR A N 1
ATOM 2268 C CA . THR A 1 323 ? 10.485 -0.659 9.195 1.00 64.12 323 THR A CA 1
ATOM 2269 C C . THR A 1 323 ? 9.369 -1.677 8.981 1.00 64.12 323 THR A C 1
ATOM 2271 O O . THR A 1 323 ? 8.730 -2.099 9.941 1.00 64.12 323 THR A O 1
ATOM 2274 N N . VAL A 1 324 ? 9.131 -2.086 7.733 1.00 68.56 324 VAL A N 1
ATOM 2275 C CA . VAL A 1 324 ? 8.143 -3.119 7.382 1.00 68.56 324 VAL A CA 1
ATOM 2276 C C . VAL A 1 324 ? 8.884 -4.290 6.736 1.00 68.56 324 VAL A C 1
ATOM 2278 O O . VAL A 1 324 ? 9.288 -4.203 5.581 1.00 68.56 324 VAL A O 1
ATOM 2281 N N . GLY A 1 325 ? 9.117 -5.358 7.503 1.00 62.66 325 GLY A N 1
ATOM 2282 C CA . GLY A 1 325 ? 9.919 -6.518 7.093 1.00 62.66 325 GLY A CA 1
ATOM 2283 C C . GLY A 1 325 ? 10.486 -7.290 8.291 1.00 62.66 325 GLY A C 1
ATOM 2284 O O . GLY A 1 325 ? 10.184 -6.963 9.438 1.00 62.66 325 GLY A O 1
ATOM 2285 N N . SER A 1 326 ? 11.303 -8.318 8.040 1.00 55.41 326 SER A N 1
ATOM 2286 C CA . SER A 1 326 ? 11.970 -9.070 9.113 1.00 55.41 326 SER A CA 1
ATOM 2287 C C . SER A 1 326 ? 13.045 -8.223 9.803 1.00 55.41 326 SER A C 1
ATOM 2289 O O . SER A 1 326 ? 13.880 -7.616 9.136 1.00 55.41 326 SER A O 1
ATOM 2291 N N . GLY A 1 327 ? 13.067 -8.226 11.140 1.00 57.16 327 GLY A N 1
ATOM 2292 C CA . GLY A 1 327 ? 14.158 -7.644 11.937 1.00 57.16 327 GLY A CA 1
ATOM 2293 C C . GLY A 1 327 ? 15.422 -8.513 11.993 1.00 57.16 327 GLY A C 1
ATOM 2294 O O . GLY A 1 327 ? 16.428 -8.097 12.563 1.00 57.16 327 GLY A O 1
ATOM 2295 N N . VAL A 1 328 ? 15.381 -9.722 11.422 1.00 53.34 328 VAL A N 1
ATOM 2296 C CA . VAL A 1 328 ? 16.511 -10.658 11.364 1.00 53.34 328 VAL A CA 1
ATOM 2297 C C . VAL A 1 328 ? 17.242 -10.486 10.035 1.00 53.34 328 VAL A C 1
ATOM 2299 O O . VAL A 1 328 ? 16.657 -10.697 8.971 1.00 53.34 328 VAL A O 1
ATOM 2302 N N . ALA A 1 329 ? 18.528 -10.137 10.094 1.00 46.84 329 ALA A N 1
ATOM 2303 C CA . ALA A 1 329 ? 19.380 -10.028 8.913 1.00 46.84 329 ALA A CA 1
ATOM 2304 C C . ALA A 1 329 ? 19.374 -11.342 8.104 1.00 46.84 329 ALA A C 1
ATOM 2306 O O . ALA A 1 329 ? 19.650 -12.408 8.650 1.00 46.84 329 ALA A O 1
ATOM 2307 N N . GLY A 1 330 ? 19.057 -11.257 6.807 1.00 56.16 330 GLY A N 1
ATOM 2308 C CA . GLY A 1 330 ? 19.041 -12.401 5.886 1.00 56.16 330 GLY A CA 1
ATOM 2309 C C . GLY A 1 330 ? 17.721 -13.182 5.796 1.00 56.16 330 GLY A C 1
ATOM 2310 O O . GLY A 1 330 ? 17.650 -14.132 5.025 1.00 56.16 330 GLY A O 1
ATOM 2311 N N . ALA A 1 331 ? 16.673 -12.804 6.535 1.00 55.03 331 ALA A N 1
ATOM 2312 C CA . ALA A 1 331 ? 15.349 -13.409 6.383 1.00 55.03 331 ALA A CA 1
ATOM 2313 C C . ALA A 1 331 ? 14.522 -12.676 5.311 1.00 55.03 331 ALA A C 1
ATOM 2315 O O . ALA A 1 331 ? 14.302 -11.467 5.409 1.00 55.03 331 ALA A O 1
ATOM 2316 N N . GLU A 1 332 ? 14.037 -13.407 4.303 1.00 54.59 332 GLU A N 1
ATOM 2317 C CA . GLU A 1 332 ? 13.187 -12.858 3.241 1.00 54.59 332 GLU A CA 1
ATOM 2318 C C . GLU A 1 332 ? 11.814 -12.454 3.806 1.00 54.59 332 GLU A C 1
ATOM 2320 O O . GLU A 1 332 ? 10.969 -13.292 4.115 1.00 54.59 332 GLU A O 1
ATOM 2325 N N . GLY A 1 333 ? 11.587 -11.150 3.975 1.00 58.38 333 GLY A N 1
ATOM 2326 C CA . GLY A 1 333 ? 10.273 -10.589 4.286 1.00 58.38 333 GLY A CA 1
ATOM 2327 C C . GLY A 1 333 ? 9.613 -10.054 3.018 1.00 58.38 333 GLY A C 1
ATOM 2328 O O . GLY A 1 333 ? 10.197 -9.219 2.333 1.00 58.38 333 GLY A O 1
ATOM 2329 N N . SER A 1 334 ? 8.394 -10.499 2.708 1.00 61.03 334 SER A N 1
ATOM 2330 C CA . SER A 1 334 ? 7.596 -9.946 1.606 1.00 61.03 334 SER A CA 1
ATOM 2331 C C . SER A 1 334 ? 6.555 -8.961 2.144 1.00 61.03 334 SER A C 1
ATOM 2333 O O . SER A 1 334 ? 5.760 -9.312 3.016 1.00 61.03 334 SER A O 1
ATOM 2335 N N . LEU A 1 335 ? 6.544 -7.732 1.620 1.00 72.19 335 LEU A N 1
ATOM 2336 C CA . LEU A 1 335 ? 5.467 -6.765 1.836 1.00 72.19 335 LEU A CA 1
ATOM 2337 C C . LEU A 1 335 ? 4.518 -6.795 0.634 1.00 72.19 335 LEU A C 1
ATOM 2339 O O . LEU A 1 335 ? 4.885 -6.381 -0.464 1.00 72.19 335 LEU A O 1
ATOM 2343 N N . VAL A 1 336 ? 3.279 -7.238 0.854 1.00 67.81 336 VAL A N 1
ATOM 2344 C CA . VAL A 1 336 ? 2.218 -7.221 -0.162 1.00 67.81 336 VAL A CA 1
ATOM 2345 C C . VAL A 1 336 ? 1.220 -6.110 0.164 1.00 67.81 336 VAL A C 1
ATOM 2347 O O . VAL A 1 336 ? 0.496 -6.191 1.154 1.00 67.81 336 VAL A O 1
ATOM 2350 N N . VAL A 1 337 ? 1.147 -5.077 -0.682 1.00 77.25 337 VAL A N 1
ATOM 2351 C CA . VAL A 1 337 ? 0.134 -4.010 -0.587 1.00 77.25 337 VAL A CA 1
ATOM 2352 C C . VAL A 1 337 ? -0.974 -4.285 -1.604 1.00 77.25 337 VAL A C 1
ATOM 2354 O O . VAL A 1 337 ? -0.834 -3.983 -2.786 1.00 77.25 337 VAL A O 1
ATOM 2357 N N . ASN A 1 338 ? -2.082 -4.877 -1.155 1.00 70.50 338 ASN A N 1
ATOM 2358 C CA . ASN A 1 338 ? -3.214 -5.233 -2.017 1.00 70.50 338 ASN A CA 1
ATOM 2359 C C . ASN A 1 338 ? -4.242 -4.088 -2.099 1.00 70.50 338 ASN A C 1
ATOM 2361 O O . ASN A 1 338 ? -5.333 -4.176 -1.535 1.00 70.50 338 ASN A O 1
ATOM 2365 N N . LEU A 1 339 ? -3.867 -2.981 -2.745 1.00 71.31 339 LEU A N 1
ATOM 2366 C CA . LEU A 1 339 ? -4.719 -1.802 -2.932 1.00 71.31 339 LEU A CA 1
ATOM 2367 C C . LEU A 1 339 ? -4.745 -1.384 -4.410 1.00 71.31 339 LEU A C 1
ATOM 2369 O O . LEU A 1 339 ? -3.730 -1.513 -5.094 1.00 71.31 339 LEU A O 1
ATOM 2373 N N . PRO A 1 340 ? -5.862 -0.820 -4.910 1.00 69.94 340 PRO A N 1
ATOM 2374 C CA . PRO A 1 340 ? -5.933 -0.315 -6.282 1.00 69.94 340 PRO A CA 1
ATOM 2375 C C . PRO A 1 340 ? -5.033 0.909 -6.511 1.00 69.94 340 PRO A C 1
ATOM 2377 O O . PRO A 1 340 ? -4.739 1.256 -7.653 1.00 69.94 340 PRO A O 1
ATOM 2380 N N . THR A 1 341 ? -4.613 1.603 -5.449 1.00 73.00 341 THR A N 1
ATOM 2381 C CA . THR A 1 341 ? -3.756 2.791 -5.531 1.00 73.00 341 THR A CA 1
ATOM 2382 C C . THR A 1 341 ? -2.923 2.936 -4.260 1.00 73.00 341 THR A C 1
ATOM 2384 O O . THR A 1 341 ? -3.439 2.771 -3.156 1.00 73.00 341 THR A O 1
ATOM 2387 N N . VAL A 1 342 ? -1.644 3.284 -4.422 1.00 80.88 342 VAL A N 1
ATOM 2388 C CA . VAL A 1 342 ? -0.757 3.756 -3.350 1.00 80.88 342 VAL A CA 1
ATOM 2389 C C . VAL A 1 342 ? -0.425 5.216 -3.653 1.00 80.88 342 VAL A C 1
ATOM 2391 O O . VAL A 1 342 ? 0.106 5.515 -4.721 1.00 80.88 342 VAL A O 1
ATOM 2394 N N . THR A 1 343 ? -0.765 6.131 -2.744 1.00 79.44 343 THR A N 1
ATOM 2395 C CA . THR A 1 343 ? -0.541 7.576 -2.912 1.00 79.44 343 THR A CA 1
ATOM 2396 C C . THR A 1 343 ? 0.462 8.068 -1.876 1.00 79.44 343 THR A C 1
ATOM 2398 O O . THR A 1 343 ? 0.294 7.829 -0.683 1.00 79.44 343 THR A O 1
ATOM 2401 N N . PHE A 1 344 ? 1.491 8.780 -2.329 1.00 81.25 344 PHE A N 1
ATOM 2402 C CA . PHE A 1 344 ? 2.445 9.474 -1.466 1.00 81.25 344 PHE A CA 1
ATOM 2403 C C . PHE A 1 344 ? 1.980 10.914 -1.203 1.00 81.25 344 PHE A C 1
ATOM 2405 O O . PHE A 1 344 ? 1.313 11.518 -2.045 1.00 81.25 344 PHE A O 1
ATOM 2412 N N . ALA A 1 345 ? 2.332 11.479 -0.045 1.00 76.88 345 ALA A N 1
ATOM 2413 C CA . ALA A 1 345 ? 2.082 12.891 0.242 1.00 76.88 345 ALA A CA 1
ATOM 2414 C C . ALA A 1 345 ? 2.895 13.802 -0.697 1.00 76.88 345 ALA A C 1
ATOM 2416 O O . ALA A 1 345 ? 3.959 13.424 -1.187 1.00 76.88 345 ALA A O 1
ATOM 2417 N N . ASN A 1 346 ? 2.426 15.035 -0.897 1.00 70.94 346 ASN A N 1
ATOM 2418 C CA . ASN A 1 346 ? 3.059 16.032 -1.771 1.00 70.94 346 ASN A CA 1
ATOM 2419 C C . ASN A 1 346 ? 4.488 16.442 -1.356 1.00 70.94 346 ASN A C 1
ATOM 2421 O O . ASN A 1 346 ? 5.181 17.086 -2.138 1.00 70.94 346 ASN A O 1
ATOM 2425 N N . THR A 1 347 ? 4.927 16.088 -0.148 1.00 74.69 347 THR A N 1
ATOM 2426 C CA . THR A 1 347 ? 6.249 16.410 0.407 1.00 74.69 347 THR A CA 1
ATOM 2427 C C . THR A 1 347 ? 7.273 15.277 0.295 1.00 74.69 347 THR A C 1
ATOM 2429 O O . THR A 1 347 ? 8.401 15.448 0.752 1.00 74.69 347 THR A O 1
ATOM 2432 N N . VAL A 1 348 ? 6.929 14.123 -0.295 1.00 77.62 348 VAL A N 1
ATOM 2433 C CA . VAL A 1 348 ? 7.898 13.031 -0.494 1.00 77.62 348 VAL A CA 1
ATOM 2434 C C . VAL A 1 348 ? 8.954 13.458 -1.516 1.00 77.62 348 VAL A C 1
ATOM 2436 O O . VAL A 1 348 ? 8.653 13.655 -2.689 1.00 77.62 348 VAL A O 1
ATOM 2439 N N . THR A 1 349 ? 10.202 13.600 -1.064 1.00 76.75 349 THR A N 1
ATOM 2440 C CA . THR A 1 349 ? 11.328 14.082 -1.884 1.00 76.75 349 THR A CA 1
ATOM 2441 C C . THR A 1 349 ? 12.059 12.970 -2.633 1.00 76.75 349 THR A C 1
ATOM 2443 O O . THR A 1 349 ? 12.692 13.242 -3.650 1.00 76.75 349 THR A O 1
ATOM 2446 N N . ALA A 1 350 ? 11.980 11.724 -2.155 1.00 78.69 350 ALA A N 1
ATOM 2447 C CA . ALA A 1 350 ? 12.597 10.569 -2.796 1.00 78.69 350 ALA A CA 1
ATOM 2448 C C . ALA A 1 350 ? 11.865 9.264 -2.450 1.00 78.69 350 ALA A C 1
ATOM 2450 O O . ALA A 1 350 ? 11.418 9.066 -1.321 1.00 78.69 350 ALA A O 1
ATOM 2451 N N . VAL A 1 351 ? 11.818 8.350 -3.420 1.00 81.25 351 VAL A N 1
ATOM 2452 C CA . VAL A 1 351 ? 11.494 6.931 -3.222 1.00 81.25 351 VAL A CA 1
ATOM 2453 C C . VAL A 1 351 ? 12.721 6.144 -3.682 1.00 81.25 351 VAL A C 1
ATOM 2455 O O . VAL A 1 351 ? 12.990 6.058 -4.878 1.00 81.25 351 VAL A O 1
ATOM 2458 N N . GLY A 1 352 ? 13.518 5.653 -2.732 1.00 79.31 352 GLY A N 1
ATOM 2459 C CA . GLY A 1 352 ? 14.758 4.923 -3.011 1.00 79.31 352 GLY A CA 1
ATOM 2460 C C . GLY A 1 352 ? 14.513 3.430 -3.220 1.00 79.31 352 GLY A C 1
ATOM 2461 O O . GLY A 1 352 ? 13.764 2.815 -2.465 1.00 79.31 352 GLY A O 1
ATOM 2462 N N . MET A 1 353 ? 15.154 2.844 -4.231 1.00 77.94 353 MET A N 1
ATOM 2463 C CA . MET A 1 353 ? 15.052 1.421 -4.573 1.00 77.94 353 MET A CA 1
ATOM 2464 C C . MET A 1 353 ? 16.424 0.886 -5.014 1.00 77.94 353 MET A C 1
ATOM 2466 O O . MET A 1 353 ? 16.647 0.652 -6.195 1.00 77.94 353 MET A O 1
ATOM 2470 N N . THR A 1 354 ? 17.369 0.743 -4.078 1.00 73.38 354 THR A N 1
ATOM 2471 C CA . THR A 1 354 ? 18.788 0.462 -4.390 1.00 73.38 354 THR A CA 1
ATOM 2472 C C . THR A 1 354 ? 19.014 -0.870 -5.117 1.00 73.38 354 THR A C 1
ATOM 2474 O O . THR A 1 354 ? 19.885 -0.941 -5.977 1.00 73.38 354 THR A O 1
ATOM 2477 N N . GLU A 1 355 ? 18.222 -1.904 -4.811 1.00 76.69 355 GLU A N 1
ATOM 2478 C CA . GLU A 1 355 ? 18.397 -3.265 -5.359 1.00 76.69 355 GLU A CA 1
ATOM 2479 C C . GLU A 1 355 ? 17.087 -3.882 -5.899 1.00 76.69 355 GLU A C 1
ATOM 2481 O O . GLU A 1 355 ? 17.019 -5.079 -6.166 1.00 76.69 355 GLU A O 1
ATOM 2486 N N . ALA A 1 356 ? 16.014 -3.096 -6.055 1.00 74.62 356 ALA A N 1
ATOM 2487 C CA . ALA A 1 356 ? 14.697 -3.645 -6.391 1.00 74.62 356 ALA A CA 1
ATOM 2488 C C . ALA A 1 356 ? 14.458 -3.772 -7.906 1.00 74.62 356 ALA A C 1
ATOM 2490 O O . ALA A 1 356 ? 14.710 -2.843 -8.674 1.00 74.62 356 ALA A O 1
ATOM 2491 N N . ALA A 1 357 ? 13.857 -4.890 -8.325 1.00 77.94 357 ALA A N 1
ATOM 2492 C CA . ALA A 1 357 ? 13.287 -5.039 -9.661 1.00 77.94 357 ALA A CA 1
ATOM 2493 C C . ALA A 1 357 ? 11.878 -4.420 -9.701 1.00 77.94 357 ALA A C 1
ATOM 2495 O O . ALA A 1 357 ? 10.938 -4.947 -9.104 1.00 77.94 357 ALA A O 1
ATOM 2496 N N . VAL A 1 358 ? 11.716 -3.298 -10.408 1.00 82.81 358 VAL A N 1
ATOM 2497 C CA . VAL A 1 358 ? 10.411 -2.637 -10.575 1.00 82.81 358 VAL A CA 1
ATOM 2498 C C . VAL A 1 358 ? 9.723 -3.155 -11.833 1.00 82.81 358 VAL A C 1
ATOM 2500 O O . VAL A 1 358 ? 10.200 -2.936 -12.944 1.00 82.81 358 VAL A O 1
ATOM 2503 N N . VAL A 1 359 ? 8.566 -3.798 -11.669 1.00 83.50 359 VAL A N 1
ATOM 2504 C CA . VAL A 1 359 ? 7.708 -4.224 -12.784 1.00 83.50 359 VAL A CA 1
ATOM 2505 C C . VAL A 1 359 ? 6.441 -3.372 -12.785 1.00 83.50 359 VAL A C 1
ATOM 2507 O O . VAL A 1 359 ? 5.582 -3.522 -11.920 1.00 83.50 359 VAL A O 1
ATOM 2510 N N . ALA A 1 360 ? 6.314 -2.475 -13.764 1.00 87.31 360 ALA A N 1
ATOM 2511 C CA . ALA A 1 360 ? 5.150 -1.606 -13.926 1.00 87.31 360 ALA A CA 1
ATOM 2512 C C . ALA A 1 360 ? 4.479 -1.841 -15.284 1.00 87.31 360 ALA A C 1
ATOM 2514 O O . ALA A 1 360 ? 5.143 -1.890 -16.319 1.00 87.31 360 ALA A O 1
ATOM 2515 N N . LYS A 1 361 ? 3.142 -1.954 -15.295 1.00 89.44 361 LYS A N 1
ATOM 2516 C CA . LYS A 1 361 ? 2.371 -2.028 -16.549 1.00 89.44 361 LYS A CA 1
ATOM 2517 C C . LYS A 1 361 ? 2.344 -0.678 -17.273 1.00 89.44 361 LYS A C 1
ATOM 2519 O O . LYS A 1 361 ? 2.437 -0.653 -18.498 1.00 89.44 361 LYS A O 1
ATOM 2524 N N . TYR A 1 362 ? 2.222 0.406 -16.503 1.00 91.75 362 TYR A N 1
ATOM 2525 C CA . TYR A 1 362 ? 2.207 1.794 -16.960 1.00 91.75 362 TYR A CA 1
ATOM 2526 C C . TYR A 1 362 ? 3.060 2.645 -16.008 1.00 91.75 362 TYR A C 1
ATOM 2528 O O . TYR A 1 362 ? 2.888 2.548 -14.793 1.00 91.75 362 TYR A O 1
ATOM 2536 N N . LEU A 1 363 ? 3.953 3.475 -16.545 1.00 91.69 363 LEU A N 1
ATOM 2537 C CA . LEU A 1 363 ? 4.807 4.394 -15.794 1.00 91.69 363 LEU A CA 1
ATOM 2538 C C . LEU A 1 363 ? 4.724 5.799 -16.403 1.00 91.69 363 LEU A C 1
ATOM 2540 O O . LEU A 1 363 ? 5.066 6.002 -17.568 1.00 91.69 363 LEU A O 1
ATOM 2544 N N . GLY A 1 364 ? 4.259 6.761 -15.606 1.00 91.50 364 GLY A N 1
ATOM 2545 C CA . GLY A 1 364 ? 4.188 8.179 -15.956 1.00 91.50 364 GLY A CA 1
ATOM 2546 C C . GLY A 1 364 ? 5.150 9.008 -15.106 1.00 91.50 364 GLY A C 1
ATOM 2547 O O . GLY A 1 364 ? 5.177 8.850 -13.887 1.00 91.50 364 GLY A O 1
ATOM 2548 N N . LEU A 1 365 ? 5.939 9.883 -15.734 1.00 92.00 365 LEU A N 1
ATOM 2549 C CA . LEU A 1 365 ? 6.907 10.765 -15.071 1.00 92.00 365 LEU A CA 1
ATOM 2550 C C . LEU A 1 365 ? 6.645 12.237 -15.434 1.00 92.00 365 LEU A C 1
ATOM 2552 O O . LEU A 1 365 ? 6.246 12.547 -16.558 1.00 92.00 365 LEU A O 1
ATOM 2556 N N . GLY A 1 366 ? 6.873 13.155 -14.486 1.00 89.12 366 GLY A N 1
ATOM 2557 C CA . GLY A 1 366 ? 6.740 14.606 -14.712 1.00 89.12 366 GLY A CA 1
ATOM 2558 C C . GLY A 1 366 ? 5.304 15.090 -14.975 1.00 89.12 366 GLY A C 1
ATOM 2559 O O . GLY A 1 366 ? 5.084 16.043 -15.716 1.00 89.12 366 GLY A O 1
ATOM 2560 N N . GLY A 1 367 ? 4.304 14.411 -14.404 1.00 87.44 367 GLY A N 1
ATOM 2561 C CA . GLY A 1 367 ? 2.883 14.719 -14.619 1.00 87.44 367 GLY A CA 1
ATOM 2562 C C . GLY A 1 367 ? 2.274 14.072 -15.869 1.00 87.44 367 GLY A C 1
ATOM 2563 O O . GLY A 1 367 ? 1.092 14.267 -16.138 1.00 87.44 367 GLY A O 1
ATOM 2564 N N . ALA A 1 368 ? 3.046 13.281 -16.620 1.00 91.31 368 ALA A N 1
ATOM 2565 C CA . ALA A 1 368 ? 2.503 12.410 -17.656 1.00 91.31 368 ALA A CA 1
ATOM 2566 C C . ALA A 1 368 ? 1.784 11.193 -17.049 1.00 91.31 368 ALA A C 1
ATOM 2568 O O . ALA A 1 368 ? 2.145 10.723 -15.971 1.00 91.31 368 ALA A O 1
ATOM 2569 N N . SER A 1 369 ? 0.806 10.645 -17.772 1.00 90.69 369 SER A N 1
ATOM 2570 C CA . SER A 1 369 ? 0.177 9.356 -17.452 1.00 90.69 369 SER A CA 1
ATOM 2571 C C . SER A 1 369 ? 0.639 8.298 -18.449 1.00 90.69 369 SER A C 1
ATOM 2573 O O . SER A 1 369 ? 0.652 8.554 -19.652 1.00 90.69 369 SER A O 1
ATOM 2575 N N . GLY A 1 370 ? 1.029 7.121 -17.955 1.00 91.56 370 GLY A N 1
ATOM 2576 C CA . GLY A 1 370 ? 1.217 5.950 -18.809 1.00 91.56 370 GLY A CA 1
ATOM 2577 C C . GLY A 1 370 ? -0.135 5.354 -19.212 1.00 91.56 370 GLY A C 1
ATOM 2578 O O . GLY A 1 370 ? -1.078 5.370 -18.420 1.00 91.56 370 GLY A O 1
ATOM 2579 N N . ASP A 1 371 ? -0.231 4.819 -20.425 1.00 91.81 371 ASP A N 1
ATOM 2580 C CA . ASP A 1 371 ? -1.464 4.252 -20.981 1.00 91.81 371 ASP A CA 1
ATOM 2581 C C . ASP A 1 371 ? -1.198 2.961 -21.787 1.00 91.81 371 ASP A C 1
ATOM 2583 O O . ASP A 1 371 ? -0.075 2.454 -21.845 1.00 91.81 371 ASP A O 1
ATOM 2587 N N . ALA A 1 372 ? -2.246 2.389 -22.393 1.00 92.50 372 ALA A N 1
ATOM 2588 C CA . ALA A 1 372 ? -2.161 1.136 -23.150 1.00 92.50 372 ALA A CA 1
ATOM 2589 C C . ALA A 1 372 ? -1.191 1.192 -24.348 1.00 92.50 372 ALA A C 1
ATOM 2591 O O . ALA A 1 372 ? -0.624 0.161 -24.713 1.00 92.50 372 ALA A O 1
ATOM 2592 N N . THR A 1 373 ? -0.997 2.378 -24.926 1.00 88.75 373 THR A N 1
ATOM 2593 C CA . THR A 1 373 ? -0.129 2.652 -26.079 1.00 88.75 373 THR A CA 1
ATOM 2594 C C . THR A 1 373 ? 1.228 3.238 -25.679 1.00 88.75 373 THR A C 1
ATOM 2596 O O . THR A 1 373 ? 2.239 2.893 -26.283 1.00 88.75 373 THR A O 1
ATOM 2599 N N . ASN A 1 374 ? 1.281 4.046 -24.616 1.00 90.50 374 ASN A N 1
ATOM 2600 C CA . ASN A 1 374 ? 2.478 4.679 -24.066 1.00 90.50 374 ASN A CA 1
ATOM 2601 C C . ASN A 1 374 ? 2.731 4.141 -22.656 1.00 90.50 374 ASN A C 1
ATOM 2603 O O . ASN A 1 374 ? 2.443 4.794 -21.651 1.00 90.50 374 ASN A O 1
ATOM 2607 N N . ARG A 1 375 ? 3.255 2.914 -22.566 1.00 92.81 375 ARG A N 1
ATOM 2608 C CA . ARG A 1 375 ? 3.495 2.267 -21.265 1.00 92.81 375 ARG A CA 1
ATOM 2609 C C . ARG A 1 375 ? 4.563 2.970 -20.427 1.00 92.81 375 ARG A C 1
ATOM 2611 O O . ARG A 1 375 ? 4.513 2.874 -19.207 1.00 92.81 375 ARG A O 1
ATOM 2618 N N . LEU A 1 376 ? 5.478 3.695 -21.068 1.00 93.38 376 LEU A N 1
ATOM 2619 C CA . LEU A 1 376 ? 6.362 4.674 -20.441 1.00 93.38 376 LEU A CA 1
ATOM 2620 C C . LEU A 1 376 ? 6.061 6.045 -21.054 1.00 93.38 376 LEU A C 1
ATOM 2622 O O . LEU A 1 376 ? 6.188 6.212 -22.265 1.00 93.38 376 LEU A O 1
ATOM 2626 N N . SER A 1 377 ? 5.669 7.012 -20.227 1.00 93.31 377 SER A N 1
ATOM 2627 C CA . SER A 1 377 ? 5.353 8.377 -20.655 1.00 93.31 377 SER A CA 1
ATOM 2628 C C . SER A 1 377 ? 6.078 9.383 -19.767 1.00 93.31 377 SER A C 1
ATOM 2630 O O . SER A 1 377 ? 6.019 9.293 -18.540 1.00 93.31 377 SER A O 1
ATOM 2632 N N . VAL A 1 378 ? 6.788 10.332 -20.374 1.00 94.88 378 VAL A N 1
ATOM 2633 C CA . VAL A 1 378 ? 7.621 11.307 -19.659 1.00 94.88 378 VAL A CA 1
ATOM 2634 C C . VAL A 1 378 ? 7.299 12.706 -20.161 1.00 94.88 378 VAL A C 1
ATOM 2636 O O . VAL A 1 378 ? 7.483 12.999 -21.339 1.00 94.88 378 VAL A O 1
ATOM 2639 N N . ASN A 1 379 ? 6.842 13.577 -19.263 1.00 93.88 379 ASN A N 1
ATOM 2640 C CA . ASN A 1 379 ? 6.655 14.998 -19.535 1.00 93.88 379 ASN A CA 1
ATOM 2641 C C . ASN A 1 379 ? 7.749 15.792 -18.813 1.00 93.88 379 ASN A C 1
ATOM 2643 O O . ASN A 1 379 ? 7.654 16.065 -17.620 1.00 93.88 379 ASN A O 1
ATOM 2647 N N . SER A 1 380 ? 8.833 16.095 -19.522 1.00 93.94 380 SER A N 1
ATOM 2648 C CA . SER A 1 380 ? 10.008 16.773 -18.969 1.00 93.94 380 SER A CA 1
ATOM 2649 C C . SER A 1 380 ? 10.723 17.578 -20.059 1.00 93.94 380 SER A C 1
ATOM 2651 O O . SER A 1 380 ? 10.728 17.136 -21.210 1.00 93.94 380 SER A O 1
ATOM 2653 N N . PRO A 1 381 ? 11.386 18.706 -19.726 1.00 92.62 381 PRO A N 1
ATOM 2654 C CA . PRO A 1 381 ? 12.267 19.410 -20.659 1.00 92.62 381 PRO A CA 1
ATOM 2655 C C . PRO A 1 381 ? 13.449 18.562 -21.156 1.00 92.62 381 PRO A C 1
ATOM 2657 O O . PRO A 1 381 ? 13.933 18.783 -22.262 1.00 92.62 381 PRO A O 1
ATOM 2660 N N . ALA A 1 382 ? 13.926 17.610 -20.344 1.00 92.06 382 ALA A N 1
ATOM 2661 C CA . ALA A 1 382 ? 15.045 16.734 -20.683 1.00 92.06 382 ALA A CA 1
ATOM 2662 C C . ALA A 1 382 ? 14.894 15.336 -20.062 1.00 92.06 382 ALA A C 1
ATOM 2664 O O . ALA A 1 382 ? 14.362 15.181 -18.959 1.00 92.06 382 ALA A O 1
ATOM 2665 N N . VAL A 1 383 ? 15.412 14.326 -20.764 1.00 93.56 383 VAL A N 1
ATOM 2666 C CA . VAL A 1 383 ? 15.559 12.946 -20.281 1.00 93.56 383 VAL A CA 1
ATOM 2667 C C . VAL A 1 383 ? 17.000 12.518 -20.539 1.00 93.56 383 VAL A C 1
ATOM 2669 O O . VAL A 1 383 ? 17.447 12.531 -21.683 1.00 93.56 383 VAL A O 1
ATOM 2672 N N . LEU A 1 384 ? 17.728 12.159 -19.479 1.00 91.62 384 LEU A N 1
ATOM 2673 C CA . LEU A 1 384 ? 19.097 11.654 -19.568 1.00 91.62 384 LEU A CA 1
ATOM 2674 C C . LEU A 1 384 ? 19.098 10.142 -19.332 1.00 91.62 384 LEU A C 1
ATOM 2676 O O . LEU A 1 384 ? 18.764 9.686 -18.241 1.00 91.62 384 LEU A O 1
ATOM 2680 N N . LEU A 1 385 ? 19.514 9.383 -20.342 1.00 90.88 385 LEU A N 1
ATOM 2681 C CA . LEU A 1 385 ? 19.854 7.969 -20.210 1.00 90.88 385 LEU A CA 1
ATOM 2682 C C . LEU A 1 385 ? 21.379 7.878 -20.088 1.00 90.88 385 LEU A C 1
ATOM 2684 O O . LEU A 1 385 ? 22.087 8.289 -21.006 1.00 90.88 385 LEU A O 1
ATOM 2688 N N . ASN A 1 386 ? 21.889 7.406 -18.949 1.00 90.50 386 ASN A N 1
ATOM 2689 C CA . ASN A 1 386 ? 23.326 7.373 -18.660 1.00 90.50 386 ASN A CA 1
ATOM 2690 C C . ASN A 1 386 ? 23.786 5.972 -18.231 1.00 90.50 386 ASN A C 1
ATOM 2692 O O . ASN A 1 386 ? 22.973 5.137 -17.844 1.00 90.50 386 ASN A O 1
ATOM 2696 N N . ASN A 1 387 ? 25.094 5.727 -18.283 1.00 90.50 387 ASN A N 1
ATOM 2697 C CA . ASN A 1 387 ? 25.720 4.484 -17.856 1.00 90.50 387 ASN A CA 1
ATOM 2698 C C . ASN A 1 387 ? 26.912 4.761 -16.926 1.00 90.50 387 ASN A C 1
ATOM 2700 O O . ASN A 1 387 ? 27.511 5.832 -16.974 1.00 90.50 387 ASN A O 1
ATOM 2704 N N . ALA A 1 388 ? 27.253 3.786 -16.084 1.00 84.75 388 ALA A N 1
ATOM 2705 C CA . ALA A 1 388 ? 28.400 3.857 -15.176 1.00 84.75 388 ALA A CA 1
ATOM 2706 C C . ALA A 1 388 ? 29.672 3.182 -15.739 1.00 84.75 388 ALA A C 1
ATOM 2708 O O . ALA A 1 388 ? 30.671 3.089 -15.032 1.00 84.75 388 ALA A O 1
ATOM 2709 N N . GLY A 1 389 ? 29.632 2.664 -16.973 1.00 86.81 389 GLY A N 1
ATOM 2710 C CA . GLY A 1 389 ? 30.653 1.785 -17.547 1.00 86.81 389 GLY A CA 1
ATOM 2711 C C . GLY A 1 389 ? 31.098 2.206 -18.949 1.00 86.81 389 GLY A C 1
ATOM 2712 O O . GLY A 1 389 ? 31.328 3.382 -19.216 1.00 86.81 389 GLY A O 1
ATOM 2713 N N . ALA A 1 390 ? 31.273 1.225 -19.840 1.00 87.81 390 ALA A N 1
ATOM 2714 C CA . ALA A 1 390 ? 31.829 1.449 -21.177 1.00 87.81 390 ALA A CA 1
ATOM 2715 C C . ALA A 1 390 ? 30.785 1.804 -22.258 1.00 87.81 390 ALA A C 1
ATOM 2717 O O . ALA A 1 390 ? 31.175 2.114 -23.382 1.00 87.81 390 ALA A O 1
ATOM 2718 N N . GLY A 1 391 ? 29.479 1.753 -21.967 1.00 88.75 391 GLY A N 1
ATOM 2719 C CA . GLY A 1 391 ? 28.447 1.999 -22.979 1.00 88.75 391 GLY A CA 1
ATOM 2720 C C . GLY A 1 391 ? 27.002 1.923 -22.478 1.00 88.75 391 GLY A C 1
ATOM 2721 O O . GLY A 1 391 ? 26.733 1.510 -21.352 1.00 88.75 391 GLY A O 1
ATOM 2722 N N . ILE A 1 392 ? 26.073 2.334 -23.346 1.00 92.75 392 ILE A N 1
ATOM 2723 C CA . ILE A 1 392 ? 24.616 2.279 -23.160 1.00 92.75 392 ILE A CA 1
ATOM 2724 C C . ILE A 1 392 ? 23.956 1.771 -24.449 1.00 92.75 392 ILE A C 1
ATOM 2726 O O . ILE A 1 392 ? 24.396 2.127 -25.540 1.00 92.75 392 ILE A O 1
ATOM 2730 N N . GLU A 1 393 ? 22.897 0.969 -24.332 1.00 91.25 393 GLU A N 1
ATOM 2731 C CA . GLU A 1 393 ? 22.128 0.445 -25.466 1.00 91.25 393 GLU A CA 1
ATOM 2732 C C . GLU A 1 393 ? 20.631 0.733 -25.281 1.00 91.25 393 GLU A C 1
ATOM 2734 O O . GLU A 1 393 ? 20.102 0.661 -24.172 1.00 91.25 393 GLU A O 1
ATOM 2739 N N . THR A 1 394 ? 19.935 1.060 -26.373 1.00 91.00 394 THR A N 1
ATOM 2740 C CA . THR A 1 394 ? 18.466 1.051 -26.442 1.00 91.00 394 THR A CA 1
ATOM 2741 C C . THR A 1 394 ? 18.040 0.058 -27.513 1.00 91.00 394 THR A C 1
ATOM 2743 O O . THR A 1 394 ? 18.276 0.286 -28.698 1.00 91.00 394 THR A O 1
ATOM 2746 N N . THR A 1 395 ? 17.395 -1.029 -27.100 1.00 93.19 395 THR A N 1
ATOM 2747 C CA . THR A 1 395 ? 16.945 -2.088 -28.007 1.00 93.19 395 THR A CA 1
ATOM 2748 C C . THR A 1 395 ? 15.492 -1.852 -28.423 1.00 93.19 395 THR A C 1
ATOM 2750 O O . THR A 1 395 ? 14.601 -1.754 -27.579 1.00 93.19 395 THR A O 1
ATOM 2753 N N . LEU A 1 396 ? 15.238 -1.794 -29.732 1.00 93.56 396 LEU A N 1
ATOM 2754 C CA . LEU A 1 396 ? 13.896 -1.783 -30.317 1.00 93.56 396 LEU A CA 1
ATOM 2755 C C . LEU A 1 396 ? 13.705 -3.084 -31.096 1.00 93.56 396 LEU A C 1
ATOM 2757 O O . LEU A 1 396 ? 14.425 -3.334 -32.058 1.00 93.56 396 LEU A O 1
ATOM 2761 N N . ASN A 1 397 ? 12.747 -3.909 -30.677 1.00 93.94 397 ASN A N 1
ATOM 2762 C CA . ASN A 1 397 ? 12.475 -5.201 -31.300 1.00 93.94 397 ASN A CA 1
ATOM 2763 C C . ASN A 1 397 ? 11.075 -5.218 -31.921 1.00 93.94 397 ASN A C 1
ATOM 2765 O O . ASN A 1 397 ? 10.113 -4.778 -31.291 1.00 93.94 397 ASN A O 1
ATOM 2769 N N . LYS A 1 398 ? 10.964 -5.763 -33.132 1.00 93.81 398 LYS A N 1
ATOM 2770 C CA . LYS A 1 398 ? 9.699 -5.952 -33.855 1.00 93.81 398 LYS A CA 1
ATOM 2771 C C . LYS A 1 398 ? 9.371 -7.443 -33.980 1.00 93.81 398 LYS A C 1
ATOM 2773 O O . LYS A 1 398 ? 10.276 -8.273 -33.939 1.00 93.81 398 LYS A O 1
ATOM 2778 N N . ALA A 1 399 ? 8.088 -7.791 -34.081 1.00 95.31 399 ALA A N 1
ATOM 2779 C CA . ALA A 1 399 ? 7.640 -9.186 -34.031 1.00 95.31 399 ALA A CA 1
ATOM 2780 C C . ALA A 1 399 ? 7.769 -9.909 -35.382 1.00 95.31 399 ALA A C 1
ATOM 2782 O O . ALA A 1 399 ? 8.057 -11.105 -35.409 1.00 95.31 399 ALA A O 1
ATOM 2783 N N . ALA A 1 400 ? 7.584 -9.192 -36.491 1.00 95.56 400 ALA A N 1
ATOM 2784 C CA . ALA A 1 400 ? 7.724 -9.715 -37.845 1.00 95.56 400 ALA A CA 1
ATOM 2785 C C . ALA A 1 400 ? 8.470 -8.741 -38.773 1.00 95.56 400 ALA A C 1
ATOM 2787 O O . ALA A 1 400 ? 8.598 -7.549 -38.496 1.00 95.56 400 ALA A O 1
ATOM 2788 N N . MET A 1 401 ? 8.931 -9.242 -39.925 1.00 92.94 401 MET A N 1
ATOM 2789 C CA . MET A 1 401 ? 9.661 -8.445 -40.923 1.00 92.94 401 MET A CA 1
ATOM 2790 C C . MET A 1 401 ? 8.865 -7.219 -41.405 1.00 92.94 401 MET A C 1
ATOM 2792 O O . MET A 1 401 ? 9.453 -6.159 -41.606 1.00 92.94 401 MET A O 1
ATOM 2796 N N . GLY A 1 402 ? 7.542 -7.349 -41.548 1.00 93.81 402 GLY A N 1
ATOM 2797 C CA . GLY A 1 402 ? 6.654 -6.273 -42.005 1.00 93.81 402 GLY A CA 1
ATOM 2798 C C . GLY A 1 402 ? 6.254 -5.249 -40.937 1.00 93.81 402 GLY A C 1
ATOM 2799 O O . GLY A 1 402 ? 5.595 -4.272 -41.280 1.00 93.81 402 GLY A O 1
ATOM 2800 N N . ASP A 1 403 ? 6.634 -5.457 -39.675 1.00 96.38 403 ASP A N 1
ATOM 2801 C CA . ASP A 1 403 ? 6.361 -4.515 -38.587 1.00 96.38 403 ASP A CA 1
ATOM 2802 C C . ASP A 1 403 ? 7.411 -3.392 -38.537 1.00 96.38 403 ASP A C 1
ATOM 2804 O O . ASP A 1 403 ? 8.505 -3.500 -39.102 1.00 96.38 403 ASP A O 1
ATOM 2808 N N . ASP A 1 404 ? 7.100 -2.335 -37.784 1.00 95.31 404 ASP A N 1
ATOM 2809 C CA . ASP A 1 404 ? 7.997 -1.202 -37.567 1.00 95.31 404 ASP A CA 1
ATOM 2810 C C . ASP A 1 404 ? 8.671 -1.262 -36.185 1.00 95.31 404 ASP A C 1
ATOM 2812 O O . ASP A 1 404 ? 8.009 -1.375 -35.153 1.00 95.31 404 ASP A O 1
ATOM 2816 N N . ALA A 1 405 ? 9.991 -1.079 -36.153 1.00 96.25 405 ALA A N 1
ATOM 2817 C CA . ALA A 1 405 ? 10.752 -0.721 -34.956 1.00 96.25 405 ALA A CA 1
ATOM 2818 C C . ALA A 1 405 ? 11.416 0.634 -35.210 1.00 96.25 405 ALA A C 1
ATOM 2820 O O . ALA A 1 405 ? 12.367 0.718 -35.988 1.00 96.25 405 ALA A O 1
ATOM 2821 N N . SER A 1 406 ? 10.896 1.705 -34.601 1.00 94.75 406 SER A N 1
ATOM 2822 C CA . SER A 1 406 ? 11.282 3.071 -34.965 1.00 94.75 406 SER A CA 1
ATOM 2823 C C . SER A 1 406 ? 11.474 4.012 -33.783 1.00 94.75 406 SER A C 1
ATOM 2825 O O . SER A 1 406 ? 10.813 3.907 -32.751 1.00 94.75 406 SER A O 1
ATOM 2827 N N . ILE A 1 407 ? 12.353 4.990 -33.988 1.00 95.62 407 ILE A N 1
ATOM 2828 C CA . ILE A 1 407 ? 12.382 6.239 -33.235 1.00 95.62 407 ILE A CA 1
ATOM 2829 C C . ILE A 1 407 ? 11.608 7.270 -34.056 1.00 95.62 407 ILE A C 1
ATOM 2831 O O . ILE A 1 407 ? 11.944 7.539 -35.213 1.00 95.62 407 ILE A O 1
ATOM 2835 N N . ALA A 1 408 ? 10.566 7.844 -33.454 1.00 94.69 408 ALA A N 1
ATOM 2836 C CA . ALA A 1 408 ? 9.694 8.814 -34.104 1.00 94.69 408 ALA A CA 1
ATOM 2837 C C . ALA A 1 408 ? 9.924 10.233 -33.577 1.00 94.69 408 ALA A C 1
ATOM 2839 O O . ALA A 1 408 ? 9.797 10.494 -32.382 1.00 94.69 408 ALA A O 1
ATOM 2840 N N . PHE A 1 409 ? 10.159 11.171 -34.489 1.00 96.19 409 PHE A N 1
ATOM 2841 C CA . PHE A 1 409 ? 10.288 12.597 -34.196 1.00 96.19 409 PHE A CA 1
ATOM 2842 C C . PHE A 1 409 ? 8.973 13.298 -34.542 1.00 96.19 409 PHE A C 1
ATOM 2844 O O . PHE A 1 409 ? 8.472 13.163 -35.663 1.00 96.19 409 PHE A O 1
ATOM 2851 N N . LYS A 1 410 ? 8.383 14.015 -33.579 1.00 95.31 410 LYS A N 1
ATOM 2852 C CA . LYS A 1 410 ? 7.010 14.538 -33.670 1.00 95.31 410 LYS A CA 1
ATOM 2853 C C . LYS A 1 410 ? 6.937 16.041 -33.388 1.00 95.31 410 LYS A C 1
ATOM 2855 O O . LYS A 1 410 ? 7.696 16.564 -32.580 1.00 95.31 410 LYS A O 1
ATOM 2860 N N . THR A 1 411 ? 5.948 16.707 -33.982 1.00 94.25 411 THR A N 1
ATOM 2861 C CA . THR A 1 411 ? 5.510 18.067 -33.626 1.00 94.25 411 THR A CA 1
ATOM 2862 C C . THR A 1 411 ? 4.007 18.024 -33.375 1.00 94.25 411 THR A C 1
ATOM 2864 O O . THR A 1 411 ? 3.265 17.529 -34.221 1.00 94.25 411 THR A O 1
ATOM 2867 N N . GLY A 1 412 ? 3.547 18.486 -32.207 1.00 92.00 412 GLY A N 1
ATOM 2868 C CA . GLY A 1 412 ? 2.119 18.446 -31.855 1.00 92.00 412 GLY A CA 1
ATOM 2869 C C . GLY A 1 412 ? 1.510 17.040 -31.947 1.00 92.00 412 GLY A C 1
ATOM 2870 O O . GLY A 1 412 ? 0.425 16.881 -32.491 1.00 92.00 412 GLY A O 1
ATOM 2871 N N . PHE A 1 413 ? 2.240 16.016 -31.489 1.00 90.00 413 PHE A N 1
ATOM 2872 C CA . PHE A 1 413 ? 1.878 14.587 -31.568 1.00 90.00 413 PHE A CA 1
ATOM 2873 C C . PHE A 1 413 ? 1.785 13.973 -32.976 1.00 90.00 413 PHE A C 1
ATOM 2875 O O . PHE A 1 413 ? 1.612 12.760 -33.090 1.00 90.00 413 PHE A O 1
ATOM 2882 N N . SER A 1 414 ? 2.001 14.748 -34.039 1.00 93.62 414 SER A N 1
ATOM 2883 C CA . SER A 1 414 ? 2.071 14.243 -35.410 1.00 93.62 414 SER A CA 1
ATOM 2884 C C . SER A 1 414 ? 3.523 13.944 -35.793 1.00 93.62 414 SER A C 1
ATOM 2886 O O . SER A 1 414 ? 4.411 14.781 -35.608 1.00 93.62 414 SER A O 1
ATOM 2888 N N . ALA A 1 415 ? 3.794 12.733 -36.282 1.00 95.12 415 ALA A N 1
ATOM 2889 C CA . ALA A 1 415 ? 5.144 12.324 -36.656 1.00 95.12 415 ALA A CA 1
ATOM 2890 C C . ALA A 1 415 ? 5.607 13.005 -37.950 1.00 95.12 415 ALA A C 1
ATOM 2892 O O . ALA A 1 415 ? 4.844 13.203 -38.890 1.00 95.12 415 ALA A O 1
ATOM 2893 N N . ARG A 1 416 ? 6.874 13.418 -37.967 1.00 97.25 416 ARG A N 1
ATOM 2894 C CA . ARG A 1 416 ? 7.507 14.162 -39.066 1.00 97.25 416 ARG A CA 1
ATOM 2895 C C . ARG A 1 416 ? 8.708 13.424 -39.638 1.00 97.25 416 ARG A C 1
ATOM 2897 O O . ARG A 1 416 ? 8.971 13.520 -40.832 1.00 97.25 416 ARG A O 1
ATOM 2904 N N . ALA A 1 417 ? 9.388 12.635 -38.812 1.00 96.38 417 ALA A N 1
ATOM 2905 C CA . ALA A 1 417 ? 10.444 11.738 -39.253 1.00 96.38 417 ALA A CA 1
ATOM 2906 C C . ALA A 1 417 ? 10.433 10.437 -38.448 1.00 96.38 417 ALA A C 1
ATOM 2908 O O . ALA A 1 417 ? 10.084 10.435 -37.266 1.00 96.38 417 ALA A O 1
ATOM 2909 N N . LEU A 1 418 ? 10.828 9.350 -39.103 1.00 96.94 418 LEU A N 1
ATOM 2910 C CA . LEU A 1 418 ? 11.017 8.024 -38.527 1.00 96.94 418 LEU A CA 1
ATOM 2911 C C . LEU A 1 418 ? 12.403 7.511 -38.918 1.00 96.94 418 LEU A C 1
ATOM 2913 O O . LEU A 1 418 ? 12.805 7.641 -40.078 1.00 96.94 418 LEU A O 1
ATOM 2917 N N . VAL A 1 419 ? 13.098 6.896 -37.965 1.00 96.75 419 VAL A N 1
ATOM 2918 C CA . VAL A 1 419 ? 14.358 6.178 -38.191 1.00 96.75 419 VAL A CA 1
ATOM 2919 C C . VAL A 1 419 ? 14.239 4.794 -37.571 1.00 96.75 419 VAL A C 1
ATOM 2921 O O . VAL A 1 419 ? 13.856 4.686 -36.406 1.00 96.75 419 VAL A O 1
ATOM 2924 N N . GLY A 1 420 ? 14.555 3.748 -38.330 1.00 96.38 420 GLY A N 1
ATOM 2925 C CA . GLY A 1 420 ? 14.578 2.379 -37.816 1.00 96.38 420 GLY A CA 1
ATOM 2926 C C . GLY A 1 420 ? 14.297 1.331 -38.886 1.00 96.38 420 GLY A C 1
ATOM 2927 O O . GLY A 1 420 ? 14.540 1.571 -40.066 1.00 96.38 420 GLY A O 1
ATOM 2928 N N . LEU A 1 421 ? 13.776 0.180 -38.471 1.00 96.81 421 LEU A N 1
ATOM 2929 C CA . LEU A 1 421 ? 13.338 -0.892 -39.366 1.00 96.81 421 LEU A CA 1
ATOM 2930 C C . LEU A 1 421 ? 11.871 -0.634 -39.710 1.00 96.81 421 LEU A C 1
ATOM 2932 O O . LEU A 1 421 ? 11.021 -0.752 -38.831 1.00 96.81 421 LEU A O 1
ATOM 2936 N N . LEU A 1 422 ? 11.589 -0.181 -40.936 1.00 94.69 422 LEU A N 1
ATOM 2937 C CA . LEU A 1 422 ? 10.292 0.415 -41.300 1.00 94.69 422 LEU A CA 1
ATOM 2938 C C . LEU A 1 422 ? 9.594 -0.376 -42.421 1.00 94.69 422 LEU A C 1
ATOM 2940 O O . LEU A 1 422 ? 9.704 -0.005 -43.599 1.00 94.69 422 LEU A O 1
ATOM 2944 N N . GLY A 1 423 ? 8.874 -1.439 -42.059 1.00 92.88 423 GLY A N 1
ATOM 2945 C CA . GLY A 1 423 ? 8.173 -2.357 -42.966 1.00 92.88 423 GLY A CA 1
ATOM 2946 C C . GLY A 1 423 ? 9.087 -3.353 -43.693 1.00 92.88 423 GLY A C 1
ATOM 2947 O O . GLY A 1 423 ? 8.664 -3.992 -44.653 1.00 92.88 423 GLY A O 1
ATOM 2948 N N . SER A 1 424 ? 10.351 -3.428 -43.276 1.00 93.69 424 SER A N 1
ATOM 2949 C CA . SER A 1 424 ? 11.422 -4.298 -43.782 1.00 93.69 424 SER A CA 1
ATOM 2950 C C . SER A 1 424 ? 12.459 -4.495 -42.665 1.00 93.69 424 SER A C 1
ATOM 2952 O O . SER A 1 424 ? 12.399 -3.817 -41.635 1.00 93.69 424 SER A O 1
ATOM 2954 N N . ASP A 1 425 ? 13.412 -5.409 -42.853 1.00 95.69 425 ASP A N 1
ATOM 2955 C CA . ASP A 1 425 ? 14.615 -5.538 -42.013 1.00 95.69 425 ASP A CA 1
ATOM 2956 C C . ASP A 1 425 ? 15.732 -4.551 -42.406 1.00 95.69 425 ASP A C 1
ATOM 2958 O O . ASP A 1 425 ? 16.756 -4.473 -41.732 1.00 95.69 425 ASP A O 1
ATOM 2962 N N . ASP A 1 426 ? 15.530 -3.760 -43.461 1.00 95.62 426 ASP A N 1
ATOM 2963 C CA . ASP A 1 426 ? 16.444 -2.687 -43.853 1.00 95.62 426 ASP A CA 1
ATOM 2964 C C . ASP A 1 426 ? 16.317 -1.472 -42.924 1.00 95.62 426 ASP A C 1
ATOM 2966 O O . ASP A 1 426 ? 15.211 -1.053 -42.559 1.00 95.62 426 ASP A O 1
ATOM 2970 N N . LEU A 1 427 ? 17.448 -0.840 -42.600 1.00 96.69 427 LEU A N 1
ATOM 2971 C CA . LEU A 1 427 ? 17.442 0.433 -41.880 1.00 96.69 427 LEU A CA 1
ATOM 2972 C C . LEU A 1 427 ? 16.949 1.533 -42.820 1.00 96.69 427 LEU A C 1
ATOM 2974 O O . LEU A 1 427 ? 17.539 1.762 -43.872 1.00 96.69 427 LEU A O 1
ATOM 2978 N N . ALA A 1 428 ? 15.907 2.258 -42.430 1.00 96.12 428 ALA A N 1
ATOM 2979 C CA . ALA A 1 428 ? 15.307 3.303 -43.242 1.00 96.12 428 ALA A CA 1
ATOM 2980 C C . ALA A 1 428 ? 15.149 4.623 -42.479 1.00 96.12 428 ALA A C 1
ATOM 2982 O O . ALA A 1 428 ? 14.872 4.656 -41.278 1.00 96.12 428 ALA A O 1
ATOM 2983 N N . VAL A 1 429 ? 15.256 5.722 -43.227 1.00 96.50 429 VAL A N 1
ATOM 2984 C CA . VAL A 1 429 ? 14.860 7.065 -42.794 1.00 96.50 429 VAL A CA 1
ATOM 2985 C C . VAL A 1 429 ? 13.685 7.510 -43.653 1.00 96.50 429 VAL A C 1
ATOM 2987 O O . VAL A 1 429 ? 13.807 7.637 -44.876 1.00 96.50 429 VAL A O 1
ATOM 2990 N N . LYS A 1 430 ? 12.538 7.753 -43.018 1.00 95.88 430 LYS A N 1
ATOM 2991 C CA . LYS A 1 430 ? 11.320 8.242 -43.676 1.00 95.88 430 LYS A CA 1
ATOM 2992 C C . LYS A 1 430 ? 10.930 9.605 -43.113 1.00 95.88 430 LYS A C 1
ATOM 2994 O O . LYS A 1 430 ? 10.989 9.815 -41.905 1.00 95.88 430 LYS A O 1
ATOM 2999 N N . VAL A 1 431 ? 10.486 10.514 -43.976 1.00 95.56 431 VAL A N 1
ATOM 3000 C CA . VAL A 1 431 ? 9.997 11.851 -43.599 1.00 95.56 431 VAL A CA 1
ATOM 3001 C C . VAL A 1 431 ? 8.569 12.066 -44.082 1.00 95.56 431 VAL A C 1
ATOM 3003 O O . VAL A 1 431 ? 8.146 11.474 -45.075 1.00 95.56 431 VAL A O 1
ATOM 3006 N N . SER A 1 432 ? 7.820 12.905 -43.376 1.00 95.31 432 SER A N 1
ATOM 3007 C CA . SER A 1 432 ? 6.428 13.220 -43.683 1.00 95.31 432 SER A CA 1
ATOM 3008 C C . SER A 1 432 ? 6.109 14.673 -43.338 1.00 95.31 432 SER A C 1
ATOM 3010 O O . SER A 1 432 ? 6.511 15.173 -42.286 1.00 95.31 432 SER A O 1
ATOM 3012 N N . ALA A 1 433 ? 5.367 15.348 -44.218 1.00 93.88 433 ALA A N 1
ATOM 3013 C CA . ALA A 1 433 ? 4.887 16.708 -43.978 1.00 93.88 433 ALA A CA 1
ATOM 3014 C C . ALA A 1 433 ? 3.614 16.738 -43.109 1.00 93.88 433 ALA A C 1
ATOM 3016 O O . ALA A 1 433 ? 3.407 17.685 -42.353 1.00 93.88 433 ALA A O 1
ATOM 3017 N N . ASP A 1 434 ? 2.779 15.698 -43.194 1.00 91.19 434 ASP A N 1
ATOM 3018 C CA . ASP A 1 434 ? 1.442 15.628 -42.589 1.00 91.19 434 ASP A CA 1
ATOM 3019 C C . ASP A 1 434 ? 1.338 14.598 -41.448 1.00 91.19 434 ASP A C 1
ATOM 3021 O O . ASP A 1 434 ? 0.460 14.705 -40.593 1.00 91.19 434 ASP A O 1
ATOM 3025 N N . GLY A 1 435 ? 2.278 13.653 -41.369 1.00 91.56 435 GLY A N 1
ATOM 3026 C CA . GLY A 1 435 ? 2.286 12.538 -40.421 1.00 91.56 435 GLY A CA 1
ATOM 3027 C C . GLY A 1 435 ? 1.388 11.369 -40.815 1.00 91.56 435 GLY A C 1
ATOM 3028 O O . GLY A 1 435 ? 1.197 10.465 -40.007 1.00 91.56 435 GLY A O 1
ATOM 3029 N N . ALA A 1 436 ? 0.858 11.377 -42.039 1.00 92.00 436 ALA A N 1
ATOM 3030 C CA . ALA A 1 436 ? 0.066 10.295 -42.615 1.00 92.00 436 ALA A CA 1
ATOM 3031 C C . ALA A 1 436 ? 0.786 9.658 -43.813 1.00 92.00 436 ALA A C 1
ATOM 3033 O O . ALA A 1 436 ? 0.836 8.436 -43.932 1.00 92.00 436 ALA A O 1
ATOM 3034 N N . SER A 1 437 ? 1.395 10.480 -44.671 1.00 93.25 437 SER A N 1
ATOM 3035 C CA . SER A 1 437 ? 2.086 10.041 -45.882 1.00 93.25 437 SER A CA 1
ATOM 3036 C C . SER A 1 437 ? 3.595 10.144 -45.708 1.00 93.25 437 SER A C 1
ATOM 3038 O O . SER A 1 437 ? 4.130 11.233 -45.491 1.00 93.25 437 SER A O 1
ATOM 3040 N N . TYR A 1 438 ? 4.304 9.023 -45.836 1.00 94.94 438 TYR A N 1
ATOM 3041 C CA . TYR A 1 438 ? 5.750 8.964 -45.625 1.00 94.94 438 TYR A CA 1
ATOM 3042 C C . TYR A 1 438 ? 6.518 8.776 -46.926 1.00 94.94 438 TYR A C 1
ATOM 3044 O O . TYR A 1 438 ? 6.195 7.926 -47.751 1.00 94.94 438 TYR A O 1
ATOM 3052 N N . THR A 1 439 ? 7.592 9.545 -47.070 1.00 94.19 439 THR A N 1
ATOM 3053 C CA . THR A 1 439 ? 8.574 9.397 -48.140 1.00 94.19 439 THR A CA 1
ATOM 3054 C C . THR A 1 439 ? 9.850 8.791 -47.576 1.00 94.19 439 THR A C 1
ATOM 3056 O O . THR A 1 439 ? 10.451 9.354 -46.662 1.00 94.19 439 THR A O 1
ATOM 3059 N N . THR A 1 440 ? 10.296 7.670 -48.141 1.00 94.50 440 THR A N 1
ATOM 3060 C CA . THR A 1 440 ? 11.616 7.102 -47.842 1.00 94.50 440 THR A CA 1
ATOM 3061 C C . THR A 1 440 ? 12.703 7.979 -48.450 1.00 94.50 440 THR A C 1
ATOM 3063 O O . THR A 1 440 ? 12.727 8.184 -49.663 1.00 94.50 440 THR A O 1
ATOM 3066 N N . ALA A 1 441 ? 13.583 8.512 -47.607 1.00 92.25 441 ALA A N 1
ATOM 3067 C CA . ALA A 1 441 ? 14.722 9.316 -48.036 1.00 92.25 441 ALA A CA 1
ATOM 3068 C C . ALA A 1 441 ? 15.961 8.439 -48.259 1.00 92.25 441 ALA A C 1
ATOM 3070 O O . ALA A 1 441 ? 16.644 8.578 -49.272 1.00 92.25 441 ALA A O 1
ATOM 3071 N N . LEU A 1 442 ? 16.212 7.510 -47.334 1.00 94.56 442 LEU A N 1
ATOM 3072 C CA . LEU A 1 442 ? 17.386 6.645 -47.316 1.00 94.56 442 LEU A CA 1
ATOM 3073 C C . LEU A 1 442 ? 17.000 5.247 -46.837 1.00 94.56 442 LEU A C 1
ATOM 3075 O O . LEU A 1 442 ? 16.193 5.115 -45.914 1.00 94.56 442 LEU A O 1
ATOM 3079 N N . THR A 1 443 ? 17.617 4.228 -47.429 1.00 96.12 443 THR A N 1
ATOM 3080 C CA . THR A 1 443 ? 17.591 2.841 -46.948 1.00 96.12 443 THR A CA 1
ATOM 3081 C C . THR A 1 443 ? 18.994 2.248 -46.959 1.00 96.12 443 THR A C 1
ATOM 3083 O O . THR A 1 443 ? 19.732 2.463 -47.918 1.00 96.12 443 THR A O 1
ATOM 3086 N N . VAL A 1 444 ? 19.345 1.467 -45.942 1.00 96.88 444 VAL A N 1
ATOM 3087 C CA . VAL A 1 444 ? 20.548 0.631 -45.902 1.00 96.88 444 VAL A CA 1
ATOM 3088 C C . VAL A 1 444 ? 20.104 -0.822 -45.919 1.00 96.88 444 VAL A C 1
ATOM 3090 O O . VAL A 1 444 ? 19.444 -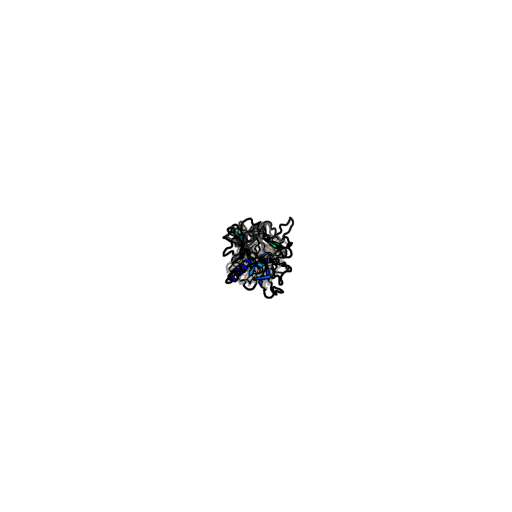1.275 -44.983 1.00 96.88 444 VAL A O 1
ATOM 3093 N N . ALA A 1 445 ? 20.447 -1.532 -46.991 1.00 95.50 445 ALA A N 1
ATOM 3094 C CA . ALA A 1 445 ? 20.048 -2.919 -47.172 1.00 95.50 445 ALA A CA 1
ATOM 3095 C C . ALA A 1 445 ? 20.726 -3.817 -46.129 1.00 95.50 445 ALA A C 1
ATOM 3097 O O . ALA A 1 445 ? 21.956 -3.839 -46.044 1.00 95.50 445 ALA A O 1
ATOM 3098 N N . ALA A 1 446 ? 19.950 -4.594 -45.377 1.00 94.00 446 ALA A N 1
ATOM 3099 C CA . ALA A 1 446 ? 20.481 -5.443 -44.310 1.00 94.00 446 ALA A CA 1
ATOM 3100 C C . ALA A 1 446 ? 21.464 -6.509 -44.833 1.00 94.00 446 ALA A C 1
ATOM 3102 O O . ALA A 1 446 ? 22.450 -6.827 -44.175 1.00 94.00 446 ALA A O 1
ATOM 3103 N N . ALA A 1 447 ? 21.225 -7.037 -46.039 1.00 93.94 447 ALA A N 1
ATOM 3104 C CA . ALA A 1 447 ? 22.024 -8.119 -46.618 1.00 93.94 447 ALA A CA 1
ATOM 3105 C C . ALA A 1 447 ? 23.381 -7.671 -47.190 1.00 93.94 447 ALA A C 1
ATOM 3107 O O . ALA A 1 447 ? 24.315 -8.469 -47.240 1.00 93.94 447 ALA A O 1
ATOM 3108 N N . SER A 1 448 ? 23.491 -6.426 -47.662 1.00 94.94 448 SER A N 1
ATOM 3109 C CA . SER A 1 448 ? 24.669 -5.947 -48.405 1.00 94.94 448 SER A CA 1
ATOM 3110 C C . SER A 1 448 ? 25.321 -4.702 -47.810 1.00 94.94 448 SER A C 1
ATOM 3112 O O . SER A 1 448 ? 26.397 -4.312 -48.258 1.00 94.94 448 SER A O 1
ATOM 3114 N N . GLY A 1 449 ? 24.673 -4.038 -46.848 1.00 92.62 449 GLY A N 1
ATOM 3115 C CA . GLY A 1 449 ? 25.086 -2.724 -46.352 1.00 92.62 449 GLY A CA 1
ATOM 3116 C C . GLY A 1 449 ? 24.945 -1.606 -47.392 1.00 92.62 449 GLY A C 1
ATOM 3117 O O . GLY A 1 449 ? 25.399 -0.487 -47.153 1.00 92.62 449 GLY A O 1
ATOM 3118 N N . GLN A 1 450 ? 24.336 -1.883 -48.552 1.00 94.50 450 GLN A N 1
ATOM 3119 C CA . GLN A 1 450 ? 24.208 -0.905 -49.626 1.00 94.50 450 GLN A CA 1
ATOM 3120 C C . GLN A 1 450 ? 23.261 0.219 -49.212 1.00 94.50 450 GLN A C 1
ATOM 3122 O O . GLN A 1 450 ? 22.104 -0.019 -48.862 1.00 94.50 450 GLN A O 1
ATOM 3127 N N . VAL A 1 451 ? 23.744 1.455 -49.319 1.00 94.94 451 VAL A N 1
ATOM 3128 C CA . VAL A 1 451 ? 22.929 2.656 -49.138 1.00 94.94 451 VAL A CA 1
ATOM 3129 C C . VAL A 1 451 ? 22.219 2.981 -50.451 1.00 94.94 451 VAL A C 1
ATOM 3131 O O . VAL A 1 451 ? 22.856 3.119 -51.493 1.00 94.94 451 VAL A O 1
ATOM 3134 N N . SER A 1 452 ? 20.898 3.130 -50.394 1.00 93.12 452 SER A N 1
ATOM 3135 C CA . SER A 1 452 ? 20.065 3.620 -51.489 1.00 93.12 452 SER A CA 1
ATOM 3136 C C . SER A 1 452 ? 19.363 4.909 -51.072 1.00 93.12 452 SER A C 1
ATOM 3138 O O . SER A 1 452 ? 18.835 5.027 -49.964 1.00 93.12 452 SER A O 1
ATOM 3140 N N . LEU A 1 453 ? 19.371 5.886 -51.976 1.00 91.69 453 LEU A N 1
ATOM 3141 C CA . LEU A 1 453 ? 18.702 7.172 -51.825 1.00 91.69 453 LEU A CA 1
ATOM 3142 C C . LEU A 1 453 ? 17.531 7.175 -52.804 1.00 91.69 453 LEU A C 1
ATOM 3144 O O . LEU A 1 453 ? 17.705 7.330 -54.009 1.00 91.69 453 LEU A O 1
ATOM 3148 N N . ALA A 1 454 ? 16.324 6.948 -52.285 1.00 85.75 454 ALA A N 1
ATOM 3149 C CA . ALA A 1 454 ? 15.124 6.774 -53.109 1.00 85.75 454 ALA A CA 1
ATOM 3150 C C . ALA A 1 454 ? 14.634 8.086 -53.755 1.00 85.75 454 ALA A C 1
ATOM 3152 O O . ALA A 1 454 ? 13.696 8.083 -54.557 1.00 85.75 454 ALA A O 1
ATOM 3153 N N . LYS A 1 455 ? 15.249 9.217 -53.395 1.00 86.31 455 LYS A N 1
ATOM 3154 C CA . LYS A 1 455 ? 15.006 10.543 -53.964 1.00 86.31 455 LYS A CA 1
ATOM 3155 C C . LYS A 1 455 ? 16.313 11.131 -54.503 1.00 86.31 455 LYS A C 1
ATOM 3157 O O . LYS A 1 455 ? 17.378 10.749 -54.019 1.00 86.31 455 LYS A O 1
ATOM 3162 N N . PRO A 1 456 ? 16.244 12.054 -55.484 1.00 85.31 456 PRO A N 1
ATOM 3163 C CA . PRO A 1 456 ? 17.427 12.728 -56.003 1.00 85.31 456 PRO A CA 1
ATOM 3164 C C . PRO A 1 456 ? 18.276 13.337 -54.887 1.00 85.31 456 PRO A C 1
ATOM 3166 O O . PRO A 1 456 ? 17.751 13.950 -53.956 1.00 85.31 456 PRO A O 1
ATOM 3169 N N . VAL A 1 457 ? 19.590 13.181 -55.013 1.00 86.94 457 VAL A N 1
ATOM 3170 C CA . VAL A 1 457 ? 20.562 13.766 -54.091 1.00 86.94 457 VAL A CA 1
ATOM 3171 C C . VAL A 1 457 ? 20.914 15.157 -54.580 1.00 86.94 457 VAL A C 1
ATOM 3173 O O . VAL A 1 457 ? 21.388 15.323 -55.702 1.00 86.94 457 VAL A O 1
ATOM 3176 N N . ILE A 1 458 ? 20.704 16.156 -53.730 1.00 87.62 458 ILE A N 1
ATOM 3177 C CA . ILE A 1 458 ? 21.160 17.519 -53.988 1.00 87.62 458 ILE A CA 1
ATOM 3178 C C . ILE A 1 458 ? 22.488 17.699 -53.252 1.00 87.62 458 ILE A C 1
ATOM 3180 O O . ILE A 1 458 ? 22.516 17.756 -52.024 1.00 87.62 458 ILE A O 1
ATOM 3184 N N . LEU A 1 459 ? 23.589 17.774 -54.003 1.00 88.50 459 LEU A N 1
ATOM 3185 C CA . LEU A 1 459 ? 24.901 18.126 -53.461 1.00 88.50 459 LEU A CA 1
ATOM 3186 C C . LEU A 1 459 ? 25.041 19.651 -53.445 1.00 88.50 459 LEU A C 1
ATOM 3188 O O . LEU A 1 459 ? 25.203 20.288 -54.490 1.00 88.50 459 LEU A O 1
ATOM 3192 N N . SER A 1 460 ? 24.965 20.243 -52.254 1.00 87.06 460 SER A N 1
ATOM 3193 C CA . SER A 1 460 ? 25.204 21.676 -52.074 1.00 87.06 460 SER A CA 1
ATOM 3194 C C . SER A 1 460 ? 26.603 22.044 -52.571 1.00 87.06 460 SER A C 1
ATOM 3196 O O . SER A 1 460 ? 27.580 21.372 -52.236 1.00 87.06 460 SER A O 1
ATOM 3198 N N . GLY A 1 461 ? 26.695 23.105 -53.375 1.00 87.06 461 GLY A N 1
ATOM 3199 C CA . GLY A 1 461 ? 27.968 23.572 -53.915 1.00 87.06 461 GLY A CA 1
ATOM 3200 C C . GLY A 1 461 ? 28.901 24.057 -52.806 1.00 87.06 461 GLY A C 1
ATOM 3201 O O . GLY A 1 461 ? 28.517 24.901 -51.997 1.00 87.06 461 GLY A O 1
ATOM 3202 N N . GLN A 1 462 ? 30.124 23.534 -52.775 1.00 88.75 462 GLN A N 1
ATOM 3203 C CA . GLN A 1 462 ? 31.187 23.999 -51.881 1.00 88.75 462 GLN A CA 1
ATOM 3204 C C . GLN A 1 462 ? 32.000 25.106 -52.558 1.00 88.75 462 GLN A C 1
ATOM 3206 O O . GLN A 1 462 ? 32.210 25.067 -53.765 1.00 88.75 462 GLN A O 1
ATOM 3211 N N . SER A 1 463 ? 32.480 26.098 -51.808 1.00 88.88 463 SER A N 1
ATOM 3212 C CA . SER A 1 463 ? 33.215 27.238 -52.383 1.00 88.88 463 SER A CA 1
ATOM 3213 C C . SER A 1 463 ? 34.604 26.882 -52.936 1.00 88.88 463 SER A C 1
ATOM 3215 O O . SER A 1 463 ? 35.219 27.706 -53.612 1.00 88.88 463 SER A O 1
ATOM 3217 N N . ALA A 1 464 ? 35.100 25.675 -52.673 1.00 89.12 464 ALA A N 1
ATOM 3218 C CA . ALA A 1 464 ? 36.336 25.133 -53.222 1.00 89.12 464 ALA A CA 1
ATOM 3219 C C . ALA A 1 464 ? 36.295 23.598 -53.193 1.00 89.12 464 ALA A C 1
ATOM 3221 O O . ALA A 1 464 ? 35.400 23.009 -52.579 1.00 89.12 464 ALA A O 1
ATOM 3222 N N . ASP A 1 465 ? 37.279 22.956 -53.825 1.00 88.06 465 ASP A N 1
ATOM 3223 C CA . ASP A 1 465 ? 37.487 21.519 -53.656 1.00 88.06 465 ASP A CA 1
ATOM 3224 C C . ASP A 1 465 ? 37.874 21.199 -52.199 1.00 88.06 465 ASP A C 1
ATOM 3226 O O . ASP A 1 465 ? 38.601 21.980 -51.572 1.00 88.06 465 ASP A O 1
ATOM 3230 N N . PRO A 1 466 ? 37.422 20.056 -51.647 1.00 89.38 466 PRO A N 1
ATOM 3231 C CA . PRO A 1 466 ? 37.844 19.602 -50.332 1.00 89.38 466 PRO A CA 1
ATOM 3232 C C . PRO A 1 466 ? 39.369 19.503 -50.236 1.00 89.38 466 PRO A C 1
ATOM 3234 O O . PRO A 1 466 ? 40.049 19.105 -51.182 1.00 89.38 466 PRO A O 1
ATOM 3237 N N . VAL A 1 467 ? 39.920 19.821 -49.066 1.00 89.94 467 VAL A N 1
ATOM 3238 C CA . VAL A 1 467 ? 41.351 19.640 -48.802 1.00 89.94 467 VAL A CA 1
ATOM 3239 C C . VAL A 1 467 ? 41.602 18.161 -48.508 1.00 89.94 467 VAL A C 1
ATOM 3241 O O . VAL A 1 467 ? 41.093 17.644 -47.518 1.00 89.94 467 VAL A O 1
ATOM 3244 N N . ALA A 1 468 ? 42.388 17.496 -49.361 1.00 87.31 468 ALA A N 1
ATOM 3245 C CA . ALA A 1 468 ? 42.752 16.078 -49.245 1.00 87.31 468 ALA A CA 1
ATOM 3246 C C . ALA A 1 468 ? 41.542 15.125 -49.074 1.00 87.31 468 ALA A C 1
ATOM 3248 O O . ALA A 1 468 ? 41.454 14.415 -48.068 1.00 87.31 468 ALA A O 1
ATOM 3249 N N . PRO A 1 469 ? 40.601 15.089 -50.041 1.00 88.94 469 PRO A N 1
ATOM 3250 C CA . PRO A 1 469 ? 39.489 14.150 -49.983 1.00 88.94 469 PRO A CA 1
ATOM 3251 C C . PRO A 1 469 ? 40.018 12.713 -50.031 1.00 88.94 469 PRO A C 1
ATOM 3253 O O . PRO A 1 469 ? 40.970 12.414 -50.753 1.00 88.94 469 PRO A O 1
ATOM 3256 N N . ALA A 1 470 ? 39.389 11.814 -49.276 1.00 92.25 470 ALA A N 1
ATOM 3257 C CA . ALA A 1 470 ? 39.666 10.388 -49.396 1.00 92.25 470 ALA A CA 1
ATOM 3258 C C . ALA A 1 470 ? 39.234 9.878 -50.780 1.00 92.25 470 ALA A C 1
ATOM 3260 O O . ALA A 1 470 ? 38.258 10.374 -51.354 1.00 92.25 470 ALA A O 1
ATOM 3261 N N . ASP A 1 471 ? 39.923 8.872 -51.311 1.00 88.81 471 ASP A N 1
ATOM 3262 C CA . ASP A 1 471 ? 39.484 8.205 -52.538 1.00 88.81 471 ASP A CA 1
ATOM 3263 C C . ASP A 1 471 ? 38.054 7.665 -52.380 1.00 88.81 471 ASP A C 1
ATOM 3265 O O . ASP A 1 471 ? 37.693 7.099 -51.350 1.00 88.81 471 ASP A O 1
ATOM 3269 N N . GLY A 1 472 ? 37.228 7.882 -53.402 1.00 86.19 472 GLY A N 1
ATOM 3270 C CA . GLY A 1 472 ? 35.792 7.605 -53.392 1.00 86.19 472 GLY A CA 1
ATOM 3271 C C . GLY A 1 472 ? 34.914 8.789 -52.969 1.00 86.19 472 GLY A C 1
ATOM 3272 O O . GLY A 1 472 ? 33.692 8.692 -53.063 1.00 86.19 472 GLY A O 1
ATOM 3273 N N . THR A 1 473 ? 35.491 9.919 -52.544 1.00 90.94 473 THR A N 1
ATOM 3274 C CA . THR A 1 473 ? 34.711 11.127 -52.216 1.00 90.94 473 THR A CA 1
ATOM 3275 C C . THR A 1 473 ? 34.095 11.731 -53.479 1.00 90.94 473 THR A C 1
ATOM 3277 O O . THR A 1 473 ? 34.794 11.901 -54.474 1.00 90.94 473 THR A O 1
ATOM 3280 N N . ILE A 1 474 ? 32.816 12.116 -53.418 1.00 92.00 474 ILE A N 1
ATOM 3281 C CA . ILE A 1 474 ? 32.091 12.842 -54.476 1.00 92.00 474 ILE A CA 1
ATOM 3282 C C . ILE A 1 474 ? 31.635 14.194 -53.913 1.00 92.00 474 ILE A C 1
ATOM 3284 O O . ILE A 1 474 ? 31.116 14.250 -52.798 1.00 92.00 474 ILE A O 1
ATOM 3288 N N . TRP A 1 475 ? 31.806 15.283 -54.665 1.00 92.25 475 TRP A N 1
ATOM 3289 C CA . TRP A 1 475 ? 31.341 16.617 -54.269 1.00 92.25 475 TRP A CA 1
ATOM 3290 C C . TRP A 1 475 ? 30.959 17.480 -55.471 1.00 92.25 475 TRP A C 1
ATOM 3292 O O . TRP A 1 475 ? 31.367 17.231 -56.603 1.00 92.25 475 TRP A O 1
ATOM 3302 N N . HIS A 1 476 ? 30.188 18.531 -55.201 1.00 92.31 476 HIS A N 1
ATOM 3303 C CA . HIS A 1 476 ? 29.904 19.600 -56.150 1.00 92.31 476 HIS A CA 1
ATOM 3304 C C . HIS A 1 476 ? 30.732 20.830 -55.764 1.00 92.31 476 HIS A C 1
ATOM 3306 O O . HIS A 1 476 ? 30.570 21.373 -54.667 1.00 92.31 476 HIS A O 1
ATOM 3312 N N . ASN A 1 477 ? 31.634 21.260 -56.644 1.00 88.38 477 ASN A N 1
ATOM 3313 C CA . ASN A 1 477 ? 32.376 22.505 -56.476 1.00 88.38 477 ASN A CA 1
ATOM 3314 C C . ASN A 1 477 ? 31.513 23.660 -56.999 1.00 88.38 477 ASN A C 1
ATOM 3316 O O . ASN A 1 477 ? 31.335 23.829 -58.200 1.00 88.38 477 ASN A O 1
ATOM 3320 N N . GLY A 1 478 ? 30.959 24.455 -56.088 1.00 85.56 478 GLY A N 1
ATOM 3321 C CA . GLY A 1 478 ? 30.071 25.573 -56.394 1.00 85.56 478 GLY A CA 1
ATOM 3322 C C . GLY A 1 478 ? 30.764 26.774 -57.041 1.00 85.56 478 GLY A C 1
ATOM 3323 O O . GLY A 1 478 ? 30.083 27.579 -57.668 1.00 85.56 478 GLY A O 1
ATOM 3324 N N . SER A 1 479 ? 32.091 26.895 -56.929 1.00 83.88 479 SER A N 1
ATOM 3325 C CA . SER A 1 479 ? 32.852 27.962 -57.594 1.00 83.88 479 SER A CA 1
ATOM 3326 C C . SER A 1 479 ? 33.140 27.645 -59.063 1.00 83.88 479 SER A C 1
ATOM 3328 O O . SER A 1 479 ? 33.191 28.561 -59.881 1.00 83.88 479 SER A O 1
ATOM 3330 N N . THR A 1 480 ? 33.313 26.365 -59.415 1.00 81.88 480 THR A N 1
ATOM 3331 C CA . THR A 1 480 ? 33.542 25.927 -60.806 1.00 81.88 480 THR A CA 1
ATOM 3332 C C . THR A 1 480 ? 32.297 25.346 -61.481 1.00 81.88 480 THR A C 1
ATOM 3334 O O . THR A 1 480 ? 32.282 25.202 -62.700 1.00 81.88 480 THR A O 1
ATOM 3337 N N . GLY A 1 481 ? 31.251 25.022 -60.714 1.00 82.12 481 GLY A N 1
ATOM 3338 C CA . GLY A 1 481 ? 30.032 24.356 -61.184 1.00 82.12 481 GLY A CA 1
ATOM 3339 C C . GLY A 1 481 ? 30.210 22.865 -61.493 1.00 82.12 481 GLY A C 1
ATOM 3340 O O . GLY A 1 481 ? 29.304 22.252 -62.052 1.00 82.12 481 GLY A O 1
ATOM 3341 N N . GLN A 1 482 ? 31.366 22.284 -61.161 1.00 85.38 482 GLN A N 1
ATOM 3342 C CA . GLN A 1 482 ? 31.725 20.924 -61.561 1.00 85.38 482 GLN A CA 1
ATOM 3343 C C . GLN A 1 482 ? 31.297 19.883 -60.530 1.00 85.38 482 GLN A C 1
ATOM 3345 O O . GLN A 1 482 ? 31.426 20.080 -59.315 1.00 85.38 482 GLN A O 1
ATOM 3350 N N . LEU A 1 483 ? 30.851 18.731 -61.034 1.00 89.44 483 LEU A N 1
ATOM 3351 C CA . LEU A 1 483 ? 30.736 17.513 -60.242 1.00 89.44 483 LEU A CA 1
ATOM 3352 C C . LEU A 1 483 ? 32.078 16.776 -60.271 1.00 89.44 483 LEU A C 1
ATOM 3354 O O . LEU A 1 483 ? 32.537 16.322 -61.323 1.00 89.44 483 LEU A O 1
ATOM 3358 N N . CYS A 1 484 ? 32.688 16.647 -59.101 1.00 88.38 484 CYS A N 1
ATOM 3359 C CA . CYS A 1 484 ? 34.029 16.112 -58.936 1.00 88.38 484 CYS A CA 1
ATOM 3360 C C . CYS A 1 484 ? 34.008 14.833 -58.096 1.00 88.38 484 CYS A C 1
ATOM 3362 O O . CYS A 1 484 ? 33.168 14.661 -57.207 1.00 88.38 484 CYS A O 1
ATOM 3364 N N . ALA A 1 485 ? 34.969 13.948 -58.354 1.00 90.81 485 ALA A N 1
ATOM 3365 C CA . ALA A 1 485 ? 35.264 12.818 -57.485 1.00 90.81 485 ALA A CA 1
ATOM 3366 C C . ALA A 1 485 ? 36.771 12.624 -57.307 1.00 90.81 485 ALA A C 1
ATOM 3368 O O . ALA A 1 485 ? 37.558 12.899 -58.213 1.00 90.81 485 ALA A O 1
ATOM 3369 N N . GLN A 1 486 ? 37.167 12.113 -56.146 1.00 89.38 486 GLN A N 1
ATOM 3370 C CA . GLN A 1 486 ? 38.537 11.716 -55.860 1.00 89.38 486 GLN A CA 1
ATOM 3371 C C . GLN A 1 486 ? 38.689 10.234 -56.213 1.00 89.38 486 GLN A C 1
ATOM 3373 O O . GLN A 1 486 ? 38.043 9.386 -55.602 1.00 89.38 486 GLN A O 1
ATOM 3378 N N . ILE A 1 487 ? 39.503 9.915 -57.218 1.00 84.62 487 ILE A N 1
ATOM 3379 C CA . ILE A 1 487 ? 39.704 8.546 -57.711 1.00 84.62 487 ILE A CA 1
ATOM 3380 C C . ILE A 1 487 ? 41.192 8.339 -58.008 1.00 84.62 487 ILE A C 1
ATOM 3382 O O . ILE A 1 487 ? 41.759 9.065 -58.829 1.00 84.62 487 ILE A O 1
ATOM 3386 N N . ASP A 1 488 ? 41.796 7.326 -57.387 1.00 82.56 488 ASP A N 1
ATOM 3387 C CA . ASP A 1 488 ? 43.221 6.978 -57.475 1.00 82.56 488 ASP A CA 1
ATOM 3388 C C . ASP A 1 488 ? 44.147 8.128 -57.040 1.00 82.56 488 ASP A C 1
ATOM 3390 O O . ASP A 1 488 ? 45.132 8.463 -57.706 1.00 82.56 488 ASP A O 1
ATOM 3394 N N . GLY A 1 489 ? 43.799 8.801 -55.944 1.00 79.12 489 GLY A N 1
ATOM 3395 C CA . GLY A 1 489 ? 44.553 9.923 -55.395 1.00 79.12 489 GLY A CA 1
ATOM 3396 C C . GLY A 1 489 ? 44.439 11.221 -56.200 1.00 79.12 489 GLY A C 1
ATOM 3397 O O . GLY A 1 489 ? 45.212 12.151 -55.958 1.00 79.12 489 GLY A O 1
ATOM 3398 N N . ARG A 1 490 ? 43.501 11.319 -57.154 1.00 78.75 490 ARG A N 1
ATOM 3399 C CA . ARG A 1 490 ? 43.331 12.499 -58.018 1.00 78.75 490 ARG A CA 1
ATOM 3400 C C . ARG A 1 490 ? 41.885 12.973 -58.097 1.00 78.75 490 ARG A C 1
ATOM 3402 O O . ARG A 1 490 ? 40.969 12.166 -58.232 1.00 78.75 490 ARG A O 1
ATOM 3409 N N . VAL A 1 491 ? 41.713 14.293 -58.144 1.00 82.44 491 VAL A N 1
ATOM 3410 C CA . VAL A 1 491 ? 40.436 14.933 -58.474 1.00 82.44 491 VAL A CA 1
ATOM 3411 C C . VAL A 1 491 ? 40.146 14.733 -59.963 1.00 82.44 491 VAL A C 1
ATOM 3413 O O . VAL A 1 491 ? 40.964 15.089 -60.813 1.00 82.44 491 VAL A O 1
ATOM 3416 N N . LYS A 1 492 ? 38.982 14.168 -60.289 1.00 83.56 492 LYS A N 1
ATOM 3417 C CA . LYS A 1 492 ? 38.466 14.023 -61.655 1.00 83.56 492 LYS A CA 1
ATOM 3418 C C . LYS A 1 492 ? 37.142 14.776 -61.774 1.00 83.56 492 LYS A C 1
ATOM 3420 O O . LYS A 1 492 ? 36.226 14.530 -60.990 1.00 83.56 492 LYS A O 1
ATOM 3425 N N . ALA A 1 493 ? 37.045 15.657 -62.768 1.00 81.38 493 ALA A N 1
ATOM 3426 C CA . ALA A 1 493 ? 35.780 16.255 -63.182 1.00 81.38 493 ALA A CA 1
ATOM 3427 C C . ALA A 1 493 ? 35.019 15.238 -64.041 1.00 81.38 493 ALA A C 1
ATOM 3429 O O . ALA A 1 493 ? 35.580 14.674 -64.983 1.00 81.38 493 ALA A O 1
ATOM 3430 N N . LEU A 1 494 ? 33.769 14.957 -63.689 1.00 78.12 494 LEU A N 1
ATOM 3431 C CA . LEU A 1 494 ? 32.990 13.876 -64.301 1.00 78.12 494 LEU A CA 1
ATOM 3432 C C . LEU A 1 494 ? 32.195 14.325 -65.545 1.00 78.12 494 LEU A C 1
ATOM 3434 O O . LEU A 1 494 ? 31.395 13.556 -66.069 1.00 78.12 494 LEU A O 1
ATOM 3438 N N . ASP A 1 495 ? 32.416 15.550 -66.029 1.00 69.31 495 ASP A N 1
ATOM 3439 C CA . ASP A 1 495 ? 31.570 16.255 -66.999 1.00 69.31 495 ASP A CA 1
ATOM 3440 C C . ASP A 1 495 ? 32.260 16.658 -68.331 1.00 69.31 495 ASP A C 1
ATOM 3442 O O . ASP A 1 495 ? 31.656 17.389 -69.116 1.00 69.31 495 ASP A O 1
ATOM 3446 N N . SER A 1 496 ? 33.477 16.177 -68.664 1.00 52.72 496 SER A N 1
ATOM 3447 C CA . SER A 1 496 ? 34.238 16.657 -69.851 1.00 52.72 496 SER A CA 1
ATOM 3448 C C . SER A 1 496 ? 34.697 15.611 -70.914 1.00 52.72 496 SER A C 1
ATOM 3450 O O . SER A 1 496 ? 35.610 14.820 -70.708 1.00 52.72 496 SER A O 1
ATOM 3452 N N . GLN A 1 497 ? 34.079 15.710 -72.111 1.00 52.12 497 GLN A N 1
ATOM 3453 C CA . GLN A 1 497 ? 34.620 15.636 -73.499 1.00 52.12 497 GLN A CA 1
ATOM 3454 C C . GLN A 1 497 ? 35.291 14.340 -74.072 1.00 52.12 497 GLN A C 1
ATOM 3456 O O . GLN A 1 497 ? 36.498 14.333 -74.306 1.00 52.12 497 GLN A O 1
ATOM 3461 N N . GLN A 1 498 ? 34.527 13.292 -74.465 1.00 54.81 498 GLN A N 1
ATOM 3462 C CA . GLN A 1 498 ? 35.050 12.134 -75.251 1.00 54.81 498 GLN A CA 1
ATOM 3463 C C . GLN A 1 498 ? 34.255 11.616 -76.487 1.00 54.81 498 GLN A C 1
ATOM 3465 O O . GLN A 1 498 ? 34.737 10.684 -77.127 1.00 54.81 498 GLN A O 1
ATOM 3470 N N . ASP A 1 499 ? 33.155 12.224 -76.956 1.00 53.19 499 ASP A N 1
ATOM 3471 C CA . ASP A 1 499 ? 32.355 11.630 -78.059 1.00 53.19 499 ASP A CA 1
ATOM 3472 C C . ASP A 1 499 ? 32.160 12.528 -79.302 1.00 53.19 499 ASP A C 1
ATOM 3474 O O . ASP A 1 499 ? 31.090 13.091 -79.520 1.00 53.19 499 ASP A O 1
ATOM 3478 N N . LEU A 1 500 ? 33.170 12.622 -80.182 1.00 54.91 500 LEU A N 1
ATOM 3479 C CA . LEU A 1 500 ? 32.959 13.052 -81.579 1.00 54.91 500 LEU A CA 1
ATOM 3480 C C . LEU A 1 500 ? 32.916 11.815 -82.508 1.00 54.91 500 LEU A C 1
ATOM 3482 O O . LEU A 1 500 ? 33.937 11.131 -82.638 1.00 54.91 500 LEU A O 1
ATOM 3486 N N . PRO A 1 501 ? 31.778 11.493 -83.157 1.00 54.91 501 PRO A N 1
ATOM 3487 C CA . PRO A 1 501 ? 31.639 10.305 -84.005 1.00 54.91 501 PRO A CA 1
ATOM 3488 C C . PRO A 1 501 ? 32.474 10.381 -85.301 1.00 54.91 501 PRO A C 1
ATOM 3490 O O . PRO A 1 501 ? 32.512 11.407 -85.979 1.00 54.91 501 PRO A O 1
ATOM 3493 N N . PHE A 1 502 ? 33.128 9.270 -85.665 1.00 61.78 502 PHE A N 1
ATOM 3494 C CA . PHE A 1 502 ? 33.870 9.077 -86.921 1.00 61.78 502 PHE A CA 1
ATOM 3495 C C . PHE A 1 502 ? 33.083 8.145 -87.854 1.00 61.78 502 PHE A C 1
ATOM 3497 O O . PHE A 1 502 ? 32.665 7.070 -87.428 1.00 61.78 502 PHE A O 1
ATOM 3504 N N . LEU A 1 503 ? 32.896 8.537 -89.119 1.00 63.50 503 LEU A N 1
ATOM 3505 C CA . LEU A 1 503 ? 32.283 7.683 -90.143 1.00 63.50 503 LEU A CA 1
ATOM 3506 C C . LEU A 1 503 ? 33.268 6.574 -90.540 1.00 63.50 503 LEU A C 1
ATOM 3508 O O . LEU A 1 503 ? 34.330 6.858 -91.093 1.00 63.50 503 LEU A O 1
ATOM 3512 N N . LEU A 1 504 ? 32.917 5.320 -90.251 1.00 70.88 504 LEU A N 1
ATOM 3513 C CA . LEU A 1 504 ? 33.663 4.150 -90.709 1.00 70.88 504 LEU A CA 1
ATOM 3514 C C . LEU A 1 504 ? 33.338 3.895 -92.195 1.00 70.88 504 LEU A C 1
ATOM 3516 O O . LEU A 1 504 ? 32.152 3.760 -92.508 1.00 70.88 504 LEU A O 1
ATOM 3520 N N . PRO A 1 505 ? 34.325 3.827 -93.109 1.00 77.25 505 PRO A N 1
ATOM 3521 C CA . PRO A 1 505 ? 34.050 3.485 -94.503 1.00 77.25 505 PRO A CA 1
ATOM 3522 C C . PRO A 1 505 ? 33.470 2.066 -94.634 1.00 77.25 505 PRO A C 1
ATOM 3524 O O . PRO A 1 505 ? 33.883 1.180 -93.877 1.00 77.25 505 PRO A O 1
ATOM 3527 N N . PRO A 1 506 ? 32.534 1.829 -95.570 1.00 85.69 506 PRO A N 1
ATOM 3528 C CA . PRO A 1 506 ? 32.043 0.493 -95.895 1.00 85.69 506 PRO A CA 1
ATOM 3529 C C . PRO A 1 506 ? 33.158 -0.473 -96.321 1.00 85.69 506 PRO A C 1
ATOM 3531 O O . PRO A 1 506 ? 34.220 -0.065 -96.795 1.00 85.69 506 PRO A O 1
ATOM 3534 N N . VAL A 1 507 ? 32.875 -1.773 -96.207 1.00 88.75 507 VAL A N 1
ATOM 3535 C CA . VAL A 1 507 ? 33.720 -2.847 -96.752 1.00 88.75 507 VAL A CA 1
ATOM 3536 C C . VAL A 1 507 ? 34.021 -2.583 -98.228 1.00 88.75 507 VAL A C 1
ATOM 3538 O O . VAL A 1 507 ? 33.128 -2.271 -99.014 1.00 88.75 507 VAL A O 1
ATOM 3541 N N . GLY A 1 508 ? 35.288 -2.714 -98.608 1.00 87.88 508 GLY A N 1
ATOM 3542 C CA . GLY A 1 508 ? 35.769 -2.484 -99.960 1.00 87.88 508 GLY A CA 1
ATOM 3543 C C . GLY A 1 508 ? 36.176 -1.041 -100.277 1.00 87.88 508 GLY A C 1
ATOM 3544 O O . GLY A 1 508 ? 36.804 -0.849 -101.319 1.00 87.88 508 GLY A O 1
ATOM 3545 N N . GLU A 1 509 ? 35.899 -0.060 -99.413 1.00 90.00 509 GLU A N 1
ATOM 3546 C CA . GLU A 1 509 ? 36.364 1.325 -99.572 1.00 90.00 509 GLU A CA 1
ATOM 3547 C C . GLU A 1 509 ? 37.707 1.586 -98.875 1.00 90.00 509 GLU A C 1
ATOM 3549 O O . GLU A 1 509 ? 38.124 0.849 -97.980 1.00 90.00 509 GLU A O 1
ATOM 3554 N N . TYR A 1 510 ? 38.397 2.657 -99.280 1.00 87.56 510 TYR A N 1
ATOM 3555 C CA . TYR A 1 510 ? 39.695 3.024 -98.718 1.00 87.56 510 TYR A CA 1
ATOM 3556 C C . TYR A 1 510 ? 39.594 4.066 -97.598 1.00 87.56 510 TYR A C 1
ATOM 3558 O O . TYR A 1 510 ? 39.020 5.141 -97.758 1.00 87.56 510 TYR A O 1
ATOM 3566 N N . VAL A 1 511 ? 40.290 3.794 -96.497 1.00 87.38 511 VAL A N 1
ATOM 3567 C CA . VAL A 1 511 ? 40.634 4.746 -95.442 1.00 87.38 511 VAL A CA 1
ATOM 3568 C C . VAL A 1 511 ? 41.961 5.420 -95.791 1.00 87.38 511 VAL A C 1
ATOM 3570 O O . VAL A 1 511 ? 42.952 4.763 -96.121 1.00 87.38 511 VAL A O 1
ATOM 3573 N N . MET A 1 512 ? 42.002 6.746 -95.679 1.00 86.75 512 MET A N 1
ATOM 3574 C CA . MET A 1 512 ? 43.232 7.521 -95.839 1.00 86.75 512 MET A CA 1
ATOM 3575 C C . MET A 1 512 ? 44.039 7.531 -94.539 1.00 86.75 512 MET A C 1
ATOM 3577 O O . MET A 1 512 ? 43.506 7.847 -93.474 1.00 86.75 512 MET A O 1
ATOM 3581 N N . THR A 1 513 ? 45.340 7.258 -94.626 1.00 87.19 513 THR A N 1
ATOM 3582 C CA . THR A 1 513 ? 46.264 7.317 -93.481 1.00 87.19 513 THR A CA 1
ATOM 3583 C C . THR A 1 513 ? 46.635 8.762 -93.137 1.00 87.19 513 THR A C 1
ATOM 3585 O O . THR A 1 513 ? 47.741 9.217 -93.394 1.00 87.19 513 THR A O 1
ATOM 3588 N N . THR A 1 514 ? 45.690 9.527 -92.585 1.00 77.44 514 THR A N 1
ATOM 3589 C CA . THR A 1 514 ? 45.877 10.956 -92.263 1.00 77.44 514 THR A CA 1
ATOM 3590 C C . THR A 1 514 ? 45.346 11.282 -90.868 1.00 77.44 514 THR A C 1
ATOM 3592 O O . THR A 1 514 ? 44.527 10.544 -90.318 1.00 77.44 514 THR A O 1
ATOM 3595 N N . THR A 1 515 ? 45.789 12.395 -90.282 1.00 64.75 515 THR A N 1
ATOM 3596 C CA . THR A 1 515 ? 45.288 12.891 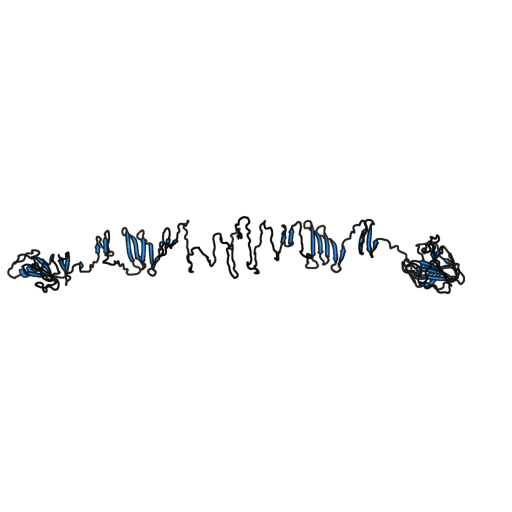-88.988 1.00 64.75 515 THR A CA 1
ATOM 3597 C C . THR A 1 515 ? 44.284 14.036 -89.113 1.00 64.75 515 THR A C 1
ATOM 3599 O O . THR A 1 515 ? 43.787 14.504 -88.091 1.00 64.75 515 THR A O 1
ATOM 3602 N N . GLY A 1 516 ? 43.941 14.462 -90.334 1.00 59.84 516 GLY A N 1
ATOM 3603 C CA . GLY A 1 516 ? 43.000 15.551 -90.622 1.00 59.84 516 GLY A CA 1
ATOM 3604 C C . GLY A 1 516 ? 41.662 15.062 -91.187 1.00 59.84 516 GLY A C 1
ATOM 3605 O O . GLY A 1 516 ? 41.593 14.069 -91.900 1.00 59.84 516 GLY A O 1
ATOM 3606 N N . CYS A 1 517 ? 40.575 15.755 -90.855 1.00 49.50 517 CYS A N 1
ATOM 3607 C CA . CYS A 1 517 ? 39.235 15.509 -91.388 1.00 49.50 517 CYS A CA 1
ATOM 3608 C C . CYS A 1 517 ? 38.991 16.350 -92.654 1.00 49.50 517 CYS A C 1
ATOM 3610 O O . CYS A 1 517 ? 38.873 17.564 -92.554 1.00 49.50 517 CYS A O 1
ATOM 3612 N N . GLY A 1 518 ? 38.849 15.692 -93.810 1.00 47.84 518 GLY A N 1
ATOM 3613 C CA . GLY A 1 518 ? 38.097 16.216 -94.958 1.00 47.84 518 GLY A CA 1
ATOM 3614 C C . GLY A 1 518 ? 38.884 16.925 -96.072 1.00 47.84 518 GLY A C 1
ATOM 3615 O O . GLY A 1 518 ? 39.458 17.986 -95.875 1.00 47.84 518 GLY A O 1
ATOM 3616 N N . GLY A 1 519 ? 38.817 16.330 -97.270 1.00 51.47 519 GLY A N 1
ATOM 3617 C CA . GLY A 1 519 ? 38.571 16.996 -98.559 1.00 51.47 519 GLY A CA 1
ATOM 3618 C C . GLY A 1 519 ? 39.415 18.205 -98.978 1.00 51.47 519 GLY A C 1
ATOM 3619 O O . GLY A 1 519 ? 38.889 19.309 -99.016 1.00 51.47 519 GLY A O 1
ATOM 3620 N N . ALA A 1 520 ? 40.658 17.991 -99.423 1.00 48.56 520 ALA A N 1
ATOM 3621 C CA . ALA A 1 520 ? 41.346 18.844 -100.406 1.00 48.56 520 ALA A CA 1
ATOM 3622 C C . ALA A 1 520 ? 42.551 18.100 -101.025 1.00 48.56 520 ALA A C 1
ATOM 3624 O O . ALA A 1 520 ? 42.984 17.075 -100.503 1.00 48.56 520 ALA A O 1
ATOM 3625 N N . SER A 1 521 ? 43.033 18.595 -102.170 1.00 52.62 521 SER A N 1
ATOM 3626 C CA . SER A 1 521 ? 43.886 17.928 -103.168 1.00 52.62 521 SER A CA 1
ATOM 3627 C C . SER A 1 521 ? 45.131 17.191 -102.646 1.00 52.62 521 SER A C 1
ATOM 3629 O O . SER A 1 521 ? 45.890 17.700 -101.822 1.00 52.62 521 SER A O 1
ATOM 3631 N N . LEU A 1 522 ? 45.407 16.016 -103.237 1.00 59.28 522 LEU A N 1
ATOM 3632 C CA . LEU A 1 522 ? 46.757 15.446 -103.280 1.00 59.28 522 LEU A CA 1
ATOM 3633 C C . LEU A 1 522 ? 47.681 16.501 -103.900 1.00 59.28 522 LEU A C 1
ATOM 3635 O O . LEU A 1 522 ? 47.634 16.746 -105.104 1.00 59.28 522 LEU A O 1
ATOM 3639 N N . ALA A 1 523 ? 48.488 17.161 -103.083 1.00 56.09 523 ALA A N 1
ATOM 3640 C CA . ALA A 1 523 ? 49.399 18.198 -103.530 1.00 56.09 523 ALA A CA 1
ATOM 3641 C C . ALA A 1 523 ? 50.805 17.806 -103.104 1.00 56.09 523 ALA A C 1
ATOM 3643 O O . ALA A 1 523 ? 51.207 18.052 -101.969 1.00 56.09 523 ALA A O 1
ATOM 3644 N N . SER A 1 524 ? 51.497 17.147 -104.038 1.00 65.19 524 SER A N 1
ATOM 3645 C CA . SER A 1 524 ? 52.949 16.986 -104.191 1.00 65.19 524 SER A CA 1
ATOM 3646 C C . SER A 1 524 ? 53.301 15.583 -104.695 1.00 65.19 524 SER A C 1
ATOM 3648 O O . SER A 1 524 ? 52.708 14.572 -104.319 1.00 65.19 524 SER A O 1
ATOM 3650 N N . ALA A 1 525 ? 54.269 15.550 -105.603 1.00 80.69 525 ALA A N 1
ATOM 3651 C CA . ALA A 1 525 ? 54.917 14.345 -106.086 1.00 80.69 525 ALA A CA 1
ATOM 3652 C C . ALA A 1 525 ? 56.072 14.004 -105.133 1.00 80.69 525 ALA A C 1
ATOM 3654 O O . ALA A 1 525 ? 57.000 14.800 -104.982 1.00 80.69 525 ALA A O 1
ATOM 3655 N N . LEU A 1 526 ? 56.037 12.831 -104.500 1.00 88.69 526 LEU A N 1
ATOM 3656 C CA . LEU A 1 526 ? 57.169 12.309 -103.739 1.00 88.69 526 LEU A CA 1
ATOM 3657 C C . LEU A 1 526 ? 58.062 11.497 -104.674 1.00 88.69 526 LEU A C 1
ATOM 3659 O O . LEU A 1 526 ? 57.696 10.401 -105.092 1.00 88.69 526 LEU A O 1
ATOM 3663 N N . ALA A 1 527 ? 59.225 12.045 -105.027 1.00 90.19 527 ALA A N 1
ATOM 3664 C CA . ALA A 1 527 ? 60.197 11.353 -105.867 1.00 90.19 527 ALA A CA 1
ATOM 3665 C C . ALA A 1 527 ? 60.963 10.288 -105.065 1.00 90.19 527 ALA A C 1
ATOM 3667 O O . ALA A 1 527 ? 61.662 10.602 -104.093 1.00 90.19 527 ALA A O 1
ATOM 3668 N N . GLY A 1 528 ? 60.860 9.035 -105.503 1.00 89.19 528 GLY A N 1
ATOM 3669 C CA . GLY A 1 528 ? 61.599 7.907 -104.961 1.00 89.19 528 GLY A CA 1
ATOM 3670 C C . GLY A 1 528 ? 63.091 7.950 -105.280 1.00 89.19 528 GLY A C 1
ATOM 3671 O O . GLY A 1 528 ? 63.573 8.726 -106.105 1.00 89.19 528 GLY A O 1
ATOM 3672 N N . ALA A 1 529 ? 63.840 7.074 -104.622 1.00 92.81 529 ALA A N 1
ATOM 3673 C CA . ALA A 1 529 ? 65.224 6.760 -104.956 1.00 92.81 529 ALA A CA 1
ATOM 3674 C C . ALA A 1 529 ? 65.492 5.294 -104.616 1.00 92.81 529 ALA A C 1
ATOM 3676 O O . ALA A 1 529 ? 64.849 4.747 -103.719 1.00 92.81 529 ALA A O 1
ATOM 3677 N N . ALA A 1 530 ? 66.450 4.667 -105.300 1.00 92.31 530 ALA A N 1
ATOM 3678 C CA . ALA A 1 530 ? 66.767 3.263 -105.072 1.00 92.31 530 ALA A CA 1
ATOM 3679 C C . ALA A 1 530 ? 67.102 2.988 -103.594 1.00 92.31 530 ALA A C 1
ATOM 3681 O O . ALA A 1 530 ? 67.989 3.613 -103.013 1.00 92.31 530 ALA A O 1
ATOM 3682 N N . GLY A 1 531 ? 66.355 2.069 -102.979 1.00 90.38 531 GLY A N 1
ATOM 3683 C CA . GLY A 1 531 ? 66.498 1.679 -101.578 1.00 90.38 531 GLY A CA 1
ATOM 3684 C C . GLY A 1 531 ? 65.904 2.653 -100.552 1.00 90.38 531 GLY A C 1
ATOM 3685 O O . GLY A 1 531 ? 66.075 2.435 -99.357 1.00 90.38 531 GLY A O 1
ATOM 3686 N N . ARG A 1 532 ? 65.216 3.729 -100.953 1.00 94.50 532 ARG A N 1
ATOM 3687 C CA . ARG A 1 532 ? 64.650 4.705 -100.004 1.00 94.50 532 ARG A CA 1
ATOM 3688 C C . ARG A 1 532 ? 63.379 4.178 -99.334 1.00 94.50 532 ARG A C 1
ATOM 3690 O O . ARG A 1 532 ? 62.445 3.789 -100.032 1.00 94.50 532 ARG A O 1
ATOM 3697 N N . ILE A 1 533 ? 63.323 4.263 -98.004 1.00 94.44 533 ILE A N 1
ATOM 3698 C CA . ILE A 1 533 ? 62.150 4.003 -97.156 1.00 94.44 533 ILE A CA 1
ATOM 3699 C C . ILE A 1 533 ? 61.741 5.299 -96.457 1.00 94.44 533 ILE A C 1
ATOM 3701 O O . ILE A 1 533 ? 62.593 5.966 -95.865 1.00 94.44 533 ILE A O 1
ATOM 3705 N N . GLU A 1 534 ? 60.453 5.633 -96.488 1.00 93.19 534 GLU A N 1
ATOM 3706 C CA . GLU A 1 534 ? 59.882 6.787 -95.779 1.00 93.19 534 GLU A CA 1
ATOM 3707 C C . GLU A 1 534 ? 58.615 6.380 -95.032 1.00 93.19 534 GLU A C 1
ATOM 3709 O O . GLU A 1 534 ? 57.696 5.873 -95.670 1.00 93.19 534 GLU A O 1
ATOM 3714 N N . ILE A 1 535 ? 58.567 6.605 -93.711 1.00 93.38 535 ILE A N 1
ATOM 3715 C CA . ILE A 1 535 ? 57.424 6.284 -92.831 1.00 93.38 535 ILE A CA 1
ATOM 3716 C C . ILE A 1 535 ? 56.953 7.511 -92.035 1.00 93.38 535 ILE A C 1
ATOM 3718 O O . ILE A 1 535 ? 57.750 8.402 -91.734 1.00 93.38 535 ILE A O 1
ATOM 3722 N N . PHE A 1 536 ? 55.677 7.545 -91.649 1.00 92.06 536 PHE A N 1
ATOM 3723 C CA . PHE A 1 536 ? 55.066 8.620 -90.854 1.00 92.06 536 PHE A CA 1
ATOM 3724 C C . PHE A 1 536 ? 53.971 8.085 -89.907 1.00 92.06 536 PHE A C 1
ATOM 3726 O O . PHE A 1 536 ? 53.442 6.997 -90.158 1.00 92.06 536 PHE A O 1
ATOM 3733 N N . PRO A 1 537 ? 53.620 8.810 -88.823 1.00 90.94 537 PRO A N 1
ATOM 3734 C CA . PRO A 1 537 ? 52.675 8.317 -87.828 1.00 90.94 537 PRO A CA 1
ATOM 3735 C C . PRO A 1 537 ? 51.209 8.446 -88.275 1.00 90.94 537 PRO A C 1
ATOM 3737 O O . PRO A 1 537 ? 50.796 9.453 -88.853 1.00 90.94 537 PRO A O 1
ATOM 3740 N N . PHE A 1 538 ? 50.408 7.441 -87.929 1.00 88.06 538 PHE A N 1
ATOM 3741 C CA . PHE A 1 538 ? 48.979 7.312 -88.211 1.00 88.06 538 PHE A CA 1
ATOM 3742 C C . PHE A 1 538 ? 48.233 6.766 -86.978 1.00 88.06 538 PHE A C 1
ATOM 3744 O O . PHE A 1 538 ? 48.706 5.832 -86.338 1.00 88.06 538 PHE A O 1
ATOM 3751 N N . VAL A 1 539 ? 47.058 7.323 -86.654 1.00 87.06 539 VAL A N 1
ATOM 3752 C CA . VAL A 1 539 ? 46.189 6.860 -85.552 1.00 87.06 539 VAL A CA 1
ATOM 3753 C C . VAL A 1 539 ? 44.786 6.567 -86.101 1.00 87.06 539 VAL A C 1
ATOM 3755 O O . VAL A 1 539 ? 44.096 7.507 -86.511 1.00 87.06 539 VAL A O 1
ATOM 3758 N N . PRO A 1 540 ? 44.317 5.305 -86.109 1.00 83.69 540 PRO A N 1
ATOM 3759 C CA . PRO A 1 540 ? 42.967 4.964 -86.525 1.00 83.69 540 PRO A CA 1
ATOM 3760 C C . PRO A 1 540 ? 41.932 5.592 -85.593 1.00 83.69 540 PRO A C 1
ATOM 3762 O O . PRO A 1 540 ? 42.012 5.484 -84.368 1.00 83.69 540 PRO A O 1
ATOM 3765 N N . ARG A 1 541 ? 40.907 6.220 -86.172 1.00 78.19 541 ARG A N 1
ATOM 3766 C CA . ARG A 1 541 ? 39.787 6.811 -85.417 1.00 78.19 541 ARG A CA 1
ATOM 3767 C C . ARG A 1 541 ? 38.676 5.805 -85.095 1.00 78.19 541 ARG A C 1
ATOM 3769 O O . ARG A 1 541 ? 37.782 6.116 -84.311 1.00 78.19 541 ARG A O 1
ATOM 3776 N N . ALA A 1 542 ? 38.783 4.596 -85.642 1.00 80.25 542 ALA A N 1
ATOM 3777 C CA . ALA A 1 542 ? 37.963 3.423 -85.361 1.00 80.25 542 ALA A CA 1
ATOM 3778 C C . ALA A 1 542 ? 38.810 2.146 -85.512 1.00 80.25 542 ALA A C 1
ATOM 3780 O O . ALA A 1 542 ? 39.956 2.218 -85.956 1.00 80.25 542 ALA A O 1
ATOM 3781 N N . ASN A 1 543 ? 38.259 0.990 -85.135 1.00 86.44 543 ASN A N 1
ATOM 3782 C CA . ASN A 1 543 ? 38.891 -0.296 -85.431 1.00 86.44 543 ASN A CA 1
ATOM 3783 C C . ASN A 1 543 ? 38.791 -0.559 -86.941 1.00 86.44 543 ASN A C 1
ATOM 3785 O O . ASN A 1 543 ? 37.694 -0.490 -87.490 1.00 86.44 543 ASN A O 1
ATOM 3789 N N . LEU A 1 544 ? 39.917 -0.836 -87.601 1.00 87.62 544 LEU A N 1
ATOM 3790 C CA . LEU A 1 544 ? 39.990 -1.071 -89.046 1.00 87.62 544 LEU A CA 1
ATOM 3791 C C . LEU A 1 544 ? 40.450 -2.506 -89.301 1.00 87.62 544 LEU A C 1
ATOM 3793 O O . LEU A 1 544 ? 41.507 -2.896 -88.812 1.00 87.62 544 LEU A O 1
ATOM 3797 N N . VAL A 1 545 ? 39.686 -3.268 -90.078 1.00 93.50 545 VAL A N 1
ATOM 3798 C CA . VAL A 1 545 ? 40.128 -4.554 -90.638 1.00 93.50 545 VAL A CA 1
ATOM 3799 C C . VAL A 1 545 ? 40.471 -4.289 -92.096 1.00 93.50 545 VAL A C 1
ATOM 3801 O O . VAL A 1 545 ? 39.653 -3.709 -92.802 1.00 93.50 545 VAL A O 1
ATOM 3804 N N . VAL A 1 546 ? 41.688 -4.623 -92.518 1.00 93.62 546 VAL A N 1
ATOM 3805 C CA . VAL A 1 546 ? 42.261 -4.193 -93.799 1.00 93.62 546 VAL A CA 1
ATOM 3806 C C . VAL A 1 546 ? 42.675 -5.403 -94.629 1.00 93.62 546 VAL A C 1
ATOM 3808 O O . VAL A 1 546 ? 43.465 -6.223 -94.153 1.00 93.62 546 VAL A O 1
ATOM 3811 N N . ASP A 1 547 ? 42.175 -5.484 -95.866 1.00 95.06 547 ASP A N 1
ATOM 3812 C CA . ASP A 1 547 ? 42.463 -6.572 -96.815 1.00 95.06 547 ASP A CA 1
ATOM 3813 C C . ASP A 1 547 ? 43.449 -6.173 -97.927 1.00 95.06 547 ASP A C 1
ATOM 3815 O O . ASP A 1 547 ? 44.097 -7.030 -98.535 1.00 95.06 547 ASP A O 1
ATOM 3819 N N . ARG A 1 548 ? 43.593 -4.870 -98.208 1.00 95.25 548 ARG A N 1
ATOM 3820 C CA . ARG A 1 548 ? 44.545 -4.335 -99.193 1.00 95.25 548 ARG A CA 1
ATOM 3821 C C . ARG A 1 548 ? 45.193 -3.039 -98.732 1.00 95.25 548 ARG A C 1
ATOM 3823 O O . ARG A 1 548 ? 44.566 -2.197 -98.091 1.00 95.25 548 ARG A O 1
ATOM 3830 N N . MET A 1 549 ? 46.447 -2.849 -99.131 1.00 96.50 549 MET A N 1
ATOM 3831 C CA . MET A 1 549 ? 47.139 -1.563 -99.026 1.00 96.50 549 MET A CA 1
ATOM 3832 C C . MET A 1 549 ? 47.495 -1.065 -100.420 1.00 96.50 549 MET A C 1
ATOM 3834 O O . MET A 1 549 ? 47.876 -1.860 -101.283 1.00 96.50 549 MET A O 1
ATOM 3838 N N . ALA A 1 550 ? 47.384 0.245 -100.629 1.00 95.00 550 ALA A N 1
ATOM 3839 C CA . ALA A 1 550 ? 47.602 0.855 -101.930 1.00 95.00 550 ALA A CA 1
ATOM 3840 C C . ALA A 1 550 ? 48.375 2.176 -101.851 1.00 95.00 550 ALA A C 1
ATOM 3842 O O . ALA A 1 550 ? 48.273 2.918 -100.872 1.00 95.00 550 ALA A O 1
ATOM 3843 N N . PHE A 1 551 ? 49.098 2.493 -102.923 1.00 94.06 551 PHE A N 1
ATOM 3844 C CA . PHE A 1 551 ? 49.622 3.829 -103.217 1.00 94.06 551 PHE A CA 1
ATOM 3845 C C . PHE A 1 551 ? 49.417 4.158 -104.701 1.00 94.06 551 PHE A C 1
ATOM 3847 O O . PHE A 1 551 ? 49.197 3.272 -105.522 1.00 94.06 551 PHE A O 1
ATOM 3854 N N . ASN A 1 552 ? 49.514 5.433 -105.074 1.00 93.25 552 ASN A N 1
ATOM 3855 C CA . ASN A 1 552 ? 49.348 5.879 -106.460 1.00 93.25 552 ASN A CA 1
ATOM 3856 C C . ASN A 1 552 ? 50.681 6.333 -107.072 1.00 93.25 552 ASN A C 1
ATOM 3858 O O . ASN A 1 552 ? 51.306 7.259 -106.552 1.00 93.25 552 ASN A O 1
ATOM 3862 N N . VAL A 1 553 ? 51.092 5.710 -108.183 1.00 94.19 553 VAL A N 1
ATOM 3863 C CA . VAL A 1 553 ? 52.298 6.071 -108.948 1.00 94.19 553 VAL A CA 1
ATOM 3864 C C . VAL A 1 553 ? 51.962 7.173 -109.949 1.00 94.19 553 VAL A C 1
ATOM 3866 O O . VAL A 1 553 ? 51.152 6.980 -110.855 1.00 94.19 553 VAL A O 1
ATOM 3869 N N . THR A 1 554 ? 52.610 8.328 -109.820 1.00 92.62 554 THR A N 1
ATOM 3870 C CA . THR A 1 554 ? 52.397 9.496 -110.691 1.00 92.62 554 THR A CA 1
ATOM 3871 C C . THR A 1 554 ? 53.427 9.596 -111.813 1.00 92.62 554 THR A C 1
ATOM 3873 O O . THR A 1 554 ? 53.099 10.086 -112.890 1.00 92.62 554 THR A O 1
ATOM 3876 N N . VAL A 1 555 ? 54.643 9.078 -111.604 1.00 94.12 555 VAL A N 1
ATOM 3877 C CA . VAL A 1 555 ? 55.679 8.938 -112.641 1.00 94.12 555 VAL A CA 1
ATOM 3878 C C . VAL A 1 555 ? 56.291 7.548 -112.527 1.00 94.12 555 VAL A C 1
ATOM 3880 O O . VAL A 1 555 ? 56.869 7.202 -111.496 1.00 94.12 555 VAL A O 1
ATOM 3883 N N . ALA A 1 556 ? 56.135 6.746 -113.577 1.00 92.69 556 ALA A N 1
ATOM 3884 C CA . ALA A 1 556 ? 56.626 5.376 -113.627 1.00 92.69 556 ALA A CA 1
ATOM 3885 C C . ALA A 1 556 ? 58.118 5.304 -113.987 1.00 92.69 556 ALA A C 1
ATOM 3887 O O . ALA A 1 556 ? 58.644 6.181 -114.670 1.00 92.69 556 ALA A O 1
ATOM 3888 N N . ALA A 1 557 ? 58.785 4.229 -113.574 1.00 93.19 557 ALA A N 1
ATOM 3889 C CA . ALA A 1 557 ? 60.151 3.916 -113.987 1.00 93.19 557 ALA A CA 1
ATOM 3890 C C . ALA A 1 557 ? 60.237 2.434 -114.369 1.00 93.19 557 ALA A C 1
ATOM 3892 O O . ALA A 1 557 ? 59.817 1.572 -113.602 1.00 93.19 557 ALA A O 1
ATOM 3893 N N . ALA A 1 558 ? 60.758 2.128 -115.561 1.00 91.62 558 ALA A N 1
ATOM 3894 C CA . ALA A 1 558 ? 60.805 0.756 -116.066 1.00 91.62 558 ALA A CA 1
ATOM 3895 C C . ALA A 1 558 ? 61.573 -0.172 -115.105 1.00 91.62 558 ALA A C 1
ATOM 3897 O O . ALA A 1 558 ? 62.677 0.156 -114.670 1.00 91.62 558 ALA A O 1
ATOM 3898 N N . GLY A 1 559 ? 60.975 -1.318 -114.762 1.00 89.50 559 GLY A N 1
ATOM 3899 C CA . GLY A 1 559 ? 61.539 -2.276 -113.802 1.00 89.50 559 GLY A CA 1
ATOM 3900 C C . GLY A 1 559 ? 61.517 -1.818 -112.336 1.00 89.50 559 GLY A C 1
ATOM 3901 O O . GLY A 1 559 ? 62.096 -2.488 -111.482 1.00 89.50 559 GLY A O 1
ATOM 3902 N N . ALA A 1 560 ? 60.880 -0.685 -112.022 1.00 94.44 560 ALA A N 1
ATOM 3903 C CA . ALA A 1 560 ? 60.737 -0.221 -110.651 1.00 94.44 560 ALA A CA 1
ATOM 3904 C C . ALA A 1 560 ? 59.680 -1.029 -109.889 1.00 94.44 560 ALA A C 1
ATOM 3906 O O . ALA A 1 560 ? 58.634 -1.373 -110.427 1.00 94.44 560 ALA A O 1
ATOM 3907 N N . LEU A 1 561 ? 59.940 -1.261 -108.608 1.00 95.31 561 LEU A N 1
ATOM 3908 C CA . LEU A 1 561 ? 59.090 -1.982 -107.673 1.00 95.31 561 LEU A CA 1
ATOM 3909 C C . LEU A 1 561 ? 58.919 -1.148 -106.401 1.00 95.31 561 LEU A C 1
ATOM 3911 O O . LEU A 1 561 ? 59.834 -0.423 -105.990 1.00 95.31 561 LEU A O 1
ATOM 3915 N N . GLY A 1 562 ? 57.760 -1.269 -105.762 1.00 95.00 562 GLY A N 1
ATOM 3916 C CA . GLY A 1 562 ? 57.467 -0.648 -104.473 1.00 95.00 562 GLY A CA 1
ATOM 3917 C C . GLY A 1 562 ? 56.887 -1.635 -103.462 1.00 95.00 562 GLY A C 1
ATOM 3918 O O . GLY A 1 562 ? 56.193 -2.577 -103.838 1.00 95.00 562 GLY A O 1
ATOM 3919 N N . ARG A 1 563 ? 57.148 -1.393 -102.171 1.00 96.50 563 ARG A N 1
ATOM 3920 C CA . ARG A 1 563 ? 56.537 -2.117 -101.038 1.00 96.50 563 ARG A CA 1
ATOM 3921 C C . ARG A 1 563 ? 56.019 -1.138 -99.997 1.00 96.50 563 ARG A C 1
ATOM 3923 O O . ARG A 1 563 ? 56.675 -0.131 -99.736 1.00 96.50 563 ARG A O 1
ATOM 3930 N N . ILE A 1 564 ? 54.880 -1.434 -99.383 1.00 96.94 564 ILE A N 1
ATOM 3931 C CA . ILE A 1 564 ? 54.354 -0.683 -98.240 1.00 96.94 564 ILE A CA 1
ATOM 3932 C C . ILE A 1 564 ? 54.847 -1.344 -96.954 1.00 96.94 564 ILE A C 1
ATOM 3934 O O . ILE A 1 564 ? 54.917 -2.570 -96.865 1.00 96.94 564 ILE A O 1
ATOM 3938 N N . LEU A 1 565 ? 55.196 -0.522 -95.967 1.00 95.81 565 LEU A N 1
ATOM 3939 C CA . LEU A 1 565 ? 55.619 -0.960 -94.644 1.00 95.81 565 LEU A CA 1
ATOM 3940 C C . LEU A 1 565 ? 54.680 -0.385 -93.594 1.00 95.81 565 LEU A C 1
ATOM 3942 O O . LEU A 1 565 ? 54.313 0.791 -93.666 1.00 95.81 565 LEU A O 1
ATOM 3946 N N . LEU A 1 566 ? 54.343 -1.200 -92.599 1.00 95.94 566 LEU A N 1
ATOM 3947 C CA . LEU A 1 566 ? 53.619 -0.773 -91.411 1.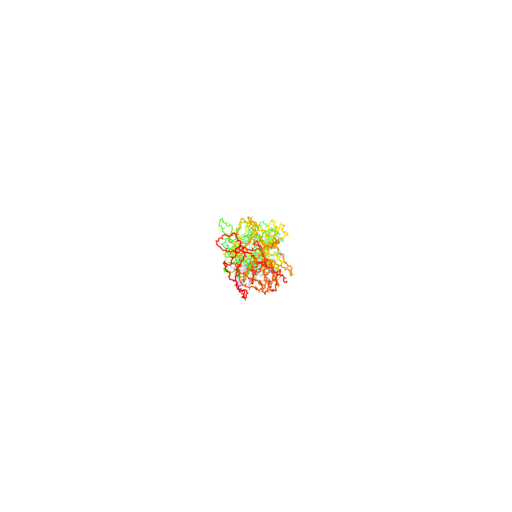00 95.94 566 LEU A CA 1
ATOM 3948 C C . LEU A 1 566 ? 54.360 -1.248 -90.165 1.00 95.94 566 LEU A C 1
ATOM 3950 O O . LEU A 1 566 ? 54.652 -2.432 -90.030 1.00 95.94 566 LEU A O 1
ATOM 3954 N N . TYR A 1 567 ? 54.621 -0.329 -89.248 1.00 96.50 567 TYR A N 1
ATOM 3955 C CA . TYR A 1 567 ? 55.232 -0.566 -87.948 1.00 96.50 567 TYR A CA 1
ATOM 3956 C C . TYR A 1 567 ? 54.243 -0.219 -86.831 1.00 96.50 567 TYR A C 1
ATOM 3958 O O . TYR A 1 567 ? 53.425 0.694 -86.969 1.00 96.50 567 TYR A O 1
ATOM 3966 N N . ASP A 1 568 ? 54.336 -0.930 -85.711 1.00 94.12 568 ASP A N 1
ATOM 3967 C CA . ASP A 1 568 ? 53.666 -0.550 -84.463 1.00 94.12 568 ASP A CA 1
ATOM 3968 C C . ASP A 1 568 ? 54.364 0.666 -83.830 1.00 94.12 568 ASP A C 1
ATOM 3970 O O . ASP A 1 568 ? 55.478 1.026 -84.228 1.00 94.12 568 ASP A O 1
ATOM 3974 N N . ALA A 1 569 ? 53.733 1.292 -82.837 1.00 91.62 569 ALA A N 1
ATOM 3975 C CA . ALA A 1 569 ? 54.356 2.339 -82.035 1.00 91.62 569 ALA A CA 1
ATOM 3976 C C . ALA A 1 569 ? 54.697 1.865 -80.613 1.00 91.62 569 ALA A C 1
ATOM 3978 O O . ALA A 1 569 ? 53.966 1.083 -80.009 1.00 91.62 569 ALA A O 1
ATOM 3979 N N . ASP A 1 570 ? 55.799 2.369 -80.056 1.00 87.25 570 ASP A N 1
ATOM 3980 C CA . ASP A 1 570 ? 56.130 2.196 -78.639 1.00 87.25 570 ASP A CA 1
ATOM 3981 C C . ASP A 1 570 ? 55.283 3.112 -77.727 1.00 87.25 570 ASP A C 1
ATOM 3983 O O . ASP A 1 570 ? 54.494 3.939 -78.191 1.00 87.25 570 ASP A O 1
ATOM 3987 N N . ALA A 1 571 ? 55.470 3.003 -76.406 1.00 84.69 571 ALA A N 1
ATOM 3988 C CA . ALA A 1 571 ? 54.759 3.816 -75.411 1.00 84.69 571 ALA A CA 1
ATOM 3989 C C . ALA A 1 571 ? 54.976 5.340 -75.560 1.00 84.69 571 ALA A C 1
ATOM 3991 O O . ALA A 1 571 ? 54.217 6.123 -74.996 1.00 84.69 571 ALA A O 1
ATOM 3992 N N . ASN A 1 572 ? 55.992 5.764 -76.321 1.00 81.62 572 ASN A N 1
ATOM 3993 C CA . ASN A 1 572 ? 56.293 7.164 -76.612 1.00 81.62 572 ASN A CA 1
ATOM 3994 C C . ASN A 1 572 ? 55.810 7.596 -78.011 1.00 81.62 572 ASN A C 1
ATOM 3996 O O . ASN A 1 572 ? 56.109 8.712 -78.440 1.00 81.62 572 ASN A O 1
ATOM 4000 N N . GLY A 1 573 ? 55.107 6.730 -78.747 1.00 84.44 573 GLY A N 1
ATOM 4001 C CA . GLY A 1 573 ? 54.617 7.001 -80.099 1.00 84.44 573 GLY A CA 1
ATOM 4002 C C . GLY A 1 573 ? 55.669 6.862 -81.210 1.00 84.44 573 GLY A C 1
ATOM 4003 O O . GLY A 1 573 ? 55.429 7.331 -82.322 1.00 84.44 573 GLY A O 1
ATOM 4004 N N . ARG A 1 574 ? 56.828 6.241 -80.952 1.00 89.44 574 ARG A N 1
ATOM 4005 C CA . ARG A 1 574 ? 57.926 6.047 -81.927 1.00 89.44 574 ARG A CA 1
ATOM 4006 C C . ARG A 1 574 ? 57.778 4.708 -82.662 1.00 89.44 574 ARG A C 1
ATOM 4008 O O . ARG A 1 574 ? 57.203 3.795 -82.081 1.00 89.44 574 ARG A O 1
ATOM 4015 N N . PRO A 1 575 ? 58.298 4.538 -83.893 1.00 92.44 575 PRO A N 1
ATOM 4016 C CA . PRO A 1 575 ? 58.174 3.274 -84.622 1.00 92.44 575 PRO A CA 1
ATOM 4017 C C . PRO A 1 575 ? 58.928 2.138 -83.916 1.00 92.44 575 PRO A C 1
ATOM 4019 O O . PRO A 1 575 ? 60.092 2.291 -83.533 1.00 92.44 575 PRO A O 1
ATOM 4022 N N . ALA A 1 576 ? 58.262 0.994 -83.784 1.00 93.69 576 ALA A N 1
ATOM 4023 C CA . ALA A 1 576 ? 58.734 -0.189 -83.074 1.00 93.69 576 ALA A CA 1
ATOM 4024 C C . ALA A 1 576 ? 58.854 -1.398 -84.021 1.00 93.69 576 ALA A C 1
ATOM 4026 O O . ALA A 1 576 ? 59.646 -1.357 -84.963 1.00 93.69 576 ALA A O 1
ATOM 4027 N N . SER A 1 577 ? 58.120 -2.485 -83.767 1.00 95.88 577 SER A N 1
ATOM 4028 C CA . SER A 1 577 ? 58.158 -3.728 -84.548 1.00 95.88 577 SER A CA 1
ATOM 4029 C C . SER A 1 577 ? 57.426 -3.610 -85.886 1.00 95.88 577 SER A C 1
ATOM 4031 O O . SER A 1 577 ? 56.360 -2.997 -85.958 1.00 95.88 577 SER A O 1
ATOM 4033 N N . LEU A 1 578 ? 57.976 -4.229 -86.932 1.00 96.19 578 LEU A N 1
ATOM 4034 C CA . LEU A 1 578 ? 57.338 -4.352 -88.244 1.00 96.19 578 LEU A CA 1
ATOM 4035 C C . LEU A 1 578 ? 56.096 -5.247 -88.130 1.00 96.19 578 LEU A C 1
ATOM 4037 O O . LEU A 1 578 ? 56.193 -6.391 -87.694 1.00 96.19 578 LEU A O 1
ATOM 4041 N N . LEU A 1 579 ? 54.942 -4.722 -88.532 1.00 95.75 579 LEU A N 1
ATOM 4042 C CA . LEU A 1 579 ? 53.677 -5.452 -88.609 1.00 95.75 579 LEU A CA 1
ATOM 4043 C C . LEU A 1 579 ? 53.495 -6.098 -89.983 1.00 95.75 579 LEU A C 1
ATOM 4045 O O . LEU A 1 579 ? 53.060 -7.242 -90.069 1.00 95.75 579 LEU A O 1
ATOM 4049 N N . VAL A 1 580 ? 53.837 -5.376 -91.055 1.00 94.94 580 VAL A N 1
ATOM 4050 C CA . VAL A 1 580 ? 53.791 -5.905 -92.424 1.00 94.94 580 VAL A CA 1
ATOM 4051 C C . VAL A 1 580 ? 54.801 -5.208 -93.339 1.00 94.94 580 VAL A C 1
ATOM 4053 O O . VAL A 1 580 ? 54.994 -3.996 -93.259 1.00 94.94 580 VAL A O 1
ATOM 4056 N N . GLU A 1 581 ? 55.413 -5.976 -94.240 1.00 94.81 581 GLU A N 1
ATOM 4057 C CA . GLU A 1 581 ? 56.016 -5.499 -95.490 1.00 94.81 581 GLU A CA 1
ATOM 4058 C C . GLU A 1 581 ? 55.262 -6.199 -96.625 1.00 94.81 581 GLU A C 1
ATOM 4060 O O . GLU A 1 581 ? 55.133 -7.424 -96.628 1.00 94.81 581 GLU A O 1
ATOM 4065 N N . THR A 1 582 ? 54.690 -5.435 -97.550 1.00 96.12 582 THR A N 1
ATOM 4066 C CA . THR A 1 582 ? 53.865 -6.016 -98.614 1.00 96.12 582 THR A CA 1
ATOM 4067 C C . THR A 1 582 ? 54.695 -6.717 -99.694 1.00 96.12 582 THR A C 1
ATOM 4069 O O . THR A 1 582 ? 55.889 -6.454 -99.838 1.00 96.12 582 THR A O 1
ATOM 4072 N N . ALA A 1 583 ? 54.049 -7.545 -100.525 1.00 94.62 583 ALA A N 1
ATOM 4073 C CA . ALA A 1 583 ? 54.662 -8.071 -101.749 1.00 94.62 583 ALA A CA 1
ATOM 4074 C C . ALA A 1 583 ? 55.059 -6.948 -102.733 1.00 94.62 583 ALA A C 1
ATOM 4076 O O . ALA A 1 583 ? 54.555 -5.822 -102.639 1.00 94.62 583 ALA A O 1
ATOM 4077 N N . ASP A 1 584 ? 55.951 -7.272 -103.675 1.00 95.69 584 ASP A N 1
ATOM 4078 C CA . ASP A 1 584 ? 56.415 -6.349 -104.715 1.00 95.69 584 ASP A CA 1
ATOM 4079 C C . ASP A 1 584 ? 55.260 -5.886 -105.611 1.00 95.69 584 ASP A C 1
ATOM 4081 O O . ASP A 1 584 ? 54.544 -6.696 -106.198 1.00 95.69 584 ASP A O 1
ATOM 4085 N N . MET A 1 585 ? 55.102 -4.570 -105.732 1.00 95.50 585 MET A N 1
ATOM 4086 C CA . MET A 1 585 ? 54.157 -3.937 -106.649 1.00 95.50 585 MET A CA 1
ATOM 4087 C C . MET A 1 585 ? 54.900 -3.300 -107.823 1.00 95.50 585 MET A C 1
ATOM 4089 O O . MET A 1 585 ? 55.869 -2.571 -107.610 1.00 95.50 585 MET A O 1
ATOM 4093 N N . ASP A 1 586 ? 54.435 -3.552 -109.049 1.00 95.19 586 ASP A N 1
ATOM 4094 C CA . ASP A 1 586 ? 55.035 -3.027 -110.282 1.00 95.19 586 ASP A CA 1
ATOM 4095 C C . ASP A 1 586 ? 54.799 -1.515 -110.444 1.00 95.19 586 ASP A C 1
ATOM 4097 O O . ASP A 1 586 ? 53.674 -1.048 -110.640 1.00 95.19 586 ASP A O 1
ATOM 4101 N N . CYS A 1 587 ? 55.888 -0.748 -110.399 1.00 95.00 587 CYS A N 1
ATOM 4102 C CA . CYS A 1 587 ? 55.923 0.702 -110.583 1.00 95.00 587 CYS A CA 1
ATOM 4103 C C . CYS A 1 587 ? 56.429 1.111 -111.984 1.00 95.00 587 CYS A C 1
ATOM 4105 O O . CYS A 1 587 ? 56.758 2.280 -112.207 1.00 95.00 587 CYS A O 1
ATOM 4107 N N . GLY A 1 588 ? 56.472 0.171 -112.936 1.00 93.69 588 GLY A N 1
ATOM 4108 C CA . GLY A 1 588 ? 56.757 0.398 -114.356 1.00 93.69 588 GLY A CA 1
ATOM 4109 C C . GLY A 1 588 ? 55.628 1.082 -115.132 1.00 93.69 588 GLY A C 1
ATOM 4110 O O . GLY A 1 588 ? 55.841 1.534 -116.255 1.00 93.69 588 GLY A O 1
ATOM 4111 N N . THR A 1 589 ? 54.450 1.233 -114.523 1.00 94.00 589 THR A N 1
ATOM 4112 C CA . THR A 1 589 ? 53.288 1.948 -115.077 1.00 94.00 589 THR A CA 1
ATOM 4113 C C . THR A 1 589 ? 52.700 2.923 -114.053 1.00 94.00 589 THR A C 1
ATOM 4115 O O . THR A 1 589 ? 52.806 2.704 -112.846 1.00 94.00 589 THR A O 1
ATOM 4118 N N . THR A 1 590 ? 52.061 4.004 -114.508 1.00 93.31 590 THR A N 1
ATOM 4119 C CA . THR A 1 590 ? 51.367 4.960 -113.625 1.00 93.31 590 THR A CA 1
ATOM 4120 C C . THR A 1 590 ? 50.053 4.377 -113.081 1.00 93.31 590 THR A C 1
ATOM 4122 O O . THR A 1 590 ? 49.597 3.319 -113.522 1.00 93.31 590 THR A O 1
ATOM 4125 N N . GLY A 1 591 ? 49.459 5.044 -112.089 1.00 91.75 591 GLY A N 1
ATOM 4126 C CA . GLY A 1 591 ? 48.188 4.667 -111.464 1.00 91.75 591 GLY A CA 1
ATOM 4127 C C . GLY A 1 591 ? 48.330 3.954 -110.117 1.00 91.75 591 GLY A C 1
ATOM 4128 O O . GLY A 1 591 ? 49.434 3.764 -109.597 1.00 91.75 591 GLY A O 1
ATOM 4129 N N . VAL A 1 592 ? 47.185 3.569 -109.547 1.00 92.50 592 VAL A N 1
ATOM 4130 C CA . VAL A 1 592 ? 47.097 2.894 -108.245 1.00 92.50 592 VAL A CA 1
ATOM 4131 C C . VAL A 1 592 ? 47.727 1.508 -108.323 1.00 92.50 592 VAL A C 1
ATOM 4133 O O . VAL A 1 592 ? 47.405 0.720 -109.212 1.00 92.50 592 VAL A O 1
ATOM 4136 N N . LYS A 1 593 ? 48.620 1.223 -107.376 1.00 95.06 593 LYS A N 1
ATOM 4137 C CA . LYS A 1 593 ? 49.216 -0.090 -107.138 1.00 95.06 593 LYS A CA 1
ATOM 4138 C C . LYS A 1 593 ? 48.734 -0.581 -105.791 1.00 95.06 593 LYS A C 1
ATOM 4140 O O . LYS A 1 593 ? 48.811 0.152 -104.805 1.00 95.06 593 LYS A O 1
ATOM 4145 N N . GLU A 1 594 ? 48.222 -1.800 -105.768 1.00 94.19 594 GLU A N 1
ATOM 4146 C CA . GLU A 1 594 ? 47.703 -2.417 -104.559 1.00 94.19 594 GLU A CA 1
ATOM 4147 C C . GLU A 1 594 ? 48.120 -3.877 -104.455 1.00 94.19 594 GLU A C 1
ATOM 4149 O O . GLU A 1 594 ? 48.445 -4.532 -105.446 1.00 94.19 594 GLU A O 1
ATOM 4154 N N . THR A 1 595 ? 48.092 -4.386 -103.232 1.00 96.50 595 THR A N 1
ATOM 4155 C CA . THR A 1 595 ? 48.417 -5.773 -102.920 1.00 96.50 595 THR A CA 1
ATOM 4156 C C . THR A 1 595 ? 47.666 -6.221 -101.672 1.00 96.50 595 THR A C 1
ATOM 4158 O O . THR A 1 595 ? 47.252 -5.394 -100.852 1.00 96.50 595 THR A O 1
ATOM 4161 N N . ALA A 1 596 ? 47.440 -7.529 -101.561 1.00 95.12 596 ALA A N 1
ATOM 4162 C CA . ALA A 1 596 ? 46.683 -8.118 -100.465 1.00 95.12 596 ALA A CA 1
ATOM 4163 C C . ALA A 1 596 ? 47.485 -8.097 -99.156 1.00 95.12 596 ALA A C 1
ATOM 4165 O O . ALA A 1 596 ? 48.687 -8.366 -99.141 1.00 95.12 596 ALA A O 1
ATOM 4166 N N . VAL A 1 597 ? 46.794 -7.815 -98.055 1.00 94.31 597 VAL A N 1
ATOM 4167 C CA . VAL A 1 597 ? 47.298 -7.891 -96.680 1.00 94.31 597 VAL A CA 1
ATOM 4168 C C . VAL A 1 597 ? 46.215 -8.467 -95.766 1.00 94.31 597 VAL A C 1
ATOM 4170 O O . VAL A 1 597 ? 45.050 -8.529 -96.140 1.00 94.31 597 VAL A O 1
ATOM 4173 N N . ALA A 1 598 ? 46.585 -8.869 -94.554 1.00 93.62 598 ALA A N 1
ATOM 4174 C CA . ALA A 1 598 ? 45.631 -9.204 -93.501 1.00 93.62 598 ALA A CA 1
ATOM 4175 C C . ALA A 1 598 ? 46.045 -8.468 -92.225 1.00 93.62 598 ALA A C 1
ATOM 4177 O O . ALA A 1 598 ? 47.020 -8.847 -91.576 1.00 93.62 598 ALA A O 1
ATOM 4178 N N . LEU A 1 599 ? 45.352 -7.372 -91.904 1.00 92.88 599 LEU A N 1
ATOM 4179 C CA . LEU A 1 599 ? 45.715 -6.485 -90.796 1.00 92.88 599 LEU A CA 1
ATOM 4180 C C . LEU A 1 599 ? 44.485 -6.017 -90.020 1.00 92.88 599 LEU A C 1
ATOM 4182 O O . LEU A 1 599 ? 43.472 -5.656 -90.612 1.00 92.88 599 LEU A O 1
ATOM 4186 N N . THR A 1 600 ? 44.625 -5.923 -88.698 1.00 93.06 600 THR A N 1
ATOM 4187 C CA . THR A 1 600 ? 43.637 -5.286 -87.820 1.00 93.06 600 THR A CA 1
ATOM 4188 C C . THR A 1 600 ? 44.302 -4.156 -87.047 1.00 93.06 600 THR A C 1
ATOM 4190 O O . THR A 1 600 ? 45.262 -4.384 -86.311 1.00 93.06 600 THR A O 1
ATOM 4193 N N . LEU A 1 601 ? 43.787 -2.936 -87.196 1.00 90.31 601 LEU A N 1
ATOM 4194 C CA . LEU A 1 601 ? 44.267 -1.738 -86.512 1.00 90.31 601 LEU A CA 1
ATOM 4195 C C . LEU A 1 601 ? 43.245 -1.281 -85.468 1.00 90.31 601 LEU A C 1
ATOM 4197 O O . LEU A 1 601 ? 42.046 -1.241 -85.741 1.00 90.31 601 LEU A O 1
ATOM 4201 N N . THR A 1 602 ? 43.705 -0.926 -84.270 1.00 86.81 602 THR A N 1
ATOM 4202 C CA . THR A 1 602 ? 42.839 -0.571 -83.135 1.00 86.81 602 THR A CA 1
ATOM 4203 C C . THR A 1 602 ? 42.606 0.937 -83.048 1.00 86.81 602 THR A C 1
ATOM 4205 O O . THR A 1 602 ? 43.534 1.729 -83.229 1.00 86.81 602 THR A O 1
ATOM 4208 N N . ARG A 1 603 ? 41.373 1.342 -82.710 1.00 83.31 603 ARG A N 1
ATOM 4209 C CA . ARG A 1 603 ? 41.005 2.743 -82.453 1.00 83.31 603 ARG A CA 1
ATOM 4210 C C . ARG A 1 603 ? 41.929 3.362 -81.401 1.00 83.31 603 ARG A C 1
ATOM 4212 O O . ARG A 1 603 ? 42.117 2.796 -80.330 1.00 83.31 603 ARG A O 1
ATOM 4219 N N . GLY A 1 604 ? 42.454 4.550 -81.692 1.00 78.75 604 GLY A N 1
ATOM 4220 C CA . GLY A 1 604 ? 43.268 5.338 -80.762 1.00 78.75 604 GLY A CA 1
ATOM 4221 C C . GLY A 1 604 ? 44.714 4.860 -80.593 1.00 78.75 604 GLY A C 1
ATOM 4222 O O . GLY A 1 604 ? 45.466 5.509 -79.871 1.00 78.75 604 GLY A O 1
ATOM 4223 N N . ARG A 1 605 ? 45.131 3.773 -81.261 1.00 84.12 605 ARG A N 1
ATOM 4224 C CA . ARG A 1 605 ? 46.517 3.276 -81.225 1.00 84.12 605 ARG A CA 1
ATOM 4225 C C . ARG A 1 605 ? 47.368 3.913 -82.327 1.00 84.12 605 ARG A C 1
ATOM 4227 O O . ARG A 1 605 ? 46.910 4.059 -83.454 1.00 84.12 605 ARG A O 1
ATOM 4234 N N . SER A 1 606 ? 48.607 4.283 -82.014 1.00 88.81 606 SER A N 1
ATOM 4235 C CA . SER A 1 606 ? 49.545 4.857 -82.988 1.00 88.81 606 SER A CA 1
ATOM 4236 C C . SER A 1 606 ? 50.260 3.772 -83.797 1.00 88.81 606 SER A C 1
ATOM 4238 O O . SER A 1 606 ? 50.713 2.780 -83.238 1.00 88.81 606 SER A O 1
ATOM 4240 N N . TYR A 1 607 ? 50.412 4.000 -85.098 1.00 92.69 607 TYR A N 1
ATOM 4241 C CA . TYR A 1 607 ? 51.147 3.162 -86.049 1.00 92.69 607 TYR A CA 1
ATOM 4242 C C . TYR A 1 607 ? 52.041 4.035 -86.929 1.00 92.69 607 TYR A C 1
ATOM 4244 O O . TYR A 1 607 ? 51.841 5.244 -87.010 1.00 92.69 607 TYR A O 1
ATOM 4252 N N . TRP A 1 608 ? 53.000 3.430 -87.626 1.00 93.81 608 TRP A N 1
ATOM 4253 C CA . TRP A 1 608 ? 53.873 4.112 -88.579 1.00 93.81 608 TRP A CA 1
ATOM 4254 C C . TRP A 1 608 ? 53.797 3.443 -89.943 1.00 93.81 608 TRP A C 1
ATOM 4256 O O . TRP A 1 608 ? 54.151 2.278 -90.080 1.00 93.81 608 TRP A O 1
ATOM 4266 N N . VAL A 1 609 ? 53.337 4.170 -90.955 1.00 94.50 609 VAL A N 1
ATOM 4267 C CA . VAL A 1 609 ? 53.076 3.634 -92.297 1.00 94.50 609 VAL A CA 1
ATOM 4268 C C . VAL A 1 609 ? 53.936 4.341 -93.336 1.00 94.50 609 VAL A C 1
ATOM 4270 O O . VAL A 1 609 ? 54.256 5.519 -93.179 1.00 94.50 609 VAL A O 1
ATOM 4273 N N . GLY A 1 610 ? 54.341 3.636 -94.391 1.00 94.12 610 GLY A N 1
ATOM 4274 C CA . GLY A 1 610 ? 55.228 4.205 -95.397 1.00 94.12 610 GLY A CA 1
ATOM 4275 C C . GLY A 1 610 ? 55.471 3.343 -96.627 1.00 94.12 610 GLY A C 1
ATOM 4276 O O . GLY A 1 610 ? 54.896 2.266 -96.760 1.00 94.12 610 GLY A O 1
ATOM 4277 N N . VAL A 1 611 ? 56.339 3.817 -97.526 1.00 95.31 611 VAL A N 1
ATOM 4278 C CA . VAL A 1 611 ? 56.671 3.134 -98.790 1.00 95.31 611 VAL A CA 1
ATOM 4279 C C . VAL A 1 611 ? 58.182 3.021 -98.981 1.00 95.31 611 VAL A C 1
ATOM 4281 O O . VAL A 1 611 ? 58.944 3.940 -98.668 1.00 95.31 611 VAL A O 1
ATOM 4284 N N . ARG A 1 612 ? 58.611 1.882 -99.526 1.00 94.69 612 ARG A N 1
ATOM 4285 C CA . ARG A 1 612 ? 59.977 1.582 -99.951 1.00 94.69 612 ARG A CA 1
ATOM 4286 C C . ARG A 1 612 ? 60.078 1.536 -101.468 1.00 94.69 612 ARG A C 1
ATOM 4288 O O . ARG A 1 612 ? 59.273 0.880 -102.123 1.00 94.69 612 ARG A O 1
ATOM 4295 N N . HIS A 1 613 ? 61.107 2.181 -102.007 1.00 95.56 613 HIS A N 1
ATOM 4296 C CA . HIS A 1 613 ? 61.323 2.342 -103.441 1.00 95.56 613 HIS A CA 1
ATOM 4297 C C . HIS A 1 613 ? 62.5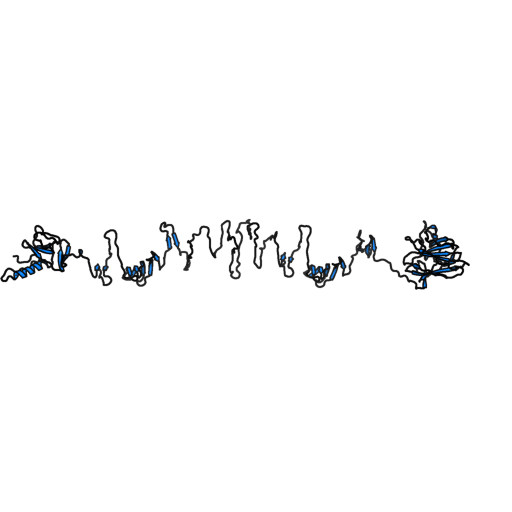01 1.491 -103.932 1.00 95.56 613 HIS A C 1
ATOM 4299 O O . HIS A 1 613 ? 63.585 1.541 -103.345 1.00 95.56 613 HIS A O 1
ATOM 4305 N N . SER A 1 614 ? 62.340 0.748 -105.033 1.00 95.00 614 SER A N 1
ATOM 4306 C CA . SER A 1 614 ? 63.471 0.079 -105.697 1.00 95.00 614 SER A CA 1
ATOM 4307 C C . SER A 1 614 ? 64.256 1.005 -106.634 1.00 95.00 614 SER A C 1
ATOM 4309 O O . SER A 1 614 ? 65.447 0.789 -106.844 1.00 95.00 614 SER A O 1
ATOM 4311 N N . ALA A 1 615 ? 63.612 2.056 -107.154 1.00 93.44 615 ALA A N 1
ATOM 4312 C CA . ALA A 1 615 ? 64.158 3.007 -108.125 1.00 93.44 615 ALA A CA 1
ATOM 4313 C C . ALA A 1 615 ? 63.506 4.403 -107.975 1.00 93.44 615 ALA A C 1
ATOM 4315 O O . ALA A 1 615 ? 62.838 4.683 -106.982 1.00 93.44 615 ALA A O 1
ATOM 4316 N N . THR A 1 616 ? 63.700 5.303 -108.942 1.00 93.56 616 THR A N 1
ATOM 4317 C CA . THR A 1 616 ? 63.290 6.722 -108.882 1.00 93.56 616 THR A CA 1
ATOM 4318 C C . THR A 1 616 ? 61.856 7.008 -109.360 1.00 93.56 616 THR A C 1
ATOM 4320 O O . THR A 1 616 ? 61.596 8.078 -109.906 1.00 93.56 616 THR A O 1
ATOM 4323 N N . PHE A 1 617 ? 60.913 6.074 -109.186 1.00 94.69 617 PHE A N 1
ATOM 4324 C CA . PHE A 1 617 ? 59.495 6.336 -109.487 1.00 94.69 617 PHE A CA 1
ATOM 4325 C C . PHE A 1 617 ? 58.895 7.342 -108.494 1.00 94.69 617 PHE A C 1
ATOM 4327 O O . PHE A 1 617 ? 59.416 7.531 -107.395 1.00 94.69 617 PHE A O 1
ATOM 4334 N N . THR A 1 618 ? 57.809 8.011 -108.874 1.00 93.88 618 THR A N 1
ATOM 4335 C CA . THR A 1 618 ? 57.176 9.068 -108.070 1.00 93.88 618 THR A CA 1
ATOM 4336 C C . THR A 1 618 ? 55.790 8.655 -107.589 1.00 93.88 618 THR A C 1
ATOM 4338 O O . THR A 1 618 ? 55.022 8.065 -108.350 1.00 93.88 618 THR A O 1
ATOM 4341 N N . LEU A 1 619 ? 55.462 8.998 -106.340 1.00 92.44 619 LEU A N 1
ATOM 4342 C CA . LEU A 1 619 ? 54.188 8.704 -105.680 1.00 92.44 619 LEU A CA 1
ATOM 4343 C C . LEU A 1 619 ? 53.374 9.962 -105.369 1.00 92.44 619 LEU A C 1
ATOM 4345 O O . LEU A 1 619 ? 53.914 11.065 -105.268 1.00 92.44 619 LEU A O 1
ATOM 4349 N N . SER A 1 620 ? 52.071 9.786 -105.151 1.00 91.25 620 SER A N 1
ATOM 4350 C CA . SER A 1 620 ? 51.257 10.771 -104.433 1.00 91.25 620 SER A CA 1
ATOM 4351 C C . SER A 1 620 ? 51.697 10.893 -102.967 1.00 91.25 620 SER A C 1
ATOM 4353 O O . SER A 1 620 ? 52.066 9.899 -102.339 1.00 91.25 620 SER A O 1
ATOM 4355 N N . ALA A 1 621 ? 51.625 12.103 -102.412 1.00 88.81 621 ALA A N 1
ATOM 4356 C CA . ALA A 1 621 ? 51.984 12.385 -101.025 1.00 88.81 621 ALA A CA 1
ATOM 4357 C C . ALA A 1 621 ? 50.922 13.218 -100.296 1.00 88.81 621 ALA A C 1
ATOM 4359 O O . ALA A 1 621 ? 50.155 13.961 -100.917 1.00 88.81 621 ALA A O 1
ATOM 4360 N N . TRP A 1 622 ? 50.882 13.087 -98.969 1.00 86.38 622 TRP A N 1
ATOM 4361 C CA . TRP A 1 622 ? 50.030 13.893 -98.100 1.00 86.38 622 TRP A CA 1
ATOM 4362 C C . TRP A 1 622 ? 50.603 15.301 -97.920 1.00 86.38 622 TRP A C 1
ATOM 4364 O O . TRP A 1 622 ? 51.814 15.486 -97.775 1.00 86.38 622 TRP A O 1
ATOM 4374 N N . LEU A 1 623 ? 49.716 16.297 -97.863 1.00 78.50 623 LEU A N 1
ATOM 4375 C CA . LEU A 1 623 ? 50.076 17.657 -97.463 1.00 78.50 623 LEU A CA 1
ATOM 4376 C C . LEU A 1 623 ? 50.660 17.661 -96.044 1.00 78.50 623 LEU A C 1
ATOM 4378 O O . LEU A 1 623 ? 50.193 16.933 -95.170 1.00 78.50 623 LEU A O 1
ATOM 4382 N N . ALA A 1 624 ? 51.621 18.549 -95.776 1.00 73.81 624 ALA A N 1
ATOM 4383 C CA . ALA A 1 624 ? 52.293 18.620 -94.474 1.00 73.81 624 ALA A CA 1
ATOM 4384 C C . ALA A 1 624 ? 51.333 18.842 -93.282 1.00 73.81 624 ALA A C 1
ATOM 4386 O O . ALA A 1 624 ? 51.628 18.418 -92.168 1.00 73.81 624 ALA A O 1
ATOM 4387 N N . ALA A 1 625 ? 50.175 19.476 -93.493 1.00 72.38 625 ALA A N 1
ATOM 4388 C CA . ALA A 1 625 ? 49.158 19.675 -92.454 1.00 72.38 625 ALA A CA 1
ATOM 4389 C C . ALA A 1 625 ? 48.372 18.396 -92.094 1.00 72.38 625 ALA A C 1
ATOM 4391 O O . ALA A 1 625 ? 47.684 18.363 -91.078 1.00 72.38 625 ALA A O 1
ATOM 4392 N N . MET A 1 626 ? 48.450 17.348 -92.920 1.00 76.50 626 MET A N 1
ATOM 4393 C CA . MET A 1 626 ? 47.640 16.132 -92.782 1.00 76.50 626 MET A CA 1
ATOM 4394 C C . MET A 1 626 ? 48.313 15.031 -91.959 1.00 76.50 626 MET A C 1
ATOM 4396 O O . MET A 1 626 ? 47.678 14.010 -91.695 1.00 76.50 626 MET A O 1
ATOM 4400 N N . SER A 1 627 ? 49.566 15.228 -91.548 1.00 75.38 627 SER A N 1
ATOM 4401 C CA . SER A 1 627 ? 50.287 14.334 -90.644 1.00 75.38 627 SER A CA 1
ATOM 4402 C C . SER A 1 627 ? 50.830 15.093 -89.423 1.00 75.38 627 SER A C 1
ATOM 4404 O O . SER A 1 627 ? 51.136 16.293 -89.519 1.00 75.38 627 SER A O 1
ATOM 4406 N N . PRO A 1 628 ? 50.958 14.429 -88.257 1.00 74.88 628 PRO A N 1
ATOM 4407 C CA . PRO A 1 628 ? 51.529 15.027 -87.055 1.00 74.88 628 PRO A CA 1
ATOM 4408 C C . PRO A 1 628 ? 52.951 15.530 -87.291 1.00 74.88 628 PRO A C 1
ATOM 4410 O O . PRO A 1 628 ? 53.697 14.977 -88.097 1.00 74.88 628 PRO A O 1
ATOM 4413 N N . ASP A 1 629 ? 53.330 16.594 -86.587 1.00 78.62 629 ASP A N 1
ATOM 4414 C CA . ASP A 1 629 ? 54.739 16.965 -86.480 1.00 78.62 629 ASP A CA 1
ATOM 4415 C C . ASP A 1 629 ? 55.465 15.977 -85.555 1.00 78.62 629 ASP A C 1
ATOM 4417 O O . ASP A 1 629 ? 54.958 15.618 -84.491 1.00 78.62 629 ASP A O 1
ATOM 4421 N N . ILE A 1 630 ? 56.634 15.501 -85.975 1.00 83.00 630 ILE A N 1
ATOM 4422 C CA . ILE A 1 630 ? 57.472 14.593 -85.199 1.00 83.00 630 ILE A CA 1
ATOM 4423 C C . ILE A 1 630 ? 58.392 15.445 -84.329 1.00 83.00 630 ILE A C 1
ATOM 4425 O O . ILE A 1 630 ? 59.257 16.171 -84.826 1.00 83.00 630 ILE A O 1
ATOM 4429 N N . ASN A 1 631 ? 58.248 15.300 -83.015 1.00 70.81 631 ASN A N 1
ATOM 4430 C CA . ASN A 1 631 ? 59.119 15.963 -82.053 1.00 70.81 631 ASN A CA 1
ATOM 4431 C C . ASN A 1 631 ? 60.572 15.471 -82.187 1.00 70.81 631 ASN A C 1
ATOM 4433 O O . ASN A 1 631 ? 60.852 14.272 -82.142 1.00 70.81 631 ASN A O 1
ATOM 4437 N N . GLY A 1 632 ? 61.511 16.410 -82.317 1.00 67.69 632 GLY A N 1
ATOM 4438 C CA . GLY A 1 632 ? 62.949 16.150 -82.379 1.00 67.69 632 GLY A CA 1
ATOM 4439 C C . GLY A 1 632 ? 63.748 17.431 -82.626 1.00 67.69 632 GLY A C 1
ATOM 4440 O O . GLY A 1 632 ? 63.198 18.423 -83.093 1.00 67.69 632 GLY A O 1
ATOM 4441 N N . GLY A 1 633 ? 65.056 17.415 -82.345 1.00 64.44 633 GLY A N 1
ATOM 4442 C CA . GLY A 1 633 ? 65.939 18.590 -82.445 1.00 64.44 633 GLY A CA 1
ATOM 4443 C C . GLY A 1 633 ? 65.901 19.517 -81.222 1.00 64.44 633 GLY A C 1
ATOM 4444 O O . GLY A 1 633 ? 65.001 19.435 -80.398 1.00 64.44 633 GLY A O 1
ATOM 4445 N N . THR A 1 634 ? 66.907 20.383 -81.093 1.00 64.00 634 THR A N 1
ATOM 4446 C CA . THR A 1 634 ? 67.122 21.249 -79.914 1.00 64.00 634 THR A CA 1
ATOM 4447 C C . THR A 1 634 ? 66.795 22.729 -80.154 1.00 64.00 634 THR A C 1
ATOM 4449 O O . THR A 1 634 ? 66.915 23.530 -79.233 1.00 64.00 634 THR A O 1
ATOM 4452 N N . ALA A 1 635 ? 66.370 23.102 -81.367 1.00 69.00 635 ALA A N 1
ATOM 4453 C CA . ALA A 1 635 ? 66.015 24.472 -81.742 1.00 69.00 635 ALA A CA 1
ATOM 4454 C C . ALA A 1 635 ? 64.718 24.508 -82.582 1.00 69.00 635 ALA A C 1
ATOM 4456 O O . ALA A 1 635 ? 64.463 23.556 -83.335 1.00 69.00 635 ALA A O 1
ATOM 4457 N N . PRO A 1 636 ? 63.915 25.589 -82.489 1.00 69.75 636 PRO A N 1
ATOM 4458 C CA . PRO A 1 636 ? 62.753 25.808 -83.350 1.00 69.75 636 PRO A CA 1
ATOM 4459 C C . PRO A 1 636 ? 63.130 25.721 -84.835 1.00 69.75 636 PRO A C 1
ATOM 4461 O O . PRO A 1 636 ? 64.156 26.255 -85.250 1.00 69.75 636 PRO A O 1
ATOM 4464 N N . ASN A 1 637 ? 62.306 25.047 -85.640 1.00 71.00 637 ASN A N 1
ATOM 4465 C CA . ASN A 1 637 ? 62.509 24.893 -87.082 1.00 71.00 637 ASN A CA 1
ATOM 4466 C C . ASN A 1 637 ? 61.267 25.405 -87.824 1.00 71.00 637 ASN A C 1
ATOM 4468 O O . ASN A 1 637 ? 60.149 25.102 -87.419 1.00 71.00 637 ASN A O 1
ATOM 4472 N N . LEU A 1 638 ? 61.465 26.171 -88.902 1.00 76.56 638 LEU A N 1
ATOM 4473 C CA . LEU A 1 638 ? 60.381 26.669 -89.759 1.00 76.56 638 LEU A CA 1
ATOM 4474 C C . LEU A 1 638 ? 59.776 25.566 -90.642 1.00 76.56 638 LEU A C 1
ATOM 4476 O O . LEU A 1 638 ? 58.641 25.686 -91.092 1.00 76.56 638 LEU A O 1
ATOM 4480 N N . ASN A 1 639 ? 60.519 24.483 -90.875 1.00 81.31 639 ASN A N 1
ATOM 4481 C CA . ASN A 1 639 ? 60.049 23.318 -91.609 1.00 81.31 639 ASN A CA 1
ATOM 4482 C C . ASN A 1 639 ? 59.533 22.259 -90.639 1.00 81.31 639 ASN A C 1
ATOM 4484 O O . ASN A 1 639 ? 60.271 21.776 -89.775 1.00 81.31 639 ASN A O 1
ATOM 4488 N N . ALA A 1 640 ? 58.286 21.847 -90.841 1.00 78.19 640 ALA A N 1
ATOM 4489 C CA . ALA A 1 640 ? 57.694 20.773 -90.068 1.00 78.19 640 ALA A CA 1
ATOM 4490 C C . ALA A 1 640 ? 58.344 19.419 -90.429 1.00 78.19 640 ALA A C 1
ATOM 4492 O O . ALA A 1 640 ? 58.720 19.155 -91.576 1.00 78.19 640 ALA A O 1
ATOM 4493 N N . ARG A 1 641 ? 58.520 18.569 -89.427 1.00 86.56 641 ARG A N 1
ATOM 4494 C CA . ARG A 1 641 ? 59.193 17.272 -89.471 1.00 86.56 641 ARG A CA 1
ATOM 4495 C C . ARG A 1 641 ? 58.131 16.190 -89.549 1.00 86.56 641 ARG A C 1
ATOM 4497 O O . ARG A 1 641 ? 57.432 15.944 -88.577 1.00 86.56 641 ARG A O 1
ATOM 4504 N N . LYS A 1 642 ? 57.973 15.553 -90.705 1.00 85.81 642 LYS A N 1
ATOM 4505 C CA . LYS A 1 642 ? 56.790 14.706 -90.956 1.00 85.81 642 LYS A CA 1
ATOM 4506 C C . LYS A 1 642 ? 57.084 13.233 -91.145 1.00 85.81 642 LYS A C 1
ATOM 4508 O O . LYS A 1 642 ? 56.188 12.418 -90.954 1.00 85.81 642 LYS A O 1
ATOM 4513 N N . VAL A 1 643 ? 58.313 12.891 -91.519 1.00 90.25 643 VAL A N 1
ATOM 4514 C CA . VAL A 1 643 ? 58.679 11.520 -91.880 1.00 90.25 643 VAL A CA 1
ATOM 4515 C C . VAL A 1 643 ? 60.016 11.124 -91.273 1.00 90.25 643 VAL A C 1
ATOM 4517 O O . VAL A 1 643 ? 60.891 11.967 -91.047 1.00 90.25 643 VAL A O 1
ATOM 4520 N N . LEU A 1 644 ? 60.180 9.821 -91.076 1.00 93.06 644 LEU A N 1
ATOM 4521 C CA . LEU A 1 644 ? 61.478 9.190 -90.879 1.00 93.06 644 LEU A CA 1
ATOM 4522 C C . LEU A 1 644 ? 61.934 8.591 -92.205 1.00 93.06 644 LEU A C 1
ATOM 4524 O O . LEU A 1 644 ? 61.148 7.914 -92.873 1.00 93.06 644 LEU A O 1
ATOM 4528 N N . ARG A 1 645 ? 63.189 8.833 -92.590 1.00 93.00 645 ARG A N 1
ATOM 4529 C CA . ARG A 1 645 ? 63.768 8.316 -93.836 1.00 93.00 645 ARG A CA 1
ATOM 4530 C C . ARG A 1 645 ? 64.984 7.443 -93.558 1.00 93.00 645 ARG A C 1
ATOM 4532 O O . ARG A 1 645 ? 65.898 7.855 -92.852 1.00 93.00 645 ARG A O 1
ATOM 4539 N N . ARG A 1 646 ? 65.027 6.272 -94.197 1.00 93.06 646 ARG A N 1
ATOM 4540 C CA . ARG A 1 646 ? 66.163 5.339 -94.170 1.00 93.06 646 ARG A CA 1
ATOM 4541 C C . ARG A 1 646 ? 66.486 4.850 -95.582 1.00 93.06 646 ARG A C 1
ATOM 4543 O O . ARG A 1 646 ? 65.585 4.694 -96.402 1.00 93.06 646 ARG A O 1
ATOM 4550 N N . THR A 1 647 ? 67.759 4.588 -95.866 1.00 92.81 647 THR A N 1
ATOM 4551 C CA . THR A 1 647 ? 68.201 3.977 -97.132 1.00 92.81 647 THR A CA 1
ATOM 4552 C C . THR A 1 647 ? 68.647 2.541 -96.876 1.00 92.81 647 THR A C 1
ATOM 4554 O O . THR A 1 647 ? 69.524 2.305 -96.050 1.00 92.81 647 THR A O 1
ATOM 4557 N N . LEU A 1 648 ? 68.044 1.585 -97.580 1.00 92.75 648 LEU A N 1
ATOM 4558 C CA . LEU A 1 648 ? 68.299 0.153 -97.458 1.00 92.75 648 LEU A CA 1
ATOM 4559 C C . LEU A 1 648 ? 68.080 -0.544 -98.813 1.00 92.75 648 LEU A C 1
ATOM 4561 O O . LEU A 1 648 ? 66.993 -0.454 -99.389 1.00 92.75 648 LEU A O 1
ATOM 4565 N N . ALA A 1 649 ? 69.089 -1.267 -99.313 1.00 92.06 649 ALA A N 1
ATOM 4566 C CA . ALA A 1 649 ? 69.061 -1.933 -100.623 1.00 92.06 649 ALA A CA 1
ATOM 4567 C C . ALA A 1 649 ? 67.787 -2.772 -100.820 1.00 92.06 649 ALA A C 1
ATOM 4569 O O . ALA A 1 649 ? 67.461 -3.584 -99.968 1.00 92.06 649 ALA A O 1
ATOM 4570 N N . PHE A 1 650 ? 67.057 -2.592 -101.924 1.00 91.50 650 PHE A N 1
ATOM 4571 C CA . PHE A 1 650 ? 65.686 -3.113 -102.070 1.00 91.50 650 PHE A CA 1
ATOM 4572 C C . PHE A 1 650 ? 65.552 -4.637 -101.876 1.00 91.50 650 PHE A C 1
ATOM 4574 O O . PHE A 1 650 ? 64.555 -5.099 -101.334 1.00 91.50 650 PHE A O 1
ATOM 4581 N N . GLY A 1 651 ? 66.578 -5.407 -102.253 1.00 86.88 651 GLY A N 1
ATOM 4582 C CA . GLY A 1 651 ? 66.597 -6.865 -102.098 1.00 86.88 651 GLY A CA 1
ATOM 4583 C C . GLY A 1 651 ? 66.770 -7.379 -100.661 1.00 86.88 651 GLY A C 1
ATOM 4584 O O . GLY A 1 651 ? 66.624 -8.576 -100.441 1.00 86.88 651 GLY A O 1
ATOM 4585 N N . THR A 1 652 ? 67.078 -6.527 -99.676 1.00 90.62 652 THR A N 1
ATOM 4586 C CA . THR A 1 652 ? 67.175 -6.947 -98.265 1.00 90.62 652 THR A CA 1
ATOM 4587 C C . THR A 1 652 ? 65.824 -6.819 -97.564 1.00 90.62 652 THR A C 1
ATOM 4589 O O . THR A 1 652 ? 65.056 -5.911 -97.875 1.00 90.62 652 THR A O 1
ATOM 4592 N N . ALA A 1 653 ? 65.532 -7.677 -96.584 1.00 88.19 653 ALA A N 1
ATOM 4593 C CA . ALA A 1 653 ? 64.317 -7.558 -95.771 1.00 88.19 653 ALA A CA 1
ATOM 4594 C C . ALA A 1 653 ? 64.268 -6.217 -95.016 1.00 88.19 653 ALA A C 1
ATOM 4596 O O . ALA A 1 653 ? 65.315 -5.686 -94.626 1.00 88.19 653 ALA A O 1
ATOM 4597 N N . ALA A 1 654 ? 63.070 -5.662 -94.811 1.00 91.00 654 ALA A N 1
ATOM 4598 C CA . ALA A 1 654 ? 62.912 -4.503 -93.944 1.00 91.00 654 ALA A CA 1
ATOM 4599 C C . ALA A 1 654 ? 63.314 -4.827 -92.487 1.00 91.00 654 ALA A C 1
ATOM 4601 O O . ALA A 1 654 ? 63.201 -5.976 -92.051 1.00 91.00 654 ALA A O 1
ATOM 4602 N N . PRO A 1 655 ? 63.777 -3.837 -91.700 1.00 91.88 655 PRO A N 1
ATOM 4603 C CA . PRO A 1 655 ? 64.131 -4.057 -90.300 1.00 91.88 655 PRO A CA 1
ATOM 4604 C C . PRO A 1 655 ? 62.935 -4.582 -89.496 1.00 91.88 655 PRO A C 1
ATOM 4606 O O . PRO A 1 655 ? 61.890 -3.934 -89.477 1.00 91.88 655 PRO A O 1
ATOM 4609 N N . ALA A 1 656 ? 63.097 -5.709 -88.792 1.00 92.94 656 ALA A N 1
ATOM 4610 C CA . ALA A 1 656 ? 62.051 -6.279 -87.930 1.00 92.94 656 ALA A CA 1
ATOM 4611 C C . ALA A 1 656 ? 61.659 -5.342 -86.770 1.00 92.94 656 ALA A C 1
ATOM 4613 O O . ALA A 1 656 ? 60.526 -5.367 -86.299 1.00 92.94 656 ALA A O 1
ATOM 4614 N N . SER A 1 657 ? 62.585 -4.483 -86.340 1.00 92.12 657 SER A N 1
ATOM 4615 C CA . SER A 1 657 ? 62.341 -3.328 -85.476 1.00 92.12 657 SER A CA 1
ATOM 4616 C C . SER A 1 657 ? 62.974 -2.101 -86.123 1.00 92.12 657 SER A C 1
ATOM 4618 O O . SER A 1 657 ? 64.094 -2.189 -86.633 1.00 92.12 657 SER A O 1
ATOM 4620 N N . TRP A 1 658 ? 62.276 -0.962 -86.132 1.00 92.88 658 TRP A N 1
ATOM 4621 C CA . TRP A 1 658 ? 62.804 0.251 -86.757 1.00 92.88 658 TRP A CA 1
ATOM 4622 C C . TRP A 1 658 ? 64.017 0.803 -85.997 1.00 92.88 658 TRP A C 1
ATOM 4624 O O . TRP A 1 658 ? 65.005 1.170 -86.628 1.00 92.88 658 TRP A O 1
ATOM 4634 N N . GLY A 1 659 ? 63.971 0.843 -84.660 1.00 83.50 659 GLY A N 1
ATOM 4635 C CA . GLY A 1 659 ? 65.030 1.432 -83.830 1.00 83.50 659 GLY A CA 1
ATOM 4636 C C . GLY A 1 659 ? 65.153 2.946 -84.036 1.00 83.50 659 GLY A C 1
ATOM 4637 O O . GLY A 1 659 ? 66.099 3.416 -84.664 1.00 83.50 659 GLY A O 1
ATOM 4638 N N . PHE A 1 660 ? 64.164 3.706 -83.547 1.00 85.06 660 PHE A N 1
ATOM 4639 C CA . PHE A 1 660 ? 64.058 5.158 -83.743 1.00 85.06 660 PHE A CA 1
ATOM 4640 C C . PHE A 1 660 ? 65.354 5.913 -83.415 1.00 85.06 660 PHE A C 1
ATOM 4642 O O . PHE A 1 660 ? 65.861 5.850 -82.295 1.00 85.06 660 PHE A O 1
ATOM 4649 N N . THR A 1 661 ? 65.828 6.710 -84.373 1.00 85.81 661 THR A N 1
ATOM 4650 C CA . THR A 1 661 ? 66.930 7.657 -84.189 1.00 85.81 661 THR A CA 1
ATOM 4651 C C . THR A 1 661 ? 66.521 9.032 -84.704 1.00 85.81 661 THR A C 1
ATOM 4653 O O . THR A 1 661 ? 65.971 9.176 -85.793 1.00 85.81 661 THR A O 1
ATOM 4656 N N . SER A 1 662 ? 66.797 10.080 -83.926 1.00 82.94 662 SER A N 1
ATOM 4657 C CA . SER A 1 662 ? 66.405 11.452 -84.282 1.00 82.94 662 SER A CA 1
ATOM 4658 C C . SER A 1 662 ? 67.092 11.977 -85.550 1.00 82.94 662 SER A C 1
ATOM 4660 O O . SER A 1 662 ? 66.581 12.910 -86.165 1.00 82.94 662 SER A O 1
ATOM 4662 N N . ALA A 1 663 ? 68.210 11.367 -85.962 1.00 85.25 663 ALA A N 1
ATOM 4663 C CA . ALA A 1 663 ? 68.919 11.670 -87.206 1.00 85.25 663 ALA A CA 1
ATOM 4664 C C . ALA A 1 663 ? 68.124 11.297 -88.473 1.00 85.25 663 ALA A C 1
ATOM 4666 O O . ALA A 1 663 ? 68.391 11.844 -89.538 1.00 85.25 663 ALA A O 1
ATOM 4667 N N . GLU A 1 664 ? 67.141 10.399 -88.368 1.00 90.75 664 GLU A N 1
ATOM 4668 C CA . GLU A 1 664 ? 66.298 9.977 -89.497 1.00 90.75 664 GLU A CA 1
ATOM 4669 C C . GLU A 1 664 ? 65.100 10.904 -89.726 1.00 90.75 664 GLU A C 1
ATOM 4671 O O . GLU A 1 664 ? 64.383 10.748 -90.715 1.00 90.75 664 GLU A O 1
ATOM 4676 N N . ILE A 1 665 ? 64.869 11.865 -88.825 1.00 90.12 665 ILE A N 1
ATOM 4677 C CA . ILE A 1 665 ? 63.788 12.841 -88.944 1.00 90.12 665 ILE A CA 1
ATOM 4678 C C . ILE A 1 665 ? 64.106 13.818 -90.075 1.00 90.12 665 ILE A C 1
ATOM 4680 O O . ILE A 1 665 ? 65.042 14.613 -89.989 1.00 90.12 665 ILE A O 1
ATOM 4684 N N . MET A 1 666 ? 63.267 13.818 -91.108 1.00 87.00 666 MET A N 1
ATOM 4685 C CA . MET A 1 666 ? 63.435 14.700 -92.258 1.00 87.00 666 MET A CA 1
ATOM 4686 C C . MET A 1 666 ? 62.562 15.950 -92.122 1.00 87.00 666 MET A C 1
ATOM 4688 O O . MET A 1 666 ? 61.330 15.878 -92.141 1.00 87.00 666 MET A O 1
ATOM 4692 N N . ALA A 1 667 ? 63.201 17.116 -92.020 1.00 82.25 667 ALA A N 1
ATOM 4693 C CA . ALA A 1 667 ? 62.511 18.403 -92.045 1.00 82.25 667 ALA A CA 1
ATOM 4694 C C . ALA A 1 667 ? 62.045 18.744 -93.472 1.00 82.25 667 ALA A C 1
ATOM 4696 O O . ALA A 1 667 ? 62.834 18.678 -94.412 1.00 82.25 667 ALA A O 1
ATOM 4697 N N . GLY A 1 668 ? 60.770 19.106 -93.632 1.00 77.56 668 GLY A N 1
ATOM 4698 C CA . GLY A 1 668 ? 60.189 19.523 -94.916 1.00 77.56 668 GLY A CA 1
ATOM 4699 C C . GLY A 1 668 ? 59.914 18.392 -95.914 1.00 77.56 668 GLY A C 1
ATOM 4700 O O . GLY A 1 668 ? 59.527 18.663 -97.048 1.00 77.56 668 GLY A O 1
ATOM 4701 N N . ALA A 1 669 ? 60.102 17.130 -95.522 1.00 84.00 669 ALA A N 1
ATOM 4702 C CA . ALA A 1 669 ? 59.744 15.989 -96.356 1.00 84.00 669 ALA A CA 1
ATOM 4703 C C . ALA A 1 669 ? 58.237 15.697 -96.284 1.00 84.00 669 ALA A C 1
ATOM 4705 O O . ALA A 1 669 ? 57.591 15.907 -95.257 1.00 84.00 669 ALA A O 1
ATOM 4706 N N . LEU A 1 670 ? 57.691 15.207 -97.393 1.00 86.69 670 LEU A N 1
ATOM 4707 C CA . LEU A 1 670 ? 56.275 14.888 -97.546 1.00 86.69 670 LEU A CA 1
ATOM 4708 C C . LEU A 1 670 ? 56.036 13.415 -97.211 1.00 86.69 670 LEU A C 1
ATOM 4710 O O . LEU A 1 670 ? 56.862 12.562 -97.537 1.00 86.69 670 LEU A O 1
ATOM 4714 N N . ALA A 1 671 ? 54.912 13.119 -96.565 1.00 88.50 671 ALA A N 1
ATOM 4715 C CA . ALA A 1 671 ? 54.544 11.752 -96.214 1.00 88.50 671 ALA A CA 1
ATOM 4716 C C . ALA A 1 671 ? 53.986 11.008 -97.440 1.00 88.50 671 ALA A C 1
ATOM 4718 O O . ALA A 1 671 ? 53.130 11.569 -98.128 1.00 88.50 671 ALA A O 1
ATOM 4719 N N . PRO A 1 672 ? 54.419 9.766 -97.730 1.00 90.75 672 PRO A N 1
ATOM 4720 C CA . PRO A 1 672 ? 53.841 8.981 -98.819 1.00 90.75 672 PRO A CA 1
ATOM 4721 C C . PRO A 1 672 ? 52.344 8.754 -98.582 1.00 90.75 672 PRO A C 1
ATOM 4723 O O . PRO A 1 672 ? 51.934 8.397 -97.478 1.00 90.75 672 PRO A O 1
ATOM 4726 N N . ALA A 1 673 ? 51.520 8.940 -99.614 1.00 90.88 673 ALA A N 1
ATOM 4727 C CA . ALA A 1 673 ? 50.088 8.704 -99.497 1.00 90.88 673 ALA A CA 1
ATOM 4728 C C . ALA A 1 673 ? 49.789 7.202 -99.589 1.00 90.88 673 ALA A C 1
ATOM 4730 O O . ALA A 1 673 ? 49.951 6.592 -100.649 1.00 90.88 673 ALA A O 1
ATOM 4731 N N . VAL A 1 674 ? 49.368 6.617 -98.464 1.00 92.50 674 VAL A N 1
ATOM 4732 C CA . VAL A 1 674 ? 48.982 5.203 -98.356 1.00 92.50 674 VAL A CA 1
ATOM 4733 C C . VAL A 1 674 ? 47.499 5.084 -98.020 1.00 92.50 674 VAL A C 1
ATOM 4735 O O . VAL A 1 674 ? 46.998 5.733 -97.098 1.00 92.50 674 VAL A O 1
ATOM 4738 N N . TRP A 1 675 ? 46.802 4.216 -98.739 1.00 92.56 675 TRP A N 1
ATOM 4739 C CA . TRP A 1 675 ? 45.395 3.908 -98.518 1.00 92.56 675 TRP A CA 1
ATOM 4740 C C . TRP A 1 675 ? 45.237 2.484 -97.995 1.00 92.56 675 TRP A C 1
ATOM 4742 O O . TRP A 1 675 ? 45.953 1.578 -98.422 1.00 92.56 675 TRP A O 1
ATOM 4752 N N . LEU A 1 676 ? 44.290 2.300 -97.076 1.00 93.06 676 LEU A N 1
ATOM 4753 C CA . LEU A 1 676 ? 43.959 1.016 -96.460 1.00 93.06 676 LEU A CA 1
ATOM 4754 C C . LEU A 1 676 ? 42.534 0.642 -96.850 1.00 93.06 676 LEU A C 1
ATOM 4756 O O . LEU A 1 676 ? 41.615 1.387 -96.526 1.00 93.06 676 LEU A O 1
ATOM 4760 N N . ARG A 1 677 ? 42.336 -0.468 -97.555 1.00 93.62 677 ARG A N 1
ATOM 4761 C CA . ARG A 1 677 ? 41.000 -0.919 -97.953 1.00 93.62 677 ARG A CA 1
ATOM 4762 C C . ARG A 1 677 ? 40.353 -1.716 -96.826 1.00 93.62 677 ARG A C 1
ATOM 4764 O O . ARG A 1 677 ? 41.009 -2.587 -96.267 1.00 93.62 677 ARG A O 1
ATOM 4771 N N . MET A 1 678 ? 39.105 -1.405 -96.485 1.00 92.88 678 MET A N 1
ATOM 4772 C CA . MET A 1 678 ? 38.343 -2.145 -95.476 1.00 92.88 678 MET A CA 1
ATOM 4773 C C . MET A 1 678 ? 38.014 -3.557 -95.982 1.00 92.88 678 MET A C 1
ATOM 4775 O O . MET A 1 678 ? 37.470 -3.687 -97.081 1.00 92.88 678 MET A O 1
ATOM 4779 N N . ALA A 1 679 ? 38.337 -4.571 -95.176 1.00 88.81 679 ALA A N 1
ATOM 4780 C CA . ALA A 1 679 ? 38.089 -5.992 -95.438 1.00 88.81 679 ALA A CA 1
ATOM 4781 C C . ALA A 1 679 ? 36.612 -6.381 -95.363 1.00 88.81 679 ALA A C 1
ATOM 4783 O O . ALA A 1 679 ? 35.894 -5.786 -94.523 1.00 88.81 679 ALA A O 1
#